Protein AF-A0A399QI84-F1 (afdb_monomer_lite)

Radius of gyration: 31.47 Å; chains: 1; bounding box: 77×68×88 Å

Organism: NCBI:txid33014

pLDDT: mean 92.81, std 5.01, range [56.31, 98.5]

Structure (mmCIF, N/CA/C/O backbone):
data_AF-A0A399QI84-F1
#
_entry.id   AF-A0A399QI84-F1
#
loop_
_atom_site.group_PDB
_atom_site.id
_atom_site.type_symbol
_atom_site.label_atom_id
_atom_site.label_alt_id
_atom_site.label_comp_id
_atom_site.label_asym_id
_atom_site.label_entity_id
_atom_site.label_seq_id
_atom_site.pdbx_PDB_ins_code
_atom_site.Cartn_x
_atom_site.Cartn_y
_atom_site.Cartn_z
_atom_site.occupancy
_atom_site.B_iso_or_equiv
_atom_site.auth_seq_id
_atom_site.auth_comp_id
_atom_site.auth_asym_id
_atom_site.auth_atom_id
_atom_site.pdbx_PDB_model_num
ATOM 1 N N . GLY A 1 1 ? -35.971 -1.296 23.716 1.00 66.19 1 GLY A N 1
ATOM 2 C CA . GLY A 1 1 ? -37.172 -1.228 24.578 1.00 66.19 1 GLY A CA 1
ATOM 3 C C . GLY A 1 1 ? -38.001 -2.504 24.561 1.00 66.19 1 GLY A C 1
ATOM 4 O O . GLY A 1 1 ? -38.576 -2.835 25.589 1.00 66.19 1 GLY A O 1
ATOM 5 N N . ASP A 1 2 ? -38.055 -3.219 23.433 1.00 86.94 2 ASP A N 1
ATOM 6 C CA . ASP A 1 2 ? -38.803 -4.474 23.293 1.00 86.94 2 ASP A CA 1
ATOM 7 C C . ASP A 1 2 ? -37.942 -5.692 23.680 1.00 86.94 2 ASP A C 1
ATOM 9 O O . ASP A 1 2 ? -37.067 -6.124 22.929 1.00 86.94 2 ASP A O 1
ATOM 13 N N . HIS A 1 3 ? -38.171 -6.220 24.884 1.00 87.62 3 HIS A N 1
ATOM 14 C CA . HIS A 1 3 ? -37.422 -7.361 25.416 1.00 87.62 3 HIS A CA 1
ATOM 15 C C . HIS A 1 3 ? -37.742 -8.674 24.684 1.00 87.62 3 HIS A C 1
ATOM 17 O O . HIS A 1 3 ? -36.848 -9.494 24.488 1.00 87.62 3 HIS A O 1
ATOM 23 N N . ALA A 1 4 ? -38.988 -8.873 24.243 1.00 92.62 4 ALA A N 1
ATOM 24 C CA . ALA A 1 4 ? -39.383 -10.090 23.535 1.00 92.62 4 ALA A CA 1
ATOM 25 C C . ALA A 1 4 ? -38.699 -10.164 22.165 1.00 92.62 4 ALA A C 1
ATOM 27 O O . ALA A 1 4 ? -38.189 -11.216 21.775 1.00 92.62 4 ALA A O 1
ATOM 28 N N . LEU A 1 5 ? -38.628 -9.026 21.472 1.00 95.19 5 LEU A N 1
ATOM 29 C CA . LEU A 1 5 ? -37.913 -8.911 20.209 1.00 95.19 5 LEU A CA 1
ATOM 30 C C . LEU A 1 5 ? -36.408 -9.160 20.378 1.00 95.19 5 LEU A C 1
ATOM 32 O O . LEU A 1 5 ? -35.845 -9.963 19.635 1.00 95.19 5 LEU A O 1
ATOM 36 N N . ALA A 1 6 ? -35.771 -8.529 21.371 1.00 94.12 6 ALA A N 1
ATOM 37 C CA . ALA A 1 6 ? -34.346 -8.722 21.656 1.00 94.12 6 ALA A CA 1
ATOM 38 C C . ALA A 1 6 ? -34.019 -10.185 22.003 1.00 94.12 6 ALA A C 1
ATOM 40 O O . ALA A 1 6 ? -33.084 -10.759 21.453 1.00 94.12 6 ALA A O 1
ATOM 41 N N . SER A 1 7 ? -34.842 -10.809 22.850 1.00 96.00 7 SER A N 1
ATOM 42 C CA . SER A 1 7 ? -34.741 -12.222 23.229 1.00 96.00 7 SER A CA 1
ATOM 43 C C . SER A 1 7 ? -34.838 -13.154 22.018 1.00 96.00 7 SER A C 1
ATOM 45 O O . SER A 1 7 ? -34.011 -14.050 21.849 1.00 96.00 7 SER A O 1
ATOM 47 N N . ARG A 1 8 ? -35.798 -12.905 21.118 1.00 96.94 8 ARG A N 1
ATOM 48 C CA . ARG A 1 8 ? -35.946 -13.677 19.878 1.00 96.94 8 ARG A CA 1
ATOM 49 C C . ARG A 1 8 ? -34.725 -13.539 18.967 1.00 96.94 8 ARG A C 1
ATOM 51 O O . ARG A 1 8 ? -34.253 -14.549 18.456 1.00 96.94 8 ARG A O 1
ATOM 58 N N . HIS A 1 9 ? -34.216 -12.321 18.777 1.00 96.19 9 HIS A N 1
ATOM 59 C CA . HIS A 1 9 ? -33.035 -12.088 17.942 1.00 96.19 9 HIS A CA 1
ATOM 60 C C . HIS A 1 9 ? -31.774 -12.723 18.523 1.00 96.19 9 HIS A C 1
ATOM 62 O O . HIS A 1 9 ? -31.004 -13.330 17.784 1.00 96.19 9 HIS A O 1
ATOM 68 N N . LEU A 1 10 ? -31.573 -12.631 19.837 1.00 96.62 10 LEU A N 1
ATOM 69 C CA . LEU A 1 10 ? -30.426 -13.252 20.490 1.00 96.62 10 LEU A CA 1
ATOM 70 C C . LEU A 1 10 ? -30.465 -14.782 20.353 1.00 96.62 10 LEU A C 1
ATOM 72 O O . LEU A 1 10 ? -29.463 -15.388 19.978 1.00 96.62 10 LEU A O 1
ATOM 76 N N . ALA A 1 11 ? -31.630 -15.400 20.570 1.00 96.06 11 ALA A N 1
ATOM 77 C CA . ALA A 1 11 ? -31.809 -16.839 20.374 1.00 96.06 11 ALA A CA 1
ATOM 78 C C . ALA A 1 11 ? -31.572 -17.269 18.915 1.00 96.06 11 ALA A C 1
ATOM 80 O O . ALA A 1 11 ? -31.012 -18.335 18.657 1.00 96.06 11 ALA A O 1
ATOM 81 N N . GLU A 1 12 ? -31.984 -16.442 17.952 1.00 96.94 12 GLU A N 1
ATOM 82 C CA . GLU A 1 12 ? -31.732 -16.687 16.534 1.00 96.94 12 GLU A CA 1
ATOM 83 C C . GLU A 1 12 ? -30.233 -16.671 16.215 1.00 96.94 12 GLU A C 1
ATOM 85 O O . GLU A 1 12 ? -29.737 -17.630 15.621 1.00 96.94 12 GLU A O 1
ATOM 90 N N . TRP A 1 13 ? -29.502 -15.649 16.668 1.00 96.50 13 TRP A N 1
ATOM 91 C CA . TRP A 1 13 ? -28.050 -15.572 16.499 1.00 96.50 13 TRP A CA 1
ATOM 92 C C . TRP A 1 13 ? -27.325 -16.734 17.171 1.00 96.50 13 TRP A C 1
ATOM 94 O O . TRP A 1 13 ? -26.475 -17.363 16.546 1.00 96.50 13 TRP A O 1
ATOM 104 N N . ALA A 1 14 ? -27.695 -17.077 18.406 1.00 96.25 14 ALA A N 1
ATOM 105 C CA . ALA A 1 14 ? -27.094 -18.193 19.134 1.00 96.25 14 ALA A CA 1
ATOM 106 C C . ALA A 1 14 ? -27.308 -19.543 18.428 1.00 96.25 14 ALA A C 1
ATOM 108 O O . ALA A 1 14 ? -26.450 -20.422 18.495 1.00 96.25 14 ALA A O 1
ATOM 109 N N . ARG A 1 15 ? -28.431 -19.705 17.715 1.00 96.38 15 ARG A N 1
ATOM 110 C CA . ARG A 1 15 ? -28.695 -20.882 16.876 1.00 96.38 15 ARG A CA 1
ATOM 111 C C . ARG A 1 15 ? -27.845 -20.892 15.603 1.00 96.38 15 ARG A C 1
ATOM 113 O O . ARG A 1 15 ? -27.448 -21.967 15.166 1.00 96.38 15 ARG A O 1
ATOM 120 N N . LEU A 1 16 ? -27.610 -19.729 14.992 1.00 97.12 16 LEU A N 1
ATOM 121 C CA . LEU A 1 16 ? -26.805 -19.603 13.771 1.00 97.12 16 LEU A CA 1
ATOM 122 C C . LEU A 1 16 ? -25.302 -19.764 14.041 1.00 97.12 16 LEU A C 1
ATOM 124 O O . LEU A 1 16 ? -24.597 -20.325 13.208 1.00 97.12 16 LEU A O 1
ATOM 128 N N . LEU A 1 17 ? -24.825 -19.293 15.196 1.00 95.81 17 LEU A N 1
ATOM 129 C CA . LEU A 1 17 ? -23.410 -19.241 15.571 1.00 95.81 17 LEU A CA 1
ATOM 130 C C . LEU A 1 17 ? -23.185 -19.845 16.974 1.00 95.81 17 LEU A C 1
ATOM 132 O O . LEU A 1 17 ? -22.833 -19.134 17.922 1.00 95.81 17 LEU A O 1
ATOM 136 N N . PRO A 1 18 ? -23.409 -21.161 17.144 1.00 92.94 18 PRO A N 1
ATOM 137 C CA . PRO A 1 18 ? -23.349 -21.802 18.453 1.00 92.94 18 PRO A CA 1
ATOM 138 C C . PRO A 1 18 ? -21.956 -21.658 19.083 1.00 92.94 18 PRO A C 1
ATOM 140 O O . PRO A 1 18 ? -20.950 -22.037 18.490 1.00 92.94 18 PRO A O 1
ATOM 143 N N . GLY A 1 19 ? -21.898 -21.105 20.299 1.00 89.88 19 GLY A N 1
ATOM 144 C CA . GLY A 1 19 ? -20.651 -20.901 21.055 1.00 89.88 19 GLY A CA 1
ATOM 145 C C . GLY A 1 19 ? -19.802 -19.690 20.634 1.00 89.88 19 GLY A C 1
ATOM 146 O O . GLY A 1 19 ? -18.804 -19.396 21.297 1.00 89.88 19 GLY A O 1
ATOM 147 N N . ALA A 1 20 ? -20.201 -18.973 19.578 1.00 93.38 20 ALA A N 1
ATOM 148 C CA . ALA A 1 20 ? -19.497 -17.794 19.064 1.00 93.38 20 ALA A CA 1
ATOM 149 C C . ALA A 1 20 ? -20.215 -16.465 19.365 1.00 93.38 20 ALA A C 1
ATOM 151 O O . ALA A 1 20 ? -19.638 -15.400 19.171 1.00 93.38 20 ALA A O 1
ATOM 152 N N . VAL A 1 21 ? -21.457 -16.510 19.858 1.00 95.94 21 VAL A N 1
ATOM 153 C CA . VAL A 1 21 ? -22.206 -15.308 20.252 1.00 95.94 21 VAL A CA 1
ATOM 154 C C . VAL A 1 21 ? -21.883 -14.928 21.692 1.00 95.94 21 VAL A C 1
ATOM 156 O O . VAL A 1 21 ? -21.947 -15.765 22.592 1.00 95.94 21 VAL A O 1
ATOM 159 N N . VAL A 1 22 ? -21.601 -13.645 21.900 1.00 96.31 22 VAL A N 1
ATOM 160 C CA . VAL A 1 22 ? -21.520 -12.993 23.211 1.00 96.31 22 VAL A CA 1
ATOM 161 C C . VAL A 1 22 ? -22.414 -11.756 23.208 1.00 96.31 22 VAL A C 1
ATOM 163 O O . VAL A 1 22 ? -22.700 -11.192 22.151 1.00 96.31 22 VAL A O 1
ATOM 166 N N . VAL A 1 23 ? -22.867 -11.331 24.383 1.00 97.38 23 VAL A N 1
ATOM 167 C CA . VAL A 1 23 ? -23.606 -10.078 24.543 1.00 97.38 23 VAL A CA 1
ATOM 168 C C . VAL A 1 23 ? -22.639 -8.979 24.960 1.00 97.38 23 VAL A C 1
ATOM 170 O O . VAL A 1 23 ? -22.071 -9.019 26.050 1.00 97.38 23 VAL A O 1
ATOM 173 N N . GLU A 1 24 ? -22.468 -7.981 24.102 1.00 97.75 24 GLU A N 1
ATOM 174 C CA . GLU A 1 24 ? -21.702 -6.787 24.440 1.00 97.75 24 GLU A CA 1
ATOM 175 C C . GLU A 1 24 ? -22.503 -5.887 25.394 1.00 97.75 24 GLU A C 1
ATOM 177 O O . GLU A 1 24 ? -23.645 -5.502 25.121 1.00 97.75 24 GLU A O 1
ATOM 182 N N . VAL A 1 25 ? -21.888 -5.536 26.520 1.00 98.31 25 VAL A N 1
ATOM 183 C CA . VAL A 1 25 ? -22.401 -4.574 27.492 1.00 98.31 25 VAL A CA 1
ATOM 184 C C . VAL A 1 25 ? -21.543 -3.315 27.407 1.00 98.31 25 VAL A C 1
ATOM 186 O O . VAL A 1 25 ? -20.332 -3.373 27.599 1.00 98.31 25 VAL A O 1
ATOM 189 N N . VAL A 1 26 ? -22.181 -2.171 27.148 1.00 97.81 26 VAL A N 1
ATOM 190 C CA . VAL A 1 26 ? -21.534 -0.850 27.071 1.00 97.81 26 VAL A CA 1
ATOM 191 C C . VAL A 1 26 ? -22.285 0.127 27.965 1.00 97.81 26 VAL A C 1
ATOM 193 O O . VAL A 1 26 ? -23.513 0.224 27.885 1.00 97.81 26 VAL A O 1
ATOM 196 N N . CYS A 1 27 ? -21.556 0.875 28.794 1.00 98.06 27 CYS A N 1
ATOM 197 C CA . CYS A 1 27 ? -22.116 1.928 29.638 1.00 98.06 27 CYS A CA 1
ATOM 198 C C . CYS A 1 27 ? -21.300 3.220 29.516 1.00 98.06 27 CYS A C 1
ATOM 200 O O . CYS A 1 27 ? -20.234 3.376 30.106 1.00 98.06 27 CYS A O 1
ATOM 202 N N . HIS A 1 28 ? -21.854 4.171 28.774 1.00 97.25 28 HIS A N 1
ATOM 203 C CA . HIS A 1 28 ? -21.366 5.542 28.625 1.00 97.25 28 HIS A CA 1
ATOM 204 C C . HIS A 1 28 ? -22.166 6.531 29.479 1.00 97.25 28 HIS A C 1
ATOM 206 O O . HIS A 1 28 ? -22.033 7.735 29.300 1.00 97.25 28 HIS A O 1
ATOM 212 N N . PHE A 1 29 ? -23.015 6.043 30.392 1.00 97.06 29 PHE A N 1
ATOM 213 C CA . PHE A 1 29 ? -23.865 6.871 31.258 1.00 97.06 29 PHE A CA 1
ATOM 214 C C . PHE A 1 29 ? -24.729 7.879 30.480 1.00 97.06 29 PHE A C 1
ATOM 216 O O . PHE A 1 29 ? -24.944 9.007 30.919 1.00 97.06 29 PHE A O 1
ATOM 223 N N . THR A 1 30 ? -25.224 7.468 29.311 1.00 96.06 30 THR A N 1
ATOM 224 C CA . THR A 1 30 ? -26.184 8.260 28.532 1.00 96.06 30 THR A CA 1
ATOM 225 C C . THR A 1 30 ? -27.549 8.307 29.228 1.00 96.06 30 THR A C 1
ATOM 227 O O . THR A 1 30 ? -27.781 7.628 30.238 1.00 96.06 30 THR A O 1
ATOM 230 N N . GLU A 1 31 ? -28.470 9.112 28.695 1.00 93.00 31 GLU A N 1
ATOM 231 C CA . GLU A 1 31 ? -29.802 9.291 29.274 1.00 93.00 31 GLU A CA 1
ATOM 232 C C . GLU A 1 31 ? -30.557 7.957 29.463 1.00 93.00 31 GLU A C 1
ATOM 23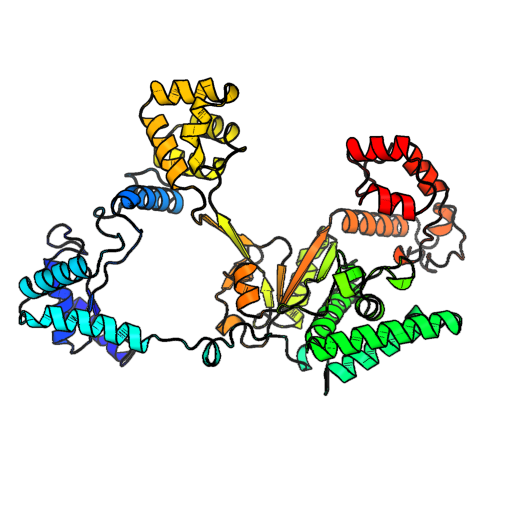4 O O . GLU A 1 31 ? -30.520 7.083 28.590 1.00 93.00 31 GLU A O 1
ATOM 239 N N . PRO A 1 32 ? -31.272 7.755 30.588 1.00 88.44 32 PRO A N 1
ATOM 240 C CA . PRO A 1 32 ? -31.981 6.507 30.847 1.00 88.44 32 PRO A CA 1
ATOM 241 C C . PRO A 1 32 ? -32.961 6.124 29.730 1.00 88.44 32 PRO A C 1
ATOM 243 O O . PRO A 1 32 ? -33.979 6.778 29.527 1.00 88.44 32 PRO A O 1
ATOM 246 N N . GLY A 1 33 ? -32.708 4.989 29.076 1.00 83.06 33 GLY A N 1
ATOM 247 C CA . GLY A 1 33 ? -33.532 4.496 27.965 1.00 83.06 33 GLY A CA 1
ATOM 248 C C . GLY A 1 33 ? -32.852 4.591 26.600 1.00 83.06 33 GLY A C 1
ATOM 249 O O . GLY A 1 33 ? -33.250 3.852 25.700 1.00 83.06 33 GLY A O 1
ATOM 250 N N . GLU A 1 34 ? -31.792 5.393 26.487 1.00 91.12 34 GLU A N 1
ATOM 251 C CA . GLU A 1 34 ? -30.914 5.443 25.320 1.00 91.12 34 GLU A CA 1
ATOM 252 C C . GLU A 1 34 ? -29.864 4.323 25.346 1.00 91.12 34 GLU A C 1
ATOM 254 O O . GLU A 1 34 ? -29.577 3.711 26.389 1.00 91.12 34 GLU A O 1
ATOM 259 N N . SER A 1 35 ? -29.273 4.058 24.177 1.00 91.25 35 SER A N 1
ATOM 260 C CA . SER A 1 35 ? -28.128 3.150 24.056 1.00 91.25 35 SER A CA 1
ATOM 261 C C . SER A 1 35 ? -26.949 3.666 24.884 1.00 91.25 35 SER A C 1
ATOM 263 O O . SER A 1 35 ? -26.721 4.872 24.970 1.00 91.25 35 SER A O 1
ATOM 265 N N . GLY A 1 36 ? -26.217 2.753 25.522 1.00 94.12 36 GLY A N 1
ATOM 266 C CA . GLY A 1 36 ? -25.103 3.080 26.418 1.00 94.12 36 GLY A CA 1
ATOM 267 C C . GLY A 1 36 ? -25.504 3.632 27.796 1.00 94.12 36 GLY A C 1
ATOM 268 O O . GLY A 1 36 ? -24.624 3.986 28.577 1.00 94.12 36 GLY A O 1
ATOM 269 N N . SER A 1 37 ? -26.796 3.709 28.133 1.00 97.06 37 SER A N 1
ATOM 270 C CA . SER A 1 37 ? -27.231 4.150 29.466 1.00 97.06 37 SER A CA 1
ATOM 271 C C . SER A 1 37 ? -27.038 3.045 30.503 1.00 97.06 37 SER A C 1
ATOM 273 O O . SER A 1 37 ? -27.071 1.859 30.169 1.00 97.06 37 SER A O 1
ATOM 275 N N . LEU A 1 38 ? -26.916 3.404 31.785 1.00 97.62 38 LEU A N 1
ATOM 276 C CA . LEU A 1 38 ? -26.737 2.422 32.865 1.00 97.62 38 LEU A CA 1
ATOM 277 C C . LEU A 1 38 ? -27.863 1.372 32.887 1.00 97.62 38 LEU A C 1
ATOM 279 O O . LEU A 1 38 ? -27.623 0.172 33.002 1.00 97.62 38 LEU A O 1
ATOM 283 N N . ARG A 1 39 ? -29.109 1.821 32.688 1.00 95.81 39 ARG A N 1
ATOM 284 C CA . ARG A 1 39 ? -30.282 0.940 32.613 1.00 95.81 39 ARG A CA 1
ATOM 285 C C . ARG A 1 39 ? -30.264 0.049 31.371 1.00 95.81 39 ARG A C 1
ATOM 287 O O . ARG A 1 39 ? -30.757 -1.075 31.426 1.00 95.81 39 ARG A O 1
ATOM 294 N N . HIS A 1 40 ? -29.758 0.552 30.247 1.00 95.75 40 HIS A N 1
ATOM 295 C CA . HIS A 1 40 ? -29.599 -0.248 29.037 1.00 95.75 40 HIS A CA 1
ATOM 296 C C . HIS A 1 40 ? -28.546 -1.341 29.249 1.00 95.75 40 HIS A C 1
ATOM 298 O O . HIS A 1 40 ? -28.850 -2.509 29.030 1.00 95.75 40 HIS A O 1
ATOM 304 N N . ALA A 1 41 ? -27.371 -0.983 29.770 1.00 97.44 41 ALA A N 1
ATOM 305 C CA . ALA A 1 41 ? -26.288 -1.913 30.075 1.00 97.44 41 ALA A CA 1
ATOM 306 C C . ALA A 1 41 ? -26.728 -3.035 31.034 1.00 97.44 41 ALA A C 1
ATOM 308 O O . ALA A 1 41 ? -26.524 -4.211 30.740 1.00 97.44 41 ALA A O 1
ATOM 309 N N . ALA A 1 42 ? -27.414 -2.687 32.128 1.00 97.12 42 ALA A N 1
ATOM 310 C CA . ALA A 1 42 ? -27.951 -3.661 33.080 1.00 97.12 42 ALA A CA 1
ATOM 311 C C . ALA A 1 42 ? -28.926 -4.653 32.418 1.00 97.12 42 ALA A C 1
ATOM 313 O O . ALA A 1 42 ? -28.839 -5.857 32.640 1.00 97.12 42 ALA A O 1
ATOM 314 N N . ARG A 1 43 ? -29.806 -4.169 31.532 1.00 96.00 43 ARG A N 1
ATOM 315 C CA . ARG A 1 43 ? -30.744 -5.022 30.783 1.00 96.00 43 ARG A CA 1
ATOM 316 C C . ARG A 1 43 ? -30.060 -5.927 29.763 1.00 96.00 43 ARG A C 1
ATOM 318 O O . ARG A 1 43 ? -30.556 -7.022 29.518 1.00 96.00 43 ARG A O 1
ATOM 325 N N . MET A 1 44 ? -28.964 -5.478 29.152 1.00 96.81 44 MET A N 1
ATOM 326 C CA . MET A 1 44 ? -28.164 -6.319 28.254 1.00 96.81 44 MET A CA 1
ATOM 327 C C . MET A 1 44 ? -27.498 -7.457 29.033 1.00 96.81 44 MET A C 1
ATOM 329 O O . MET A 1 44 ? -27.549 -8.603 28.594 1.00 96.81 44 MET A O 1
ATOM 333 N N . LEU A 1 45 ? -26.971 -7.165 30.226 1.00 97.69 45 LEU A N 1
ATOM 334 C CA . LEU A 1 45 ? -26.421 -8.174 31.132 1.00 97.69 45 LEU A CA 1
ATOM 335 C C . LEU A 1 45 ? -27.487 -9.200 31.570 1.00 97.69 45 LEU A C 1
ATOM 337 O O . LEU A 1 45 ? -27.259 -10.404 31.488 1.00 97.69 45 LEU A O 1
ATOM 341 N N . GLU A 1 46 ? -28.677 -8.743 31.967 1.00 97.00 46 GLU A N 1
ATOM 342 C CA . GLU A 1 46 ? -29.807 -9.620 32.321 1.00 97.00 46 GLU A CA 1
ATOM 343 C C . GLU A 1 46 ? -30.277 -10.484 31.143 1.00 97.00 46 GLU A C 1
ATOM 345 O O . GLU A 1 46 ? -30.617 -11.655 31.317 1.00 97.00 46 GLU A O 1
ATOM 350 N N . LEU A 1 47 ? -30.303 -9.914 29.934 1.00 96.69 47 LEU A N 1
ATOM 351 C CA . LEU A 1 47 ? -30.674 -10.638 28.721 1.00 96.69 47 LEU A CA 1
ATOM 352 C C . LEU A 1 47 ? -29.683 -11.772 28.429 1.00 96.69 47 LEU A C 1
ATOM 354 O O . LEU A 1 47 ? -30.109 -12.873 28.081 1.00 96.69 47 LEU A O 1
ATOM 358 N N . ALA A 1 48 ? -28.385 -11.512 28.589 1.00 97.00 48 ALA A N 1
ATOM 359 C CA . ALA A 1 48 ? -27.335 -12.509 28.418 1.00 97.00 48 ALA A CA 1
ATOM 360 C C . ALA A 1 48 ? -27.513 -13.683 29.397 1.00 97.00 48 ALA A C 1
ATOM 362 O O . ALA A 1 48 ? -27.553 -14.841 28.976 1.00 97.00 48 ALA A O 1
ATOM 363 N N . GLU A 1 49 ? -27.742 -13.377 30.678 1.00 96.25 49 GLU A N 1
ATOM 364 C CA . GLU A 1 49 ? -27.987 -14.373 31.728 1.00 96.25 49 GLU A CA 1
ATOM 365 C C . GLU A 1 49 ? -29.235 -15.222 31.431 1.00 96.25 49 GLU A C 1
ATOM 367 O O . GLU A 1 49 ? -29.194 -16.452 31.507 1.00 96.25 49 GLU A O 1
ATOM 372 N N . ALA A 1 50 ? -30.338 -14.591 31.011 1.00 95.94 50 ALA A N 1
ATOM 373 C CA . ALA A 1 50 ? -31.589 -15.284 30.696 1.00 95.94 50 ALA A CA 1
ATOM 374 C C . ALA A 1 50 ? -31.442 -16.312 29.558 1.00 95.94 50 ALA A C 1
ATOM 376 O O . ALA A 1 50 ? -32.120 -17.342 29.562 1.00 95.94 50 ALA A O 1
ATOM 377 N N . HIS A 1 51 ? -30.547 -16.049 28.601 1.00 96.19 51 HIS A N 1
ATOM 378 C CA . HIS A 1 51 ? -30.238 -16.952 27.487 1.00 96.19 51 HIS A CA 1
ATOM 379 C C . HIS A 1 51 ? -29.028 -17.852 27.741 1.00 96.19 51 HIS A C 1
ATOM 381 O O . HIS A 1 51 ? -28.728 -18.702 26.904 1.00 96.19 51 HIS A O 1
ATOM 387 N N . ARG A 1 52 ? -28.355 -17.707 28.891 1.00 95.25 52 ARG A N 1
ATOM 388 C CA . ARG A 1 52 ? -27.092 -18.391 29.219 1.00 95.25 52 ARG A CA 1
ATOM 389 C C . ARG A 1 52 ? -26.012 -18.155 28.161 1.00 95.25 52 ARG A C 1
ATOM 391 O O . ARG A 1 52 ? -25.290 -19.074 27.777 1.00 95.25 52 ARG A O 1
ATOM 398 N N . ILE A 1 53 ? -25.935 -16.922 27.675 1.00 96.44 53 ILE A N 1
ATOM 399 C CA . ILE A 1 53 ? -24.923 -16.464 26.725 1.00 96.44 53 ILE A CA 1
ATOM 400 C C . ILE A 1 53 ? -23.934 -15.581 27.493 1.00 96.44 53 ILE A C 1
ATOM 402 O O . ILE A 1 53 ? -24.380 -14.756 28.290 1.00 96.44 53 ILE A O 1
ATOM 406 N N . PRO A 1 54 ? -22.612 -15.721 27.284 1.00 95.62 54 PRO A N 1
ATOM 407 C CA . PRO A 1 54 ? -21.638 -14.877 27.965 1.00 95.62 54 PRO A CA 1
ATOM 408 C C . PRO A 1 54 ? -21.867 -13.395 27.655 1.00 95.62 54 PRO A C 1
ATOM 410 O O . PRO A 1 54 ? -22.032 -13.020 26.493 1.00 95.62 54 PRO A O 1
ATOM 413 N N . ALA A 1 55 ? -21.850 -12.558 28.689 1.00 97.81 55 ALA A N 1
ATOM 414 C CA . ALA A 1 55 ? -21.774 -11.111 28.544 1.00 97.81 55 ALA A CA 1
ATOM 415 C C . ALA A 1 55 ? -20.321 -10.656 28.695 1.00 97.81 55 ALA A C 1
ATOM 417 O O . ALA A 1 55 ? -19.612 -11.171 29.558 1.00 97.81 55 ALA A O 1
ATOM 418 N N . VAL A 1 56 ? -19.902 -9.675 27.900 1.00 98.19 56 VAL A N 1
ATOM 419 C CA . VAL A 1 56 ? -18.586 -9.025 28.011 1.00 98.19 56 VAL A CA 1
ATOM 420 C C . VAL A 1 56 ? -18.759 -7.518 28.151 1.00 98.19 56 VAL A C 1
ATOM 422 O O . VAL A 1 56 ? -19.707 -6.950 27.608 1.00 98.19 56 VAL A O 1
ATOM 425 N N . LEU A 1 57 ? -17.868 -6.865 28.895 1.00 98.50 57 LEU A N 1
ATOM 426 C CA . LEU A 1 57 ? -17.877 -5.416 29.074 1.00 98.50 57 LEU A CA 1
ATOM 427 C C . LEU A 1 57 ? -16.844 -4.782 28.153 1.00 98.50 57 LEU A C 1
ATOM 429 O O . LEU A 1 57 ? -15.649 -5.032 28.282 1.00 98.50 57 LEU A O 1
ATOM 433 N N . THR A 1 58 ? -17.302 -3.894 27.280 1.00 97.88 58 THR A N 1
ATOM 434 C CA . THR A 1 58 ? -16.430 -3.048 26.464 1.00 97.88 58 THR A CA 1
ATOM 435 C C . THR A 1 58 ? -16.731 -1.582 26.768 1.00 97.88 58 THR A C 1
ATOM 437 O O . THR A 1 58 ? -17.746 -1.243 27.385 1.00 97.88 58 THR A O 1
ATOM 440 N N . ASN A 1 59 ? -15.843 -0.686 26.340 1.00 97.62 59 ASN A N 1
ATOM 441 C CA . ASN A 1 59 ? -16.133 0.747 26.353 1.00 97.62 59 ASN A CA 1
ATOM 442 C C . ASN A 1 59 ? -16.455 1.298 24.957 1.00 97.62 59 ASN A C 1
ATOM 444 O O . ASN A 1 59 ? -16.508 2.516 24.816 1.00 97.62 59 ASN A O 1
ATOM 448 N N . ALA A 1 60 ? -16.646 0.441 23.940 1.00 96.31 60 ALA A N 1
ATOM 449 C CA . ALA A 1 60 ? -16.831 0.851 22.541 1.00 96.31 60 ALA A CA 1
ATOM 450 C C . ALA A 1 60 ? -15.881 2.006 22.148 1.00 96.31 60 ALA A C 1
ATOM 452 O O . ALA A 1 60 ? -16.318 3.092 21.766 1.00 96.31 60 ALA A O 1
ATOM 453 N N . VAL A 1 61 ? -14.581 1.789 22.379 1.00 97.38 61 VAL A N 1
ATOM 454 C CA . VAL A 1 61 ? -13.551 2.834 22.322 1.00 97.38 61 VAL A CA 1
ATOM 455 C C . VAL A 1 61 ? -13.446 3.400 20.906 1.00 97.38 61 VAL A C 1
ATOM 457 O O . VAL A 1 61 ? -13.324 2.651 19.941 1.00 97.38 61 VAL A O 1
ATOM 460 N N . ARG A 1 62 ? -13.469 4.728 20.800 1.00 95.38 62 ARG A N 1
ATOM 461 C CA . ARG A 1 62 ? -13.291 5.495 19.562 1.00 95.38 62 ARG A CA 1
ATOM 462 C C . ARG A 1 62 ? -11.996 6.304 19.551 1.00 95.38 62 ARG A C 1
ATOM 464 O O . ARG A 1 62 ? -11.491 6.612 18.478 1.00 95.38 62 ARG A O 1
ATOM 471 N N . TYR A 1 63 ? -11.486 6.667 20.724 1.00 95.44 63 TYR A N 1
ATOM 472 C CA . TYR A 1 63 ? -10.342 7.562 20.874 1.00 95.44 63 TYR A CA 1
ATOM 473 C C . TYR A 1 63 ? -9.552 7.270 22.158 1.00 95.44 63 TYR A C 1
ATOM 475 O O . TYR A 1 63 ? -9.983 6.465 22.986 1.00 95.44 63 TYR A O 1
ATOM 483 N N . LEU A 1 64 ? -8.363 7.861 22.303 1.00 95.69 64 LEU A N 1
ATOM 484 C CA . LEU A 1 64 ? -7.446 7.517 23.387 1.00 95.69 64 LEU A CA 1
ATOM 485 C C . LEU A 1 64 ? -7.827 8.234 24.684 1.00 95.69 64 LEU A C 1
ATOM 487 O O . LEU A 1 64 ? -8.020 7.576 25.706 1.00 95.69 64 LEU A O 1
ATOM 491 N N . GLU A 1 65 ? -7.995 9.554 24.628 1.00 95.88 65 GLU A N 1
ATOM 492 C CA . GLU A 1 65 ? -8.222 10.404 25.799 1.00 95.88 65 GLU A CA 1
ATOM 493 C C . GLU A 1 65 ? -9.602 11.082 25.766 1.00 95.88 65 GLU A C 1
ATOM 495 O O . GLU A 1 65 ? -10.173 11.265 24.695 1.00 95.88 65 GLU A O 1
ATOM 500 N N . PRO A 1 66 ? -10.172 11.506 26.911 1.00 95.12 66 PRO A N 1
ATOM 501 C CA . PRO A 1 66 ? -11.469 12.189 26.929 1.00 95.12 66 PRO A CA 1
ATOM 502 C C . PRO A 1 66 ? -11.560 13.420 26.011 1.00 95.12 66 PRO A C 1
ATOM 504 O O . PRO A 1 66 ? -12.627 13.689 25.462 1.00 95.12 66 PRO A O 1
ATOM 507 N N . ASP A 1 67 ? -10.456 14.154 25.847 1.00 94.06 67 ASP A N 1
ATOM 508 C CA . ASP A 1 67 ? -10.379 15.376 25.035 1.00 94.06 67 ASP A CA 1
ATOM 509 C C . ASP A 1 67 ? -10.465 15.101 23.519 1.00 94.06 67 ASP A C 1
ATOM 511 O O . ASP A 1 67 ? -10.917 15.945 22.746 1.00 94.06 67 ASP A O 1
ATOM 515 N N . ASP A 1 68 ? -10.140 13.880 23.085 1.00 95.44 68 ASP A N 1
ATOM 516 C CA . ASP A 1 68 ? -10.220 13.462 21.681 1.00 95.44 68 ASP A CA 1
ATOM 517 C C . ASP A 1 68 ? -11.662 13.276 21.182 1.00 95.44 68 ASP A C 1
ATOM 519 O O . ASP A 1 68 ? -11.885 13.061 19.988 1.00 95.44 68 ASP A O 1
ATOM 523 N N . ALA A 1 69 ? -12.659 13.371 22.068 1.00 95.00 69 ALA A N 1
ATOM 524 C CA . ALA A 1 69 ? -14.067 13.311 21.693 1.00 95.00 69 ALA A CA 1
ATOM 525 C C . ALA A 1 69 ? -14.397 14.330 20.589 1.00 95.00 69 ALA A C 1
ATOM 527 O O . ALA A 1 69 ? -15.066 13.984 19.614 1.00 95.00 69 ALA A O 1
ATOM 528 N N . LEU A 1 70 ? -13.855 15.548 20.701 1.00 93.00 70 LEU A N 1
ATOM 529 C CA . LEU A 1 70 ? -14.018 16.596 19.697 1.00 93.00 70 LEU A CA 1
ATOM 530 C C . LEU A 1 70 ? -13.417 16.186 18.344 1.00 93.00 70 LEU A C 1
ATOM 532 O O . LEU A 1 70 ? -14.048 16.368 17.304 1.00 93.00 70 LEU A O 1
ATOM 536 N N . THR A 1 71 ? -12.227 15.579 18.354 1.00 95.19 71 THR A N 1
ATOM 537 C CA . THR A 1 71 ? -11.584 15.032 17.151 1.00 95.19 71 THR A CA 1
ATOM 538 C C . THR A 1 71 ? -12.468 13.965 16.499 1.00 95.19 71 THR A C 1
ATOM 540 O O . THR A 1 71 ? -12.634 13.963 15.280 1.00 95.19 71 THR A O 1
ATOM 543 N N . GLY A 1 72 ? -13.088 13.094 17.303 1.00 95.06 72 GLY A N 1
ATOM 544 C CA . GLY A 1 72 ? -14.047 12.092 16.835 1.00 95.06 72 GLY A CA 1
ATOM 545 C C . GLY A 1 72 ? -15.257 12.700 16.117 1.00 95.06 72 GLY A C 1
ATOM 546 O O . GLY A 1 72 ? -15.611 12.240 15.034 1.00 95.06 72 GLY A O 1
ATOM 547 N N . ASP A 1 73 ? -15.844 13.767 16.665 1.00 94.56 73 ASP A N 1
ATOM 548 C CA . ASP A 1 73 ? -16.982 14.458 16.040 1.00 94.56 73 ASP A CA 1
ATOM 549 C C . ASP A 1 73 ? -16.590 15.143 14.717 1.00 94.56 73 ASP A C 1
ATOM 551 O O . ASP A 1 73 ? -17.351 15.115 13.747 1.00 94.56 73 ASP A O 1
ATOM 555 N N . VAL A 1 74 ? -15.382 15.714 14.632 1.00 95.50 74 VAL A N 1
ATOM 556 C CA . VAL A 1 74 ? -14.850 16.285 13.379 1.00 95.50 74 VAL A CA 1
ATOM 557 C C . VAL A 1 74 ? -14.632 15.203 12.321 1.00 95.50 74 VAL A C 1
ATOM 559 O O . VAL A 1 74 ? -14.944 15.414 11.149 1.00 95.50 74 VAL A O 1
ATOM 562 N N . LEU A 1 75 ? -14.146 14.024 12.711 1.00 95.25 75 LEU A N 1
ATOM 563 C CA . LEU A 1 75 ? -14.003 12.893 11.792 1.00 95.25 75 LEU A CA 1
ATOM 564 C C . LEU A 1 75 ? -15.365 12.359 11.318 1.00 95.25 75 LEU A C 1
ATOM 566 O O . LEU A 1 75 ? -15.501 12.034 10.138 1.00 95.25 75 LEU A O 1
ATOM 570 N N . ASP A 1 76 ? -16.385 12.326 12.183 1.00 94.81 76 ASP A N 1
ATOM 571 C CA . ASP A 1 76 ? -17.760 11.974 11.792 1.00 94.81 76 ASP A CA 1
ATOM 572 C C . ASP A 1 76 ? -18.343 12.991 10.803 1.00 94.81 76 ASP A C 1
ATOM 574 O O . ASP A 1 76 ? -18.972 12.623 9.805 1.00 94.81 76 ASP A O 1
ATOM 578 N N . SER A 1 77 ? -18.088 14.277 11.044 1.00 95.62 77 SER A N 1
ATOM 579 C CA . SER A 1 77 ? -18.441 15.363 10.132 1.00 95.62 77 SER A CA 1
ATOM 580 C C . SER A 1 77 ? -17.783 15.186 8.759 1.00 95.62 77 SER A C 1
ATOM 582 O O . SER A 1 77 ? -18.472 15.215 7.734 1.00 95.62 77 SER A O 1
ATOM 584 N N . ALA A 1 78 ? -16.477 14.905 8.728 1.00 93.81 78 ALA A N 1
ATOM 585 C CA . ALA A 1 78 ? -15.734 14.647 7.497 1.00 93.81 78 ALA A CA 1
ATOM 586 C C . ALA A 1 78 ? -16.248 13.397 6.760 1.00 93.81 78 ALA A C 1
ATOM 588 O O . ALA A 1 78 ? -16.427 13.424 5.543 1.00 93.81 78 ALA A O 1
ATOM 589 N N . GLY A 1 79 ? -16.546 12.313 7.484 1.00 92.44 79 GLY A N 1
ATOM 590 C CA . GLY A 1 79 ? -17.066 11.071 6.907 1.00 92.44 79 GLY A CA 1
ATOM 591 C C . GLY A 1 79 ? -18.489 11.199 6.352 1.00 92.44 79 GLY A C 1
ATOM 592 O O . GLY A 1 79 ? -18.828 10.562 5.356 1.00 92.44 79 GLY A O 1
ATOM 593 N N . THR A 1 80 ? -19.321 12.043 6.966 1.00 93.44 80 THR A N 1
ATOM 594 C CA . THR A 1 80 ? -20.702 12.300 6.522 1.00 93.44 80 THR A CA 1
ATOM 595 C C . THR A 1 80 ? -20.830 13.472 5.546 1.00 93.44 80 THR A C 1
ATOM 597 O O . THR A 1 80 ? -21.923 13.684 5.012 1.00 93.44 80 THR A O 1
ATOM 600 N N . LEU A 1 81 ? -19.731 14.194 5.282 1.00 93.00 81 LEU A N 1
ATOM 601 C CA . LEU A 1 81 ? -19.667 15.403 4.450 1.00 93.00 81 LEU A CA 1
ATOM 602 C C . LEU A 1 81 ? -20.689 16.459 4.886 1.00 93.00 81 LEU A C 1
ATOM 604 O O . LEU A 1 81 ? -21.442 17.006 4.078 1.00 93.00 81 LEU A O 1
ATOM 608 N N . ARG A 1 82 ? -20.765 16.683 6.196 1.00 94.62 82 ARG A N 1
ATOM 609 C CA . ARG A 1 82 ? -21.817 17.468 6.840 1.00 94.62 82 ARG A CA 1
ATOM 610 C C . ARG A 1 82 ? -21.245 18.256 8.009 1.00 94.62 82 ARG A C 1
ATOM 612 O O . ARG A 1 82 ? -20.506 17.656 8.785 1.00 94.62 82 ARG A O 1
ATOM 619 N N . PRO A 1 83 ? -21.602 19.537 8.196 1.00 95.56 83 PRO A N 1
ATOM 620 C CA . PRO A 1 83 ? -21.101 20.320 9.320 1.00 95.56 83 PRO A CA 1
ATOM 621 C C . PRO A 1 83 ? -21.552 19.729 10.659 1.00 95.56 83 PRO A C 1
ATOM 623 O O . PRO A 1 83 ? -22.565 19.015 10.744 1.00 95.56 83 PRO A O 1
ATOM 626 N N . LEU A 1 84 ? -20.814 20.043 11.720 1.00 93.94 84 LEU A N 1
ATOM 627 C CA . LEU A 1 84 ? -21.159 19.655 13.083 1.00 93.94 84 LEU A CA 1
ATOM 628 C C . LEU A 1 84 ? -22.591 20.101 13.423 1.00 93.94 84 LEU A C 1
ATOM 630 O O . LEU A 1 84 ? -23.037 21.188 13.066 1.00 93.94 84 LEU A O 1
ATOM 634 N N . GLY A 1 85 ? -23.347 19.221 14.083 1.00 90.69 85 GLY A N 1
ATOM 635 C CA . GLY A 1 85 ? -24.756 19.453 14.425 1.00 90.69 85 GLY A CA 1
ATOM 636 C C . GLY A 1 85 ? -25.776 19.108 13.328 1.00 90.69 85 GLY A C 1
ATOM 637 O O . GLY A 1 85 ? -26.972 19.081 13.612 1.00 90.69 85 GLY A O 1
ATOM 638 N N . SER A 1 86 ? -25.346 18.778 12.102 1.00 92.25 86 SER A N 1
ATOM 639 C CA . SER A 1 86 ? -26.246 18.368 10.999 1.00 92.25 86 SER A CA 1
ATOM 640 C C . SER A 1 86 ? -26.377 16.841 10.808 1.00 92.25 86 SER A C 1
ATOM 642 O O . SER A 1 86 ? -27.042 16.347 9.887 1.00 92.25 86 SER A O 1
ATOM 644 N N . PHE A 1 87 ? -25.766 16.074 11.707 1.00 90.25 87 PHE A N 1
ATOM 645 C CA . PHE A 1 87 ? -25.875 14.622 11.835 1.00 90.25 87 PHE A CA 1
ATOM 646 C C . PHE A 1 87 ? -26.070 14.254 13.312 1.00 90.25 87 PHE A C 1
ATOM 648 O O . PHE A 1 87 ? -25.973 15.114 14.183 1.00 90.25 87 PHE A O 1
ATOM 655 N N . ARG A 1 88 ? -26.392 12.988 13.609 1.00 87.69 88 ARG A N 1
ATOM 656 C CA . ARG A 1 88 ? -26.511 12.522 14.999 1.00 87.69 88 ARG A CA 1
ATOM 657 C C . ARG A 1 88 ? -25.098 12.419 15.596 1.00 87.69 88 ARG A C 1
ATOM 659 O O . ARG A 1 88 ? -24.383 11.516 15.167 1.00 87.69 88 ARG A O 1
ATOM 666 N N . PRO A 1 89 ? -24.701 13.290 16.542 1.00 82.81 89 PRO A N 1
ATOM 667 C CA . PRO A 1 89 ? -23.369 13.227 17.128 1.00 82.81 89 PRO A CA 1
ATOM 668 C C . PRO A 1 89 ? -23.251 12.011 18.048 1.00 82.81 89 PRO A C 1
ATOM 670 O O . PRO A 1 89 ? -24.250 11.351 18.380 1.00 82.81 89 PRO A O 1
ATOM 673 N N . GLN A 1 90 ? -22.034 11.747 18.513 1.00 89.69 90 GLN A N 1
ATOM 674 C CA . GLN A 1 90 ? -21.855 10.843 19.640 1.00 89.69 90 GLN A CA 1
ATOM 675 C C . GLN A 1 90 ? -22.644 11.344 20.861 1.00 89.69 90 GLN A C 1
ATOM 677 O O . GLN A 1 90 ? -22.806 12.551 21.053 1.00 89.69 90 GLN A O 1
ATOM 682 N N . PRO A 1 91 ? -23.176 10.438 21.697 1.00 89.69 91 PRO A N 1
ATOM 683 C CA . PRO A 1 91 ? -24.073 10.838 22.776 1.00 89.69 91 PRO A CA 1
ATOM 684 C C . PRO A 1 91 ? -23.366 11.664 23.860 1.00 89.69 91 PRO A C 1
ATOM 686 O O . PRO A 1 91 ? -24.003 12.494 24.502 1.00 89.69 91 PRO A O 1
ATOM 689 N N . ASN A 1 92 ? -22.075 11.411 24.090 1.00 93.38 92 ASN A N 1
ATOM 690 C CA . ASN A 1 92 ? -21.196 12.158 24.987 1.00 93.38 92 ASN A CA 1
ATOM 691 C C . ASN A 1 92 ? -19.723 11.759 24.745 1.00 93.38 92 ASN A C 1
ATOM 693 O O . ASN A 1 92 ? -19.433 10.886 23.930 1.00 93.38 92 ASN A O 1
ATOM 697 N N . GLY A 1 93 ? -18.799 12.353 25.506 1.00 94.50 93 GLY A N 1
ATOM 698 C CA . GLY A 1 93 ? -17.358 12.096 25.414 1.00 94.50 93 GLY A CA 1
ATOM 699 C C . GLY A 1 93 ? -16.841 10.830 26.120 1.00 94.50 93 GLY A C 1
ATOM 700 O O . GLY A 1 93 ? -15.655 10.771 26.432 1.00 94.50 93 GLY A O 1
ATOM 701 N N . GLN A 1 94 ? -17.661 9.812 26.406 1.00 96.88 94 GLN A N 1
ATOM 702 C CA . GLN A 1 94 ? -17.238 8.655 27.220 1.00 96.88 94 GLN A CA 1
ATOM 703 C C . GLN A 1 94 ? -16.544 7.515 26.453 1.00 96.88 94 GLN A C 1
ATOM 705 O O . GLN A 1 94 ? -16.062 6.574 27.090 1.00 96.88 94 GLN A O 1
ATOM 710 N N . ALA A 1 95 ? -16.441 7.574 25.126 1.00 96.81 95 ALA A N 1
ATOM 711 C CA . ALA A 1 95 ? -15.877 6.507 24.293 1.00 96.81 95 ALA A CA 1
ATOM 712 C C . ALA A 1 95 ? -14.330 6.517 24.197 1.00 96.81 95 ALA A C 1
ATOM 714 O O . ALA A 1 95 ? -13.772 6.121 23.178 1.00 96.81 95 ALA A O 1
ATOM 715 N N . TRP A 1 96 ? -13.624 6.954 25.243 1.00 97.81 96 TRP A N 1
ATOM 716 C CA . TRP A 1 96 ? -12.154 6.935 25.303 1.00 97.81 96 TRP A CA 1
ATOM 717 C C . TRP A 1 96 ? -11.595 5.615 25.870 1.00 97.81 96 TRP A C 1
ATOM 719 O O . TRP A 1 96 ? -12.348 4.783 26.386 1.00 97.81 96 TRP A O 1
ATOM 729 N N . LEU A 1 97 ? -10.281 5.394 25.805 1.00 98.12 97 LEU A N 1
ATOM 730 C CA . LEU A 1 97 ? -9.642 4.183 26.329 1.00 98.12 97 LEU A CA 1
ATOM 731 C C . LEU A 1 97 ? -9.520 4.222 27.864 1.00 98.12 97 LEU A C 1
ATOM 733 O O . LEU A 1 97 ? -8.491 4.604 28.419 1.00 98.12 97 LEU A O 1
ATOM 737 N N . LYS A 1 98 ? -10.589 3.812 28.555 1.00 98.06 98 LYS A N 1
ATOM 738 C CA . LYS A 1 98 ? -10.659 3.784 30.023 1.00 98.06 98 LYS A CA 1
ATOM 739 C C . LYS A 1 98 ? -9.630 2.853 30.660 1.00 98.06 98 LYS A C 1
ATOM 741 O O . LYS A 1 98 ? -9.327 1.775 30.148 1.00 98.06 98 LYS A O 1
ATOM 746 N N . THR A 1 99 ? -9.171 3.231 31.848 1.00 98.12 99 THR A N 1
ATOM 747 C CA . THR A 1 99 ? -8.285 2.401 32.669 1.00 98.12 99 THR A CA 1
ATOM 748 C C . THR A 1 99 ? -9.020 1.181 33.246 1.00 98.12 99 THR A C 1
ATOM 750 O O . THR A 1 99 ? -10.247 1.205 33.414 1.00 98.12 99 THR A O 1
ATOM 753 N N . PRO A 1 100 ? -8.295 0.120 33.659 1.00 97.69 100 PRO A N 1
ATOM 754 C CA . PRO A 1 100 ? -8.907 -1.036 34.315 1.00 97.69 100 PRO A CA 1
ATOM 755 C C . PRO A 1 100 ? -9.743 -0.677 35.553 1.00 97.69 100 PRO A C 1
ATOM 757 O O . PRO A 1 100 ? -10.796 -1.269 35.778 1.00 97.69 100 PRO A O 1
ATOM 760 N N . ALA A 1 101 ? -9.315 0.313 36.345 1.00 98.25 101 ALA A N 1
ATOM 761 C CA . ALA A 1 101 ? -10.035 0.740 37.545 1.00 98.25 101 ALA A CA 1
ATOM 762 C C . ALA A 1 101 ? -11.393 1.384 37.215 1.00 98.25 101 ALA A C 1
ATOM 764 O O . ALA A 1 101 ? -12.385 1.139 37.904 1.00 98.25 101 ALA A O 1
ATOM 765 N N . GLU A 1 102 ? -11.463 2.169 36.141 1.00 98.19 102 GLU A N 1
ATOM 766 C CA . GLU A 1 102 ? -12.711 2.784 35.683 1.00 98.19 102 GLU A CA 1
ATOM 767 C C . GLU A 1 102 ? -13.658 1.744 35.091 1.00 98.19 102 GLU A C 1
ATOM 769 O O . GLU A 1 102 ? -14.849 1.755 35.402 1.00 98.19 102 GLU A O 1
ATOM 774 N N . MET A 1 103 ? -13.130 0.791 34.317 1.00 98.38 103 MET A N 1
ATOM 775 C CA . MET A 1 103 ? -13.914 -0.334 33.799 1.00 98.38 103 MET A CA 1
ATOM 776 C C . MET A 1 103 ? -14.462 -1.215 34.930 1.00 98.38 103 MET A C 1
ATOM 778 O O . MET A 1 103 ? -15.617 -1.635 34.880 1.00 98.38 103 MET A O 1
ATOM 782 N N . GLN A 1 104 ? -13.693 -1.423 36.004 1.00 98.19 104 GLN A N 1
ATOM 783 C CA . GLN A 1 104 ? -14.181 -2.080 37.222 1.00 98.19 104 GLN A CA 1
ATOM 784 C C . GLN A 1 104 ? -15.292 -1.287 37.914 1.00 98.19 104 GLN A C 1
ATOM 786 O O . GLN A 1 104 ? -16.264 -1.878 38.388 1.00 98.19 104 GLN A O 1
ATOM 791 N N . GLY A 1 105 ? -15.167 0.041 37.972 1.00 98.19 105 GLY A N 1
ATOM 792 C CA . GLY A 1 105 ? -16.224 0.922 38.467 1.00 98.19 105 GLY A CA 1
ATOM 793 C C . GLY A 1 105 ? -17.515 0.753 37.666 1.00 98.19 105 GLY A C 1
ATOM 794 O O . GLY A 1 105 ? -18.565 0.484 38.244 1.00 98.19 105 GLY A O 1
ATOM 795 N N . ILE A 1 106 ? -17.418 0.801 36.336 1.00 98.31 106 ILE A N 1
ATOM 796 C CA . ILE A 1 106 ? -18.553 0.596 35.428 1.00 98.31 106 ILE A CA 1
ATOM 797 C C . ILE A 1 106 ? -19.186 -0.783 35.631 1.00 98.31 106 ILE A C 1
ATOM 799 O O . ILE A 1 106 ? -20.405 -0.875 35.755 1.00 98.31 106 ILE A O 1
ATOM 803 N N . ALA A 1 107 ? -18.388 -1.849 35.723 1.00 98.44 107 ALA A N 1
ATOM 804 C CA . ALA A 1 107 ? -18.900 -3.199 35.953 1.00 98.44 107 ALA A CA 1
ATOM 805 C C . ALA A 1 107 ? -19.728 -3.293 37.248 1.00 98.44 107 ALA A C 1
ATOM 807 O O . ALA A 1 107 ? -20.780 -3.935 37.270 1.00 98.44 107 ALA A O 1
ATOM 808 N N . ARG A 1 108 ? -19.282 -2.624 38.323 1.00 98.25 108 ARG A N 1
ATOM 809 C CA . ARG A 1 108 ? -20.008 -2.567 39.603 1.00 98.25 108 ARG A CA 1
ATOM 810 C C . ARG A 1 108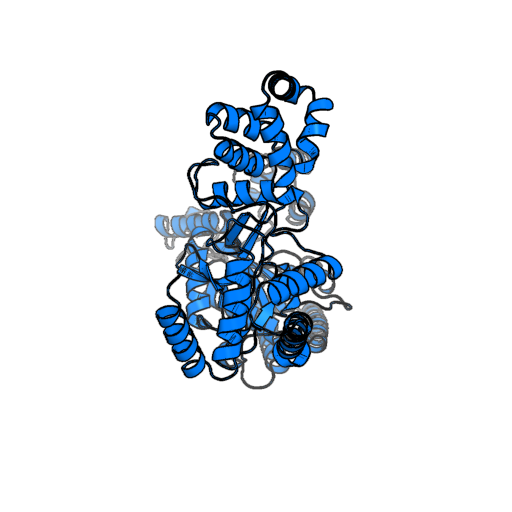 ? -21.312 -1.787 39.492 1.00 98.25 108 ARG A C 1
ATOM 812 O O . ARG A 1 108 ? -22.317 -2.250 40.025 1.00 98.25 108 ARG A O 1
ATOM 819 N N . GLU A 1 109 ? -21.304 -0.644 38.809 1.00 98.19 109 GLU A N 1
ATOM 820 C CA . GLU A 1 109 ? -22.511 0.157 38.571 1.00 98.19 109 GLU A CA 1
ATOM 821 C C . GLU A 1 109 ? -23.538 -0.638 37.757 1.00 98.19 109 GLU A C 1
ATOM 823 O O . GLU A 1 109 ? -24.698 -0.747 38.153 1.00 98.19 109 GLU A O 1
ATOM 828 N N . VAL A 1 110 ? -23.110 -1.263 36.654 1.00 98.12 110 VAL A N 1
ATOM 829 C CA . VAL A 1 110 ? -23.980 -2.077 35.793 1.00 98.12 110 VAL A CA 1
ATOM 830 C C . VAL A 1 110 ? -24.581 -3.248 36.567 1.00 98.12 110 VAL A C 1
ATOM 832 O O . VAL A 1 110 ? -25.793 -3.452 36.513 1.00 98.12 110 VAL A O 1
ATOM 835 N N . ALA A 1 111 ? -23.765 -3.987 37.326 1.00 97.75 111 ALA A N 1
ATOM 836 C CA . ALA A 1 111 ? -24.254 -5.081 38.160 1.00 97.75 111 ALA A CA 1
ATOM 837 C C . ALA A 1 111 ? -25.224 -4.577 39.240 1.00 97.75 111 ALA A C 1
ATOM 839 O O . ALA A 1 111 ? -26.282 -5.169 39.435 1.00 97.75 111 ALA A O 1
ATOM 840 N N . GLY A 1 112 ? -24.907 -3.455 39.895 1.00 97.19 112 GLY A N 1
ATOM 841 C CA . GLY A 1 112 ? -25.757 -2.832 40.911 1.00 97.19 112 GLY A CA 1
ATOM 842 C C . GLY A 1 112 ? -27.092 -2.303 40.378 1.00 97.19 112 GLY A C 1
ATOM 843 O O . GLY A 1 112 ? -28.060 -2.242 41.132 1.00 97.19 112 GLY A O 1
ATOM 844 N N . ALA A 1 113 ? -27.154 -1.949 39.093 1.00 96.44 113 ALA A N 1
ATOM 845 C CA . ALA A 1 113 ? -28.371 -1.528 38.403 1.00 96.44 113 ALA A CA 1
ATOM 846 C C . ALA A 1 113 ? -29.171 -2.691 37.783 1.00 96.44 113 ALA A C 1
ATOM 848 O O . ALA A 1 113 ? -30.274 -2.460 37.279 1.00 96.44 113 ALA A O 1
ATOM 849 N N . SER A 1 114 ? -28.629 -3.912 37.806 1.00 96.50 114 SER A N 1
ATOM 850 C CA . SER A 1 114 ? -29.286 -5.128 37.318 1.00 96.50 114 SER A CA 1
ATOM 851 C C . SER A 1 114 ? -30.026 -5.875 38.432 1.00 96.50 114 SER A C 1
ATOM 853 O O . SER A 1 114 ? -29.837 -5.608 39.618 1.00 96.50 114 SER A O 1
ATOM 855 N N . SER A 1 115 ? -30.841 -6.861 38.064 1.00 96.12 115 SER A N 1
ATOM 856 C CA . SER A 1 115 ? -31.452 -7.805 39.005 1.00 96.12 115 SER A CA 1
ATOM 857 C C . SER A 1 115 ? -30.509 -8.923 39.478 1.00 96.12 115 SER A C 1
ATOM 859 O O . SER A 1 115 ? -30.956 -9.821 40.192 1.00 96.12 115 SER A O 1
ATOM 861 N N . LEU A 1 116 ? -29.245 -8.929 39.042 1.00 95.06 116 LEU A N 1
ATOM 862 C CA . LEU A 1 116 ? -28.268 -9.973 39.357 1.00 95.06 116 LEU A CA 1
ATOM 863 C C . LEU A 1 116 ? -27.492 -9.669 40.651 1.00 95.06 116 LEU A C 1
ATOM 865 O O . LEU A 1 116 ? -27.536 -8.566 41.194 1.00 95.06 116 LEU A O 1
ATOM 869 N N . ASP A 1 117 ? -26.766 -10.668 41.160 1.00 92.62 117 ASP A N 1
ATOM 870 C CA . ASP A 1 117 ? -25.878 -10.488 42.315 1.00 92.62 117 ASP A CA 1
ATOM 871 C C . ASP A 1 117 ? -24.711 -9.539 41.983 1.00 92.62 117 ASP A C 1
ATOM 873 O O . ASP A 1 117 ? -24.262 -9.462 40.842 1.00 92.62 117 ASP A O 1
ATOM 877 N N . ARG A 1 118 ? -24.148 -8.854 42.988 1.00 87.94 118 ARG A N 1
ATOM 878 C CA . ARG A 1 118 ? -23.001 -7.944 42.790 1.00 87.94 118 ARG A CA 1
ATOM 879 C C . ARG A 1 118 ? -21.781 -8.624 42.162 1.00 87.94 118 ARG A C 1
ATOM 881 O O . ARG A 1 118 ? -21.027 -7.962 41.451 1.00 87.94 118 ARG A O 1
ATOM 888 N N . ARG A 1 119 ? -21.601 -9.931 42.377 1.00 93.38 119 ARG A N 1
ATOM 889 C CA . ARG A 1 119 ? -20.553 -10.738 41.731 1.00 93.38 119 ARG A CA 1
ATOM 890 C C . ARG A 1 119 ? -20.710 -10.812 40.212 1.00 93.38 119 ARG A C 1
ATOM 892 O O . ARG A 1 119 ? -19.737 -11.133 39.537 1.00 93.38 119 ARG A O 1
ATOM 899 N N . ALA A 1 120 ? -21.879 -10.476 39.659 1.00 95.38 120 ALA A N 1
ATOM 900 C CA . ALA A 1 120 ? -22.085 -10.398 38.215 1.00 95.38 120 ALA A CA 1
ATOM 901 C C . ALA A 1 120 ? -21.132 -9.394 37.549 1.00 95.38 120 ALA A C 1
ATOM 903 O O . ALA A 1 120 ? -20.686 -9.641 36.436 1.00 95.38 120 ALA A O 1
ATOM 904 N N . GLY A 1 121 ? -20.744 -8.312 38.238 1.00 95.94 121 GLY A N 1
ATOM 905 C CA . GLY A 1 121 ? -19.749 -7.367 37.720 1.00 95.94 121 GLY A CA 1
ATOM 906 C C . GLY A 1 121 ? -18.353 -7.990 37.590 1.00 95.94 121 GLY A C 1
ATOM 907 O O . GLY A 1 121 ? -17.676 -7.796 36.585 1.00 95.94 121 GLY A O 1
ATOM 908 N N . GLU A 1 122 ? -17.933 -8.793 38.572 1.00 95.88 122 GLU A N 1
ATOM 909 C CA . GLU A 1 122 ? -16.667 -9.541 38.508 1.00 95.88 122 GLU A CA 1
ATOM 910 C C . GLU A 1 122 ? -16.713 -10.637 37.435 1.00 95.88 122 GLU A C 1
ATOM 912 O O . GLU A 1 122 ? -15.733 -10.848 36.725 1.00 95.88 122 GLU A O 1
ATOM 917 N N . ALA A 1 123 ? -17.852 -11.323 37.297 1.00 96.31 123 ALA A N 1
ATOM 918 C CA . ALA A 1 123 ? -18.062 -12.326 36.256 1.00 96.31 123 ALA A CA 1
ATOM 919 C C . ALA A 1 123 ? -18.024 -11.711 34.849 1.00 96.31 123 ALA A C 1
ATOM 921 O O . ALA A 1 123 ? -17.432 -12.297 33.950 1.00 96.31 123 ALA A O 1
ATOM 922 N N . LEU A 1 124 ? -18.590 -10.515 34.675 1.00 97.38 124 LEU A N 1
ATOM 923 C CA . LEU A 1 124 ? -18.590 -9.773 33.416 1.00 97.38 124 LEU A CA 1
ATOM 924 C C . LEU A 1 124 ? -17.167 -9.395 32.963 1.00 97.38 124 LEU A C 1
ATOM 926 O O . LEU A 1 124 ? -16.819 -9.556 31.793 1.00 97.38 124 LEU A O 1
ATOM 930 N N . LEU A 1 125 ? -16.320 -8.934 33.890 1.00 97.75 125 LEU A N 1
ATOM 931 C CA . LEU A 1 125 ? -14.909 -8.657 33.597 1.00 97.75 125 LEU A CA 1
ATOM 932 C C . LEU A 1 125 ? -14.139 -9.939 33.275 1.00 97.75 125 LEU A C 1
ATOM 934 O O . LEU A 1 125 ? -13.441 -9.990 32.268 1.00 97.75 125 LEU A O 1
ATOM 938 N N . ARG A 1 126 ? -14.330 -10.997 34.072 1.00 97.50 126 ARG A N 1
ATOM 939 C CA . ARG A 1 126 ? -13.700 -12.301 33.827 1.00 97.50 126 ARG A CA 1
ATOM 940 C C . ARG A 1 126 ? -14.063 -12.859 32.453 1.00 97.50 126 ARG A C 1
ATOM 942 O O . ARG A 1 126 ? -13.183 -13.295 31.731 1.00 97.50 126 ARG A O 1
ATOM 949 N N . ALA A 1 127 ? -15.335 -12.795 32.066 1.00 97.19 127 ALA A N 1
ATOM 950 C CA . ALA A 1 127 ? -15.787 -13.239 30.750 1.00 97.19 127 ALA A CA 1
ATOM 951 C C . ALA A 1 127 ? -15.153 -12.425 29.607 1.00 97.19 127 ALA A C 1
ATOM 953 O O . ALA A 1 127 ? -14.944 -12.951 28.516 1.00 97.19 127 ALA A O 1
ATOM 954 N N . THR A 1 128 ? -14.828 -11.151 29.854 1.00 97.25 128 THR A N 1
ATOM 955 C CA . THR A 1 128 ? -14.113 -10.296 28.893 1.00 97.25 128 THR A CA 1
ATOM 956 C C . THR A 1 128 ? -12.665 -10.760 28.718 1.00 97.25 128 THR A C 1
ATOM 958 O O . THR A 1 128 ? -12.204 -10.889 27.586 1.00 97.25 128 THR A O 1
ATOM 961 N N . GLU A 1 129 ? -11.970 -11.071 29.816 1.00 96.69 129 GLU A N 1
ATOM 962 C CA . GLU A 1 129 ? -10.615 -11.647 29.792 1.00 96.69 129 GLU A CA 1
ATOM 963 C C . GLU A 1 129 ? -10.606 -13.038 29.134 1.00 96.69 129 GLU A C 1
ATOM 965 O O . GLU A 1 129 ? -9.821 -13.285 28.226 1.00 96.69 129 GLU A O 1
ATOM 970 N N . GLU A 1 130 ? -11.547 -13.914 29.497 1.00 96.19 130 GLU A N 1
ATOM 971 C CA . GLU A 1 130 ? -11.693 -15.248 28.898 1.00 96.19 130 GLU A CA 1
ATOM 972 C C . GLU A 1 130 ? -11.979 -15.181 27.390 1.00 96.19 130 GLU A C 1
ATOM 974 O O . GLU A 1 130 ? -11.516 -16.030 26.627 1.00 96.19 130 GLU A O 1
ATOM 979 N N . LEU A 1 131 ? -12.749 -14.185 26.931 1.00 95.62 131 LEU A N 1
ATOM 980 C CA . LEU A 1 131 ? -12.954 -13.962 25.502 1.00 95.62 131 LEU A CA 1
ATOM 981 C C . LEU A 1 131 ? -11.657 -13.513 24.821 1.00 95.62 131 LEU A C 1
ATOM 983 O O . LEU A 1 131 ? -11.356 -14.012 23.740 1.00 95.62 131 LEU A O 1
ATOM 987 N N . ALA A 1 132 ? -10.892 -12.612 25.441 1.00 94.75 132 ALA A N 1
ATOM 988 C CA . ALA A 1 132 ? -9.600 -12.185 24.911 1.00 94.75 132 ALA A CA 1
ATOM 989 C C . ALA A 1 132 ? -8.630 -13.372 24.774 1.00 94.75 132 ALA A C 1
ATOM 991 O O . ALA A 1 132 ? -8.039 -13.545 23.710 1.00 94.75 132 ALA A O 1
ATOM 992 N N . ASP A 1 133 ? -8.560 -14.246 25.782 1.00 94.12 133 ASP A N 1
ATOM 993 C CA . ASP A 1 133 ? -7.732 -15.461 25.758 1.00 94.12 133 ASP A CA 1
ATOM 994 C C . ASP A 1 133 ? -8.150 -16.442 24.648 1.00 94.12 133 ASP A C 1
ATOM 996 O O . ASP A 1 133 ? -7.313 -17.117 24.046 1.00 94.12 133 ASP A O 1
ATOM 1000 N N . ARG A 1 134 ? -9.453 -16.521 24.343 1.00 92.56 134 ARG A N 1
ATOM 1001 C CA . ARG A 1 134 ? -9.983 -17.343 23.239 1.00 92.56 134 ARG A CA 1
ATOM 1002 C C . ARG A 1 134 ? -9.682 -16.765 21.858 1.00 92.56 134 ARG A C 1
ATOM 1004 O O . ARG A 1 134 ? -9.663 -17.524 20.893 1.00 92.56 134 ARG A O 1
ATOM 1011 N N . CYS A 1 135 ? -9.492 -15.454 21.755 1.00 92.25 135 CYS A N 1
ATOM 1012 C CA . CYS A 1 135 ? -9.252 -14.728 20.507 1.00 92.25 135 CYS A CA 1
ATOM 1013 C C . CYS A 1 135 ? -7.752 -14.539 20.218 1.00 92.25 135 CYS A C 1
ATOM 1015 O O . CYS A 1 135 ? -7.347 -13.530 19.640 1.00 92.25 135 CYS A O 1
ATOM 1017 N N . HIS A 1 136 ? -6.921 -15.496 20.627 1.00 91.19 136 HIS A N 1
ATOM 1018 C CA . HIS A 1 136 ? -5.487 -15.484 20.366 1.00 91.19 136 HIS A CA 1
ATOM 1019 C C . HIS A 1 136 ? -5.189 -16.026 18.959 1.00 91.19 136 HIS A C 1
ATOM 1021 O O . HIS A 1 136 ? -5.629 -17.120 18.614 1.00 91.19 136 HIS A O 1
ATOM 1027 N N . LEU A 1 137 ? -4.430 -15.258 18.172 1.00 90.62 137 LEU A N 1
ATOM 1028 C CA . LEU A 1 137 ? -3.809 -15.696 16.920 1.00 90.62 137 LEU A CA 1
ATOM 1029 C C . LEU A 1 137 ? -2.312 -15.924 17.143 1.00 90.62 137 LEU A C 1
ATOM 1031 O O . LEU A 1 137 ? -1.622 -15.031 17.637 1.00 90.62 137 LEU A O 1
ATOM 1035 N N . ASP A 1 138 ? -1.817 -17.091 16.750 1.00 90.56 138 ASP A N 1
ATOM 1036 C CA . ASP A 1 138 ? -0.398 -17.421 16.737 1.00 90.56 138 ASP A CA 1
ATOM 1037 C C . ASP A 1 138 ? 0.248 -16.873 15.445 1.00 90.56 138 ASP A C 1
ATOM 1039 O O . ASP A 1 138 ? -0.117 -17.293 14.340 1.00 90.56 138 ASP A O 1
ATOM 1043 N N . PRO A 1 139 ? 1.221 -15.945 15.532 1.00 89.88 139 PRO A N 1
ATOM 1044 C CA . PRO A 1 139 ? 1.827 -15.343 14.343 1.00 89.88 139 PRO A CA 1
ATOM 1045 C C . PRO A 1 139 ? 2.490 -16.355 13.399 1.00 89.88 139 PRO A C 1
ATOM 1047 O O . PRO A 1 139 ? 2.537 -16.145 12.187 1.00 89.88 139 PRO A O 1
ATOM 1050 N N . ASP A 1 140 ? 3.014 -17.460 13.923 1.00 89.25 140 ASP A N 1
ATOM 1051 C CA . ASP A 1 140 ? 3.713 -18.465 13.132 1.00 89.25 140 ASP A CA 1
ATOM 1052 C C . ASP A 1 140 ? 2.757 -19.479 12.507 1.00 89.25 140 ASP A C 1
ATOM 1054 O O . ASP A 1 140 ? 2.901 -19.788 11.320 1.00 89.25 140 ASP A O 1
ATOM 1058 N N . ALA A 1 141 ? 1.824 -20.008 13.300 1.00 89.31 141 ALA A N 1
ATOM 1059 C CA . ALA A 1 141 ? 0.907 -21.066 12.891 1.00 89.31 141 ALA A CA 1
ATOM 1060 C C . ALA A 1 141 ? -0.269 -20.538 12.061 1.00 89.31 141 ALA A C 1
ATOM 1062 O O . ALA A 1 141 ? -0.643 -21.189 11.086 1.00 89.31 141 ALA A O 1
ATOM 1063 N N . ASP A 1 142 ? -0.807 -19.364 12.405 1.00 88.44 142 ASP A N 1
ATOM 1064 C CA . ASP A 1 142 ? -2.005 -18.823 11.756 1.00 88.44 142 ASP A CA 1
ATOM 1065 C C . ASP A 1 142 ? -1.669 -17.869 10.602 1.00 88.44 142 ASP A C 1
ATOM 1067 O O . ASP A 1 142 ? -2.391 -17.825 9.607 1.00 88.44 142 ASP A O 1
ATOM 1071 N N . LEU A 1 143 ? -0.570 -17.108 10.706 1.00 86.69 143 LEU A N 1
ATOM 1072 C CA . LEU A 1 143 ? -0.225 -16.063 9.726 1.00 86.69 143 LEU A CA 1
ATOM 1073 C C . LEU A 1 143 ? 1.024 -16.370 8.897 1.00 86.69 143 LEU A C 1
ATOM 1075 O O . LEU A 1 143 ? 1.278 -15.689 7.895 1.00 86.69 143 LEU A O 1
ATOM 1079 N N . ALA A 1 144 ? 1.829 -17.359 9.307 1.00 88.06 144 ALA A N 1
ATOM 1080 C CA . ALA A 1 144 ? 3.164 -17.586 8.759 1.00 88.06 144 ALA A CA 1
ATOM 1081 C C . ALA A 1 144 ? 3.952 -16.260 8.668 1.00 88.06 144 ALA A C 1
ATOM 1083 O O . ALA A 1 144 ? 4.444 -15.879 7.601 1.00 88.06 144 ALA A O 1
ATOM 1084 N N . TRP A 1 145 ? 3.980 -15.517 9.777 1.00 88.44 145 TRP A N 1
ATOM 1085 C CA . TRP A 1 145 ? 4.520 -14.162 9.865 1.00 88.44 145 TRP A CA 1
ATOM 1086 C C . TRP A 1 145 ? 5.954 -14.087 9.333 1.00 88.44 145 TRP A C 1
ATOM 1088 O O . TRP A 1 145 ? 6.792 -14.929 9.664 1.00 88.44 145 TRP A O 1
ATOM 1098 N N . ARG A 1 146 ? 6.238 -13.091 8.483 1.00 86.88 146 ARG A N 1
ATOM 1099 C CA . ARG A 1 146 ? 7.540 -12.863 7.826 1.00 86.88 146 ARG A CA 1
ATOM 1100 C C . ARG A 1 146 ? 8.093 -14.047 7.023 1.00 86.88 146 ARG A C 1
ATOM 1102 O O . ARG A 1 146 ? 9.276 -14.059 6.680 1.00 86.88 146 ARG A O 1
ATOM 1109 N N . LYS A 1 147 ? 7.265 -15.042 6.694 1.00 86.81 147 LYS A N 1
ATOM 1110 C CA . LYS A 1 147 ? 7.628 -16.126 5.771 1.00 86.81 147 LYS A CA 1
ATOM 1111 C C . LYS A 1 147 ? 7.166 -15.749 4.364 1.00 86.81 147 LYS A C 1
ATOM 1113 O O . LYS A 1 147 ? 5.995 -15.398 4.215 1.00 86.81 147 LYS A O 1
ATOM 1118 N N . PRO A 1 148 ? 8.044 -15.828 3.345 1.00 87.56 148 PRO A N 1
ATOM 1119 C CA . PRO A 1 148 ? 7.675 -15.516 1.971 1.00 87.56 148 PRO A CA 1
ATOM 1120 C C . PRO A 1 148 ? 6.480 -16.345 1.488 1.00 87.56 148 PRO A C 1
ATOM 1122 O O . PRO A 1 148 ? 6.520 -17.575 1.521 1.00 87.56 148 PRO A O 1
ATOM 1125 N N . LYS A 1 149 ? 5.449 -15.661 1.001 1.00 90.50 149 LYS A N 1
ATOM 1126 C CA . LYS A 1 149 ? 4.252 -16.223 0.373 1.00 90.50 149 LYS A CA 1
ATOM 1127 C C . LYS A 1 149 ? 4.324 -15.894 -1.111 1.00 90.50 149 LYS A C 1
ATOM 1129 O O . LYS A 1 149 ? 4.116 -14.753 -1.520 1.00 90.50 149 LYS A O 1
ATOM 1134 N N . LEU A 1 150 ? 4.723 -16.878 -1.908 1.00 91.56 150 LEU A N 1
ATOM 1135 C CA . LEU A 1 150 ? 4.999 -16.714 -3.335 1.00 91.56 150 LEU A CA 1
ATOM 1136 C C . LEU A 1 150 ? 4.021 -17.559 -4.155 1.00 91.56 150 LEU A C 1
ATOM 1138 O O . LEU A 1 150 ? 3.615 -18.620 -3.678 1.00 91.56 150 LEU A O 1
ATOM 1142 N N . PRO A 1 151 ? 3.701 -17.155 -5.399 1.00 93.69 151 PRO A N 1
ATOM 1143 C CA . PRO A 1 151 ? 2.876 -17.969 -6.280 1.00 93.69 151 PRO A CA 1
ATOM 1144 C C . PRO A 1 151 ? 3.399 -19.400 -6.418 1.00 93.69 151 PRO A C 1
ATOM 1146 O O . PRO A 1 151 ? 4.608 -19.656 -6.464 1.00 93.69 151 PRO A O 1
ATOM 1149 N N . GLU A 1 152 ? 2.478 -20.350 -6.522 1.00 93.88 152 GLU A N 1
ATOM 1150 C CA . GLU A 1 152 ? 2.807 -21.758 -6.656 1.00 93.88 152 GLU A CA 1
ATOM 1151 C C . GLU A 1 152 ? 3.561 -22.014 -7.963 1.00 93.88 152 GLU A C 1
ATOM 1153 O O . GLU A 1 152 ? 3.282 -21.429 -9.012 1.00 93.88 152 GLU A O 1
ATOM 1158 N N . LYS A 1 153 ? 4.491 -22.973 -7.924 1.00 93.06 153 LYS A N 1
ATOM 1159 C CA . LYS A 1 153 ? 5.368 -23.318 -9.054 1.00 93.06 153 LYS A CA 1
ATOM 1160 C C . LYS A 1 153 ? 4.597 -23.582 -10.353 1.00 93.06 153 LYS A C 1
ATOM 1162 O O . LYS A 1 153 ? 5.038 -23.178 -11.424 1.00 93.06 153 LYS A O 1
ATOM 1167 N N . SER A 1 154 ? 3.432 -24.225 -10.260 1.00 91.69 154 SER A N 1
ATOM 1168 C CA . SER A 1 154 ? 2.572 -24.522 -11.409 1.00 91.69 154 SER A CA 1
ATOM 1169 C C . SER A 1 154 ? 2.032 -23.268 -12.099 1.00 91.69 154 SER A C 1
ATOM 1171 O O . SER A 1 154 ? 1.888 -23.277 -13.318 1.00 91.69 154 SER A O 1
ATOM 1173 N N . VAL A 1 155 ? 1.769 -22.193 -11.349 1.00 90.75 155 VAL A N 1
ATOM 1174 C CA . VAL A 1 155 ? 1.236 -20.926 -11.875 1.00 90.75 155 VAL A CA 1
ATOM 1175 C C . VAL A 1 155 ? 2.298 -20.182 -12.687 1.00 90.75 155 VAL A C 1
ATOM 1177 O O . VAL A 1 155 ? 1.988 -19.600 -13.723 1.00 90.75 155 VAL A O 1
ATOM 1180 N N . ILE A 1 156 ? 3.563 -20.274 -12.270 1.00 91.38 156 ILE A N 1
ATOM 1181 C CA . ILE A 1 156 ? 4.717 -19.680 -12.967 1.00 91.38 156 ILE A CA 1
ATOM 1182 C C . ILE A 1 156 ? 5.388 -20.637 -13.970 1.00 91.38 156 ILE A C 1
ATOM 1184 O O . ILE A 1 156 ? 6.506 -20.389 -14.418 1.00 91.38 156 ILE A O 1
ATOM 1188 N N . GLY A 1 157 ? 4.737 -21.755 -14.317 1.00 89.50 157 GLY A N 1
ATOM 1189 C CA . GLY A 1 157 ? 5.228 -22.699 -15.329 1.00 89.50 157 GLY A CA 1
ATOM 1190 C C . GLY A 1 157 ? 6.481 -23.489 -14.928 1.00 89.50 157 GLY A C 1
ATOM 1191 O O . GLY A 1 157 ? 7.207 -23.982 -15.791 1.00 89.50 157 GLY A O 1
ATOM 1192 N N . VAL A 1 158 ? 6.756 -23.618 -13.628 1.00 92.25 158 VAL A N 1
ATOM 1193 C CA . VAL A 1 158 ? 7.928 -24.314 -13.088 1.00 92.25 158 VAL A CA 1
ATOM 1194 C C . VAL A 1 158 ? 7.559 -25.734 -12.666 1.00 92.25 158 VAL A C 1
ATOM 1196 O O . VAL A 1 158 ? 6.682 -25.959 -11.832 1.00 92.25 158 VAL A O 1
ATOM 1199 N N . THR A 1 159 ? 8.290 -26.711 -13.200 1.00 90.25 159 THR A N 1
ATOM 1200 C CA . THR A 1 159 ? 8.225 -28.117 -12.783 1.00 90.25 159 THR A CA 1
ATOM 1201 C C . THR A 1 159 ? 9.487 -28.495 -12.011 1.00 90.25 159 THR A C 1
ATOM 1203 O O . THR A 1 159 ? 10.588 -28.279 -12.516 1.00 90.25 159 THR A O 1
ATOM 1206 N N . GLY A 1 160 ? 9.337 -29.112 -10.836 1.00 92.00 160 GLY A N 1
ATOM 1207 C CA . GLY A 1 160 ? 10.464 -29.580 -10.019 1.00 92.00 160 GLY A CA 1
ATOM 1208 C C . GLY A 1 160 ? 11.007 -28.524 -9.051 1.00 92.00 160 GLY A C 1
ATOM 1209 O O . GLY A 1 160 ? 10.239 -27.848 -8.353 1.00 92.00 160 GLY A O 1
ATOM 1210 N N . ASP A 1 161 ? 12.332 -28.438 -8.961 1.00 95.12 161 ASP A N 1
ATOM 1211 C CA . ASP A 1 161 ? 13.037 -27.501 -8.088 1.00 95.12 161 ASP A CA 1
ATOM 1212 C C . ASP A 1 161 ? 13.172 -26.106 -8.749 1.00 95.12 161 ASP A C 1
ATOM 1214 O O . ASP A 1 161 ? 13.716 -26.008 -9.855 1.00 95.12 161 ASP A O 1
ATOM 1218 N N . PRO A 1 162 ? 12.660 -25.020 -8.128 1.00 95.25 162 PRO A N 1
ATOM 1219 C CA . PRO A 1 162 ? 12.816 -23.657 -8.623 1.00 95.25 162 PRO A CA 1
ATOM 1220 C C . PRO A 1 162 ? 14.270 -23.237 -8.793 1.00 95.25 162 PRO A C 1
ATOM 1222 O O . PRO A 1 162 ? 14.560 -22.508 -9.737 1.00 95.25 162 PRO A O 1
ATOM 1225 N N . ASP A 1 163 ? 15.179 -23.699 -7.933 1.00 96.44 163 ASP A N 1
ATOM 1226 C CA . ASP A 1 163 ? 16.597 -23.372 -8.066 1.00 96.44 163 ASP A CA 1
ATOM 1227 C C . ASP A 1 163 ? 17.153 -23.942 -9.376 1.00 96.44 163 ASP A C 1
ATOM 1229 O O . ASP A 1 163 ? 17.645 -23.195 -10.221 1.00 96.44 163 ASP A O 1
ATOM 1233 N N . GLU A 1 164 ? 16.962 -25.236 -9.640 1.00 96.81 164 GLU A N 1
ATOM 1234 C CA . GLU A 1 164 ? 17.370 -25.850 -10.912 1.00 96.81 164 GLU A CA 1
ATOM 1235 C C . GLU A 1 164 ? 16.712 -25.186 -12.134 1.00 96.81 164 GLU A C 1
ATOM 1237 O O . GLU A 1 164 ? 17.331 -25.045 -13.193 1.00 96.81 164 GLU A O 1
ATOM 1242 N N . ALA A 1 165 ? 15.444 -24.779 -12.019 1.00 97.06 165 ALA A N 1
ATOM 1243 C CA . ALA A 1 165 ? 14.744 -24.072 -13.087 1.00 97.06 165 ALA A CA 1
ATOM 1244 C C . ALA A 1 165 ? 15.345 -22.684 -13.358 1.00 97.06 165 ALA A C 1
ATOM 1246 O O . ALA A 1 165 ? 15.538 -22.322 -14.522 1.00 97.06 165 ALA A O 1
ATOM 1247 N N . LEU A 1 166 ? 15.673 -21.933 -12.305 1.00 97.75 166 LEU A N 1
ATOM 1248 C CA . LEU A 1 166 ? 16.323 -20.631 -12.399 1.00 97.75 166 LEU A CA 1
ATOM 1249 C C . LEU A 1 166 ? 17.706 -20.750 -13.048 1.00 97.75 166 LEU A C 1
ATOM 1251 O O . LEU A 1 166 ? 18.002 -20.002 -13.980 1.00 97.75 166 LEU A O 1
ATOM 1255 N N . TRP A 1 167 ? 18.516 -21.718 -12.611 1.00 97.38 167 TRP A N 1
ATOM 1256 C CA . TRP A 1 167 ? 19.840 -21.983 -13.176 1.00 97.38 167 TRP A CA 1
ATOM 1257 C C . TRP A 1 167 ? 19.768 -22.281 -14.676 1.00 97.38 167 TRP A C 1
ATOM 1259 O O . TRP A 1 167 ? 20.434 -21.610 -15.464 1.00 97.38 167 TRP A O 1
ATOM 1269 N N . ARG A 1 168 ? 18.893 -23.204 -15.100 1.00 96.75 168 ARG A N 1
ATOM 1270 C CA . ARG A 1 168 ? 18.702 -23.520 -16.528 1.00 96.75 168 ARG A CA 1
ATOM 1271 C C . ARG A 1 168 ? 18.272 -22.303 -17.345 1.00 96.75 168 ARG A C 1
ATOM 1273 O O . ARG A 1 168 ? 18.735 -22.118 -18.469 1.00 96.75 168 ARG A O 1
ATOM 1280 N N . LYS A 1 169 ? 17.377 -21.472 -16.800 1.00 96.81 169 LYS A N 1
ATOM 1281 C CA . LYS A 1 169 ? 16.892 -20.268 -17.489 1.00 96.81 169 LYS A CA 1
ATOM 1282 C C . LYS A 1 169 ? 17.997 -19.213 -17.618 1.00 96.81 169 LYS A C 1
ATOM 1284 O O . LYS A 1 169 ? 18.113 -18.595 -18.672 1.00 96.81 169 LYS A O 1
ATOM 1289 N N . ALA A 1 170 ? 18.842 -19.056 -16.599 1.00 97.69 170 ALA A N 1
ATOM 1290 C CA . ALA A 1 170 ? 20.008 -18.179 -16.654 1.00 97.69 170 ALA A CA 1
ATOM 1291 C C . ALA A 1 170 ? 21.054 -18.669 -17.674 1.00 97.69 170 ALA A C 1
ATOM 1293 O O . ALA A 1 170 ? 21.536 -17.873 -18.475 1.00 97.69 170 ALA A O 1
ATOM 1294 N N . GLU A 1 171 ? 21.350 -19.973 -17.723 1.00 96.62 171 GLU A N 1
ATOM 1295 C CA . GLU A 1 171 ? 22.262 -20.565 -18.719 1.00 96.62 171 GLU A CA 1
ATOM 1296 C C . GLU A 1 171 ? 21.772 -20.370 -20.162 1.00 96.62 171 GLU A C 1
ATOM 1298 O O . GLU A 1 171 ? 22.556 -20.040 -21.061 1.00 96.62 171 GLU A O 1
ATOM 1303 N N . ALA A 1 172 ? 20.465 -20.528 -20.390 1.00 96.50 172 ALA A N 1
ATOM 1304 C CA . ALA A 1 172 ? 19.849 -20.216 -21.675 1.00 96.50 172 ALA A CA 1
ATOM 1305 C C . ALA A 1 172 ? 20.021 -18.727 -22.026 1.00 96.50 172 ALA A C 1
ATOM 1307 O O . ALA A 1 172 ? 20.433 -18.408 -23.141 1.00 96.50 172 ALA A O 1
ATOM 1308 N N . GLY A 1 173 ? 19.807 -17.831 -21.056 1.00 96.12 173 GLY A N 1
ATOM 1309 C CA . GLY A 1 173 ? 20.045 -16.394 -21.212 1.00 96.12 173 GLY A CA 1
ATOM 1310 C C . GLY A 1 173 ? 21.501 -16.048 -21.544 1.00 96.12 173 GLY A C 1
ATOM 1311 O O . GLY A 1 173 ? 21.745 -15.145 -22.340 1.00 96.12 173 GLY A O 1
ATOM 1312 N N . VAL A 1 174 ? 22.482 -16.788 -21.004 1.00 96.25 174 VAL A N 1
ATOM 1313 C CA . VAL A 1 174 ? 23.906 -16.585 -21.344 1.00 96.25 174 VAL A CA 1
ATOM 1314 C C . VAL A 1 174 ? 24.148 -16.921 -22.808 1.00 96.25 174 VAL A C 1
ATOM 1316 O O . VAL A 1 174 ? 24.838 -16.185 -23.505 1.00 96.25 174 VAL A O 1
ATOM 1319 N N . THR A 1 175 ? 23.560 -18.017 -23.286 1.00 94.25 175 THR A N 1
ATOM 1320 C CA . THR A 1 175 ? 23.675 -18.420 -24.693 1.00 94.25 175 THR A CA 1
ATOM 1321 C C . THR A 1 175 ? 23.036 -17.386 -25.617 1.00 94.25 175 THR A C 1
ATOM 1323 O O . THR A 1 175 ? 23.601 -17.064 -26.657 1.00 94.25 175 THR A O 1
ATOM 1326 N N . GLU A 1 176 ? 21.882 -16.851 -25.226 1.00 92.06 176 GLU A N 1
ATOM 1327 C CA . GLU A 1 176 ? 21.141 -15.855 -25.994 1.00 92.06 176 GLU A CA 1
ATOM 1328 C C . GLU A 1 176 ? 21.869 -14.506 -26.074 1.00 92.06 176 GLU A C 1
ATOM 1330 O O . GLU A 1 176 ? 22.041 -13.968 -27.164 1.00 92.06 176 GLU A O 1
ATOM 1335 N N . ARG A 1 177 ? 22.307 -13.961 -24.935 1.00 91.00 177 ARG A N 1
ATOM 1336 C CA . ARG A 1 177 ? 22.855 -12.596 -24.857 1.00 91.00 177 ARG A CA 1
ATOM 1337 C C . ARG A 1 177 ? 24.367 -12.525 -25.058 1.00 91.00 177 ARG A C 1
ATOM 1339 O O . ARG A 1 177 ? 24.872 -11.537 -25.571 1.00 91.00 177 ARG A O 1
ATOM 1346 N N . PHE A 1 178 ? 25.087 -13.585 -24.693 1.00 92.88 178 PHE A N 1
ATOM 1347 C CA . PHE A 1 178 ? 26.551 -13.645 -24.725 1.00 92.88 178 PHE A CA 1
ATOM 1348 C C . PHE A 1 178 ? 27.076 -14.787 -25.614 1.00 92.88 178 PHE A C 1
ATOM 1350 O O . PHE A 1 178 ? 28.224 -15.201 -25.489 1.00 92.88 178 PHE A O 1
ATOM 1357 N N . GLY A 1 179 ? 26.273 -15.315 -26.544 1.00 88.19 179 GLY A N 1
ATOM 1358 C CA . GLY A 1 179 ? 26.684 -16.420 -27.424 1.00 88.19 179 GLY A CA 1
ATOM 1359 C C . GLY A 1 179 ? 27.853 -16.099 -28.368 1.00 88.19 179 GLY A C 1
ATOM 1360 O O . GLY A 1 179 ? 28.510 -17.016 -28.862 1.00 88.19 179 GLY A O 1
ATOM 1361 N N . HIS A 1 180 ? 28.125 -14.812 -28.605 1.00 88.62 180 HIS A N 1
ATOM 1362 C CA . HIS A 1 180 ? 29.119 -14.325 -29.568 1.00 88.62 180 HIS A CA 1
ATOM 1363 C C . HIS A 1 180 ? 30.347 -13.662 -28.934 1.00 88.62 180 HIS A C 1
ATOM 1365 O O . HIS A 1 180 ? 31.210 -13.177 -29.665 1.00 88.62 180 HIS A O 1
ATOM 1371 N N . VAL A 1 181 ? 30.431 -13.612 -27.602 1.00 91.19 181 VAL A N 1
ATOM 1372 C CA . VAL A 1 181 ? 31.567 -12.979 -26.917 1.00 91.19 181 VAL A CA 1
ATOM 1373 C C . VAL A 1 181 ? 32.798 -13.883 -26.912 1.00 91.19 181 VAL A C 1
ATOM 1375 O O . VAL A 1 181 ? 32.703 -15.095 -27.123 1.00 91.19 181 VAL A O 1
ATOM 1378 N N . ASP A 1 182 ? 33.965 -13.291 -26.668 1.00 94.25 182 ASP A N 1
ATOM 1379 C CA . ASP A 1 182 ? 35.204 -14.048 -26.524 1.00 94.25 182 ASP A CA 1
ATOM 1380 C C . ASP A 1 182 ? 35.219 -14.919 -25.252 1.00 94.25 182 ASP A C 1
ATOM 1382 O O . ASP A 1 182 ? 34.393 -14.790 -24.344 1.00 94.25 182 ASP A O 1
ATOM 1386 N N . GLU A 1 183 ? 36.178 -15.843 -25.181 1.00 93.00 183 GLU A N 1
ATOM 1387 C CA . GLU A 1 183 ? 36.267 -16.779 -24.058 1.00 93.00 183 GLU A CA 1
ATOM 1388 C C . GLU A 1 183 ? 36.513 -16.064 -22.718 1.00 93.00 183 GLU A C 1
ATOM 1390 O O . GLU A 1 183 ? 36.003 -16.498 -21.688 1.00 93.00 183 GLU A O 1
ATOM 1395 N N . ALA A 1 184 ? 37.245 -14.946 -22.709 1.00 94.44 184 ALA A N 1
ATOM 1396 C CA . ALA A 1 184 ? 37.532 -14.204 -21.483 1.00 94.44 184 ALA A CA 1
ATOM 1397 C C . ALA A 1 184 ? 36.257 -13.578 -20.897 1.00 94.44 184 ALA A C 1
ATOM 1399 O O . ALA A 1 184 ? 35.974 -13.736 -19.704 1.00 94.44 184 ALA A O 1
ATOM 1400 N N . MET A 1 185 ? 35.451 -12.932 -21.740 1.00 93.38 185 MET A N 1
ATOM 1401 C CA . MET A 1 185 ? 34.159 -12.375 -21.361 1.00 93.38 185 MET A CA 1
ATOM 1402 C C . MET A 1 185 ? 33.179 -13.480 -20.968 1.00 93.38 185 MET A C 1
ATOM 1404 O O . MET A 1 185 ? 32.512 -13.373 -19.939 1.00 93.38 185 MET A O 1
ATOM 1408 N N . ARG A 1 186 ? 33.145 -14.594 -21.709 1.00 94.00 186 ARG A N 1
ATOM 1409 C CA . ARG A 1 186 ? 32.315 -15.756 -21.366 1.00 94.00 186 ARG A CA 1
ATOM 1410 C C . ARG A 1 186 ? 32.631 -16.277 -19.962 1.00 94.00 186 ARG A C 1
ATOM 1412 O O . ARG A 1 186 ? 31.711 -16.538 -19.186 1.00 94.00 186 ARG A O 1
ATOM 1419 N N . GLN A 1 187 ? 33.910 -16.393 -19.600 1.00 95.19 187 GLN A N 1
ATOM 1420 C CA . GLN A 1 187 ? 34.310 -16.797 -18.249 1.00 95.19 187 GLN A CA 1
ATOM 1421 C C . GLN A 1 187 ? 33.907 -15.760 -17.188 1.00 95.19 187 GLN A C 1
ATOM 1423 O O . GLN A 1 187 ? 33.431 -16.153 -16.120 1.00 95.19 187 GLN A O 1
ATOM 1428 N N . ARG A 1 188 ? 34.017 -14.453 -17.480 1.00 96.06 188 ARG A N 1
ATOM 1429 C CA . ARG A 1 188 ? 33.544 -13.372 -16.588 1.00 96.06 188 ARG A CA 1
ATOM 1430 C C . ARG A 1 188 ? 32.034 -13.476 -16.329 1.00 96.06 188 ARG A C 1
ATOM 1432 O O . ARG A 1 188 ? 31.618 -13.452 -15.170 1.00 96.06 188 ARG A O 1
ATOM 1439 N N . VAL A 1 189 ? 31.234 -13.663 -17.381 1.00 97.06 189 VAL A N 1
ATOM 1440 C CA . VAL A 1 189 ? 29.772 -13.850 -17.317 1.00 97.06 189 VAL A CA 1
ATOM 1441 C C . VAL A 1 189 ? 29.416 -15.078 -16.481 1.00 97.06 189 VAL A C 1
ATOM 1443 O O . VAL A 1 189 ? 28.637 -14.977 -15.535 1.00 97.06 189 VAL A O 1
ATOM 1446 N N . LEU A 1 190 ? 30.018 -16.236 -16.773 1.00 96.75 190 LEU A N 1
ATOM 1447 C CA . LEU A 1 190 ? 29.736 -17.480 -16.050 1.00 96.75 190 LEU A CA 1
ATOM 1448 C C . LEU A 1 190 ? 30.135 -17.401 -14.572 1.00 96.75 190 LEU A C 1
ATOM 1450 O O . LEU A 1 190 ? 29.414 -17.919 -13.717 1.00 96.75 190 LEU A O 1
ATOM 1454 N N . ALA A 1 191 ? 31.259 -16.753 -14.258 1.00 97.06 191 ALA A N 1
ATOM 1455 C CA . ALA A 1 191 ? 31.684 -16.536 -12.881 1.00 97.06 191 ALA A CA 1
ATOM 1456 C C . ALA A 1 191 ? 30.673 -15.665 -12.122 1.00 97.06 191 ALA A C 1
ATOM 1458 O O . ALA A 1 191 ? 30.197 -16.078 -11.063 1.00 97.06 191 ALA A O 1
ATOM 1459 N N . ARG A 1 192 ? 30.282 -14.512 -12.687 1.00 96.44 192 ARG A N 1
ATOM 1460 C CA . ARG A 1 192 ? 29.291 -13.618 -12.071 1.00 96.44 192 ARG A CA 1
ATOM 1461 C C . ARG A 1 192 ? 27.937 -14.307 -11.906 1.00 96.44 192 ARG A C 1
ATOM 1463 O O . ARG A 1 192 ? 27.387 -14.282 -10.809 1.00 96.44 192 ARG A O 1
ATOM 1470 N N . MET A 1 193 ? 27.445 -14.985 -12.944 1.00 97.56 193 MET A N 1
ATOM 1471 C CA . MET A 1 193 ? 26.175 -15.716 -12.912 1.00 97.56 193 MET A CA 1
ATOM 1472 C C . MET A 1 193 ? 26.151 -16.741 -11.771 1.00 97.56 193 MET A C 1
ATOM 1474 O O . MET A 1 193 ? 25.196 -16.779 -11.002 1.00 97.56 193 MET A O 1
ATOM 1478 N N . ARG A 1 194 ? 27.215 -17.542 -11.610 1.00 97.12 194 ARG A N 1
ATOM 1479 C CA . ARG A 1 194 ? 27.309 -18.536 -10.527 1.00 97.12 194 ARG A CA 1
ATOM 1480 C C . ARG A 1 194 ? 27.289 -17.895 -9.145 1.00 97.12 194 ARG A C 1
ATOM 1482 O O . ARG A 1 194 ? 26.622 -18.417 -8.254 1.00 97.12 194 ARG A O 1
ATOM 1489 N N . THR A 1 195 ? 28.008 -16.789 -8.954 1.00 95.75 195 THR A N 1
ATOM 1490 C CA . THR A 1 195 ? 28.013 -16.055 -7.680 1.00 95.75 195 THR A CA 1
ATOM 1491 C C . THR A 1 195 ? 26.618 -15.535 -7.333 1.00 95.75 195 THR A C 1
ATOM 1493 O O . THR A 1 195 ? 26.153 -15.745 -6.210 1.00 95.75 195 THR A O 1
ATOM 1496 N N . GLU A 1 196 ? 25.930 -14.909 -8.291 1.00 96.12 196 GLU A N 1
ATOM 1497 C CA . GLU A 1 196 ? 24.574 -14.394 -8.081 1.00 96.12 196 GLU A CA 1
ATOM 1498 C C . GLU A 1 196 ? 23.582 -15.523 -7.795 1.00 96.12 196 GLU A C 1
ATOM 1500 O O . GLU A 1 196 ? 22.895 -15.482 -6.778 1.00 96.12 196 GLU A O 1
ATOM 1505 N N . LEU A 1 197 ? 23.559 -16.574 -8.621 1.00 96.81 197 LEU A N 1
ATOM 1506 C CA . LEU A 1 197 ? 22.649 -17.709 -8.446 1.00 96.81 197 LEU A CA 1
ATOM 1507 C C . LEU A 1 197 ? 22.868 -18.430 -7.113 1.00 96.81 197 LEU A C 1
ATOM 1509 O O . LEU A 1 197 ? 21.901 -18.730 -6.422 1.00 96.81 197 LEU A O 1
ATOM 1513 N N . THR A 1 198 ? 24.122 -18.639 -6.699 1.00 95.44 198 THR A N 1
ATOM 1514 C CA . THR A 1 198 ? 24.432 -19.227 -5.382 1.00 95.44 198 THR A CA 1
ATOM 1515 C C . THR A 1 198 ? 23.878 -18.369 -4.244 1.00 95.44 198 THR A C 1
ATOM 1517 O O . THR A 1 198 ? 23.350 -18.894 -3.265 1.00 95.44 198 THR A O 1
ATOM 1520 N N . THR A 1 199 ? 23.968 -17.043 -4.376 1.00 93.31 199 THR A N 1
ATOM 1521 C CA . THR A 1 199 ? 23.419 -16.107 -3.388 1.00 93.31 199 THR A CA 1
ATOM 1522 C C . THR A 1 199 ? 21.892 -16.179 -3.355 1.00 93.31 199 THR A C 1
ATOM 1524 O O . THR A 1 199 ? 21.310 -16.283 -2.280 1.00 93.31 199 THR A O 1
ATOM 1527 N N . ILE A 1 200 ? 21.243 -16.187 -4.523 1.00 93.19 200 ILE A N 1
ATOM 1528 C CA . ILE A 1 200 ? 19.781 -16.273 -4.661 1.00 93.19 200 ILE A CA 1
ATOM 1529 C C . ILE A 1 200 ? 19.244 -17.575 -4.054 1.00 93.19 200 ILE A C 1
ATOM 1531 O O . ILE A 1 200 ? 18.281 -17.534 -3.286 1.00 93.19 200 ILE A O 1
ATOM 1535 N N . THR A 1 201 ? 19.894 -18.707 -4.340 1.00 92.50 201 THR A N 1
ATOM 1536 C CA . THR A 1 201 ? 19.567 -20.012 -3.749 1.00 92.50 201 THR A CA 1
ATOM 1537 C C . THR A 1 201 ? 19.755 -20.000 -2.232 1.00 92.50 201 THR A C 1
ATOM 1539 O O . THR A 1 201 ? 18.891 -20.477 -1.503 1.00 92.50 201 THR A O 1
ATOM 1542 N N . GLY A 1 202 ? 20.834 -19.390 -1.727 1.00 90.31 202 GLY A N 1
ATOM 1543 C CA . GLY A 1 202 ? 21.085 -19.272 -0.286 1.00 90.31 202 GLY A CA 1
ATOM 1544 C C . GLY A 1 202 ? 19.994 -18.514 0.480 1.00 90.31 202 GLY A C 1
ATOM 1545 O O . GLY A 1 202 ? 19.737 -18.829 1.640 1.00 90.31 202 GLY A O 1
ATOM 1546 N N . PHE A 1 203 ? 19.326 -17.557 -0.170 1.00 87.94 203 PHE A N 1
ATOM 1547 C CA . PHE A 1 203 ? 18.175 -16.839 0.387 1.00 87.94 203 PHE A CA 1
ATOM 1548 C C . PHE A 1 203 ? 16.820 -17.510 0.104 1.00 87.94 203 PHE A C 1
ATOM 1550 O O . PHE A 1 203 ? 15.805 -17.073 0.641 1.00 87.94 203 PHE A O 1
ATOM 1557 N N . GLY A 1 204 ? 16.772 -18.553 -0.731 1.00 89.38 204 GLY A N 1
ATOM 1558 C CA . GLY A 1 204 ? 15.520 -19.196 -1.142 1.00 89.38 204 GLY A CA 1
ATOM 1559 C C . GLY A 1 204 ? 14.659 -18.333 -2.074 1.00 89.38 204 GLY A C 1
ATOM 1560 O O . GLY A 1 204 ? 13.437 -18.469 -2.096 1.00 89.38 204 GLY A O 1
ATOM 1561 N N . PHE A 1 205 ? 15.269 -17.426 -2.845 1.00 90.94 205 PHE A N 1
ATOM 1562 C CA . PHE A 1 205 ? 14.547 -16.455 -3.680 1.00 90.94 205 PHE A CA 1
ATOM 1563 C C . PHE A 1 205 ? 14.325 -16.912 -5.129 1.00 90.94 205 PHE A C 1
ATOM 1565 O O . PHE A 1 205 ? 13.848 -16.134 -5.951 1.00 90.94 205 PHE A O 1
ATOM 1572 N N . ALA A 1 206 ? 14.598 -18.170 -5.482 1.00 93.69 206 ALA A N 1
ATOM 1573 C CA . ALA A 1 206 ? 14.450 -18.628 -6.866 1.00 93.69 206 ALA A CA 1
ATOM 1574 C C . ALA A 1 206 ? 13.027 -18.443 -7.429 1.00 93.69 206 ALA A C 1
ATOM 1576 O O . ALA A 1 206 ? 12.858 -17.904 -8.525 1.00 93.69 206 ALA A O 1
ATOM 1577 N N . THR A 1 207 ? 11.996 -18.796 -6.654 1.00 94.12 207 THR A N 1
ATOM 1578 C CA . THR A 1 207 ? 10.587 -18.586 -7.036 1.00 94.12 207 THR A CA 1
ATOM 1579 C C . THR A 1 207 ? 10.264 -17.105 -7.247 1.00 94.12 207 THR A C 1
ATOM 1581 O O . THR A 1 207 ? 9.517 -16.773 -8.165 1.00 94.12 207 THR A O 1
ATOM 1584 N N . TYR A 1 208 ? 10.860 -16.204 -6.460 1.00 93.25 208 TYR A N 1
ATOM 1585 C CA . TYR A 1 208 ? 10.705 -14.758 -6.629 1.00 93.25 208 TYR A CA 1
ATOM 1586 C C . TYR A 1 208 ? 11.230 -14.306 -8.002 1.00 93.25 208 TYR A C 1
ATOM 1588 O O . TYR A 1 208 ? 10.480 -13.720 -8.780 1.00 93.25 208 TYR A O 1
ATOM 1596 N N . PHE A 1 209 ? 12.475 -14.655 -8.355 1.00 94.75 209 PHE A N 1
ATOM 1597 C CA . PHE A 1 209 ? 13.070 -14.252 -9.639 1.00 94.75 209 PHE A CA 1
ATOM 1598 C C . PHE A 1 209 ? 12.310 -14.846 -10.825 1.00 94.75 209 PHE A C 1
ATOM 1600 O O . PHE A 1 209 ? 12.100 -14.176 -11.835 1.00 94.75 209 PHE A O 1
ATOM 1607 N N . LEU A 1 210 ? 11.864 -16.099 -10.701 1.00 96.19 210 LEU A N 1
ATOM 1608 C CA . LEU A 1 210 ? 11.056 -16.753 -11.725 1.00 96.19 210 LEU A CA 1
ATOM 1609 C C . LEU A 1 210 ? 9.694 -16.073 -11.887 1.00 96.19 210 LEU A C 1
ATOM 1611 O O . LEU A 1 210 ? 9.281 -15.865 -13.023 1.00 96.19 210 LEU A O 1
ATOM 1615 N N . THR A 1 211 ? 9.050 -15.662 -10.791 1.00 95.69 211 THR A N 1
ATOM 1616 C CA . THR A 1 211 ? 7.783 -14.913 -10.821 1.00 95.69 211 THR A CA 1
ATOM 1617 C C . THR A 1 211 ? 7.957 -13.561 -11.509 1.00 95.69 211 THR A C 1
ATOM 1619 O O . THR A 1 211 ? 7.216 -13.248 -12.436 1.00 95.69 211 THR A O 1
ATOM 1622 N N . VAL A 1 212 ? 8.970 -12.774 -11.131 1.00 95.25 212 VAL A N 1
ATOM 1623 C CA . VAL A 1 212 ? 9.223 -11.466 -11.760 1.00 95.25 212 VAL A CA 1
ATOM 1624 C C . VAL A 1 212 ? 9.559 -11.624 -13.246 1.00 95.25 212 VAL A C 1
ATOM 1626 O O . VAL A 1 212 ? 9.014 -10.904 -14.083 1.00 95.25 212 VAL A O 1
ATOM 1629 N N . ALA A 1 213 ? 10.391 -12.607 -13.606 1.00 95.81 213 ALA A N 1
ATOM 1630 C CA . ALA A 1 213 ? 10.713 -12.896 -15.003 1.00 95.81 213 ALA A CA 1
ATOM 1631 C C . ALA A 1 213 ? 9.488 -13.334 -15.817 1.00 95.81 213 ALA A C 1
ATOM 1633 O O . ALA A 1 213 ? 9.412 -13.060 -17.014 1.00 95.81 213 ALA A O 1
ATOM 1634 N N . ASP A 1 214 ? 8.559 -14.042 -15.183 1.00 96.38 214 ASP A N 1
ATOM 1635 C CA . ASP A 1 214 ? 7.314 -14.501 -15.782 1.00 96.38 214 ASP A CA 1
ATOM 1636 C C . ASP A 1 214 ? 6.324 -13.341 -16.004 1.00 96.38 214 ASP A C 1
ATOM 1638 O O . ASP A 1 214 ? 5.723 -13.252 -17.075 1.00 96.38 214 ASP A O 1
ATOM 1642 N N . VAL A 1 215 ? 6.238 -12.380 -15.075 1.00 96.19 215 VAL A N 1
ATOM 1643 C CA . VAL A 1 215 ? 5.490 -11.125 -15.281 1.00 96.19 215 VAL A CA 1
ATOM 1644 C C . VAL A 1 215 ? 6.112 -10.272 -16.395 1.00 96.19 215 VAL A C 1
ATOM 1646 O O . VAL A 1 215 ? 5.392 -9.784 -17.265 1.00 96.19 215 VAL A O 1
ATOM 1649 N N . CYS A 1 216 ? 7.441 -10.131 -16.434 1.00 96.25 216 CYS A N 1
ATOM 1650 C CA . CYS A 1 216 ? 8.116 -9.392 -17.510 1.00 96.25 216 CYS A CA 1
ATOM 1651 C C . CYS A 1 216 ? 7.905 -10.067 -18.878 1.00 96.25 216 CYS A C 1
ATOM 1653 O O . CYS A 1 216 ? 7.732 -9.388 -19.890 1.00 96.25 216 CYS A O 1
ATOM 1655 N N . ALA A 1 217 ? 7.870 -11.405 -18.922 1.00 95.44 217 ALA A N 1
ATOM 1656 C CA . ALA A 1 217 ? 7.534 -12.147 -20.137 1.00 95.44 217 ALA A CA 1
ATOM 1657 C C . ALA A 1 217 ? 6.111 -11.841 -20.621 1.00 95.44 217 ALA A C 1
ATOM 1659 O O . ALA A 1 217 ? 5.935 -11.580 -21.807 1.00 95.44 217 ALA A O 1
ATOM 1660 N N . LEU A 1 218 ? 5.127 -11.756 -19.718 1.00 96.19 218 LEU A N 1
ATOM 1661 C CA . LEU A 1 218 ? 3.766 -11.350 -20.091 1.00 96.19 218 LEU A CA 1
ATOM 1662 C C . LEU A 1 218 ? 3.720 -9.960 -20.715 1.00 96.19 218 LEU A C 1
ATOM 1664 O O . LEU A 1 218 ? 3.037 -9.770 -21.717 1.00 96.19 218 LEU A O 1
ATOM 1668 N N . MET A 1 219 ? 4.436 -8.992 -20.137 1.00 95.69 219 MET A N 1
ATOM 1669 C CA . MET A 1 219 ? 4.493 -7.634 -20.684 1.00 95.69 219 MET A CA 1
ATOM 1670 C C . MET A 1 219 ? 5.062 -7.644 -22.107 1.00 95.69 219 MET A C 1
ATOM 1672 O O . MET A 1 219 ? 4.503 -7.001 -22.994 1.00 95.69 219 MET A O 1
ATOM 1676 N N . ARG A 1 220 ? 6.117 -8.434 -22.353 1.00 93.56 220 ARG A N 1
ATOM 1677 C CA . ARG A 1 220 ? 6.679 -8.608 -23.701 1.00 93.56 220 ARG A CA 1
ATOM 1678 C C . ARG A 1 220 ? 5.711 -9.285 -24.667 1.00 93.56 220 ARG A C 1
ATOM 1680 O O . ARG A 1 220 ? 5.582 -8.812 -25.790 1.00 93.56 220 ARG A O 1
ATOM 1687 N N . ASP A 1 221 ? 4.997 -10.325 -24.241 1.00 95.75 221 ASP A N 1
ATOM 1688 C CA . ASP A 1 221 ? 3.997 -11.007 -25.078 1.00 95.75 221 ASP A CA 1
ATOM 1689 C C . ASP A 1 221 ? 2.839 -10.071 -25.472 1.00 95.75 221 ASP A C 1
ATOM 1691 O O . ASP A 1 221 ? 2.251 -10.207 -26.543 1.00 95.75 221 ASP A O 1
ATOM 1695 N N . MET A 1 222 ? 2.527 -9.081 -24.629 1.00 95.88 222 MET A N 1
ATOM 1696 C CA . MET A 1 222 ? 1.564 -8.013 -24.930 1.00 95.88 222 MET A CA 1
ATOM 1697 C C . MET A 1 222 ? 2.120 -6.917 -25.856 1.00 95.88 222 MET A C 1
ATOM 1699 O O . MET A 1 222 ? 1.392 -5.974 -26.194 1.00 95.88 222 MET A O 1
ATOM 1703 N N . GLY A 1 223 ? 3.408 -6.983 -26.203 1.00 93.00 223 GLY A N 1
ATOM 1704 C CA . GLY A 1 223 ? 4.132 -5.914 -26.885 1.00 93.00 223 GLY A CA 1
ATOM 1705 C C . GLY A 1 223 ? 4.216 -4.628 -26.059 1.00 93.00 223 GLY A C 1
ATOM 1706 O O . GLY A 1 223 ? 4.238 -3.551 -26.641 1.00 93.00 223 GLY A O 1
ATOM 1707 N N . VAL A 1 224 ? 4.169 -4.719 -24.724 1.00 94.81 224 VAL A N 1
ATOM 1708 C CA . VAL A 1 224 ? 4.331 -3.570 -23.823 1.00 94.81 224 VAL A CA 1
ATOM 1709 C C . VAL A 1 224 ? 5.804 -3.426 -23.463 1.00 94.81 224 VAL A C 1
ATOM 1711 O O . VAL A 1 224 ? 6.428 -4.365 -22.947 1.00 94.81 224 VAL A O 1
ATOM 1714 N N . ARG A 1 225 ? 6.357 -2.231 -23.685 1.00 90.81 225 ARG A N 1
ATOM 1715 C CA . ARG A 1 225 ? 7.721 -1.905 -23.254 1.00 90.81 225 ARG A CA 1
ATOM 1716 C C . ARG A 1 225 ? 7.831 -2.055 -21.741 1.00 90.81 225 ARG A C 1
ATOM 1718 O O . ARG A 1 225 ? 6.972 -1.574 -21.004 1.00 90.81 225 ARG A O 1
ATOM 1725 N N . ASN A 1 226 ? 8.887 -2.723 -21.291 1.00 91.19 226 ASN A N 1
ATOM 1726 C CA . ASN A 1 226 ? 9.206 -2.898 -19.880 1.00 91.19 226 ASN A CA 1
ATOM 1727 C C . ASN A 1 226 ? 10.710 -2.731 -19.661 1.00 91.19 226 ASN A C 1
ATOM 1729 O O . ASN A 1 226 ? 11.506 -3.226 -20.458 1.00 91.19 226 ASN A O 1
ATOM 1733 N N . GLN A 1 227 ? 11.081 -2.028 -18.595 1.00 88.94 227 GLN A N 1
ATOM 1734 C CA . GLN A 1 227 ? 12.471 -1.785 -18.226 1.00 88.94 227 GLN A CA 1
ATOM 1735 C C . GLN A 1 227 ? 12.613 -1.831 -16.706 1.00 88.94 227 GLN A C 1
ATOM 1737 O O . GLN A 1 227 ? 11.929 -1.098 -15.995 1.00 88.94 227 GLN A O 1
ATOM 1742 N N . ALA A 1 228 ? 13.502 -2.683 -16.195 1.00 90.38 228 ALA A N 1
ATOM 1743 C CA . ALA A 1 228 ? 13.840 -2.652 -14.777 1.00 90.38 228 ALA A CA 1
ATOM 1744 C C . ALA A 1 228 ? 14.655 -1.402 -14.427 1.00 90.38 228 ALA A C 1
ATOM 1746 O O . ALA A 1 228 ? 15.512 -0.969 -15.200 1.00 90.38 228 ALA A O 1
ATOM 1747 N N . ARG A 1 229 ? 14.437 -0.873 -13.222 1.00 86.19 229 ARG A N 1
ATOM 1748 C CA . ARG A 1 229 ? 15.185 0.268 -12.680 1.00 86.19 229 ARG A CA 1
ATOM 1749 C C . ARG A 1 229 ? 15.716 -0.003 -11.271 1.00 86.19 229 ARG A C 1
ATOM 1751 O O . ARG A 1 229 ? 15.427 -1.025 -10.648 1.00 86.19 229 ARG A O 1
ATOM 1758 N N . GLY A 1 230 ? 16.475 0.957 -10.746 1.00 86.25 230 GLY A N 1
ATOM 1759 C CA . GLY A 1 230 ? 17.029 0.889 -9.396 1.00 86.25 230 GLY A CA 1
ATOM 1760 C C . GLY A 1 230 ? 18.128 -0.166 -9.272 1.00 86.25 230 GLY A C 1
ATOM 1761 O O . GLY A 1 230 ? 18.821 -0.483 -10.238 1.00 86.25 230 GLY A O 1
ATOM 1762 N N . SER A 1 231 ? 18.307 -0.721 -8.072 1.00 86.19 231 SER A N 1
ATOM 1763 C CA . SER A 1 231 ? 19.385 -1.685 -7.823 1.00 86.19 231 SER A CA 1
ATOM 1764 C C . SER A 1 231 ? 19.210 -2.994 -8.596 1.00 86.19 231 SER A C 1
ATOM 1766 O O . SER A 1 231 ? 20.211 -3.637 -8.901 1.00 86.19 231 SER A O 1
ATOM 1768 N N . GLY A 1 232 ? 17.985 -3.349 -9.002 1.00 88.56 232 GLY A N 1
ATOM 1769 C CA . GLY A 1 232 ? 17.705 -4.539 -9.811 1.00 88.56 232 GLY A CA 1
ATOM 1770 C C . GLY A 1 232 ? 18.491 -4.608 -11.127 1.00 88.56 232 GLY A C 1
ATOM 1771 O O . GLY A 1 232 ? 18.796 -5.713 -11.579 1.00 88.56 232 GLY A O 1
ATOM 1772 N N . ALA A 1 233 ? 18.887 -3.463 -11.699 1.00 91.25 233 ALA A N 1
ATOM 1773 C CA . ALA A 1 233 ? 19.721 -3.400 -12.902 1.00 91.25 233 ALA A CA 1
ATOM 1774 C C . ALA A 1 233 ? 21.155 -3.924 -12.681 1.00 91.25 233 ALA A C 1
ATOM 1776 O O . ALA A 1 233 ? 21.802 -4.346 -13.630 1.00 91.25 233 ALA A O 1
ATOM 1777 N N . GLY A 1 234 ? 21.645 -3.958 -11.434 1.00 93.06 234 GLY A N 1
ATOM 1778 C CA . GLY A 1 234 ? 22.981 -4.466 -11.096 1.00 93.06 234 GLY A CA 1
ATOM 1779 C C . GLY A 1 234 ? 23.112 -5.994 -11.058 1.00 93.06 234 GLY A C 1
ATOM 1780 O O . GLY A 1 234 ? 24.206 -6.506 -10.806 1.00 93.06 234 GLY A O 1
ATOM 1781 N N . SER A 1 235 ? 22.016 -6.730 -11.277 1.00 95.50 235 SER A N 1
ATOM 1782 C CA . SER A 1 235 ? 22.011 -8.195 -11.313 1.00 95.50 235 SER A CA 1
ATOM 1783 C C . SER A 1 235 ? 22.131 -8.723 -12.736 1.00 95.50 235 SER A C 1
ATOM 1785 O O . SER A 1 235 ? 21.260 -8.498 -13.580 1.00 95.50 235 SER A O 1
ATOM 1787 N N . LEU A 1 236 ? 23.178 -9.516 -12.972 1.00 97.25 236 LEU A N 1
ATOM 1788 C CA . LEU A 1 236 ? 23.343 -10.260 -14.213 1.00 97.25 236 LEU A CA 1
ATOM 1789 C C . LEU A 1 236 ? 22.209 -11.271 -14.386 1.00 97.25 236 LEU A C 1
ATOM 1791 O O . LEU A 1 236 ? 21.705 -11.425 -15.491 1.00 97.25 236 LEU A O 1
ATOM 1795 N N . VAL A 1 237 ? 21.739 -11.915 -13.313 1.00 97.25 237 VAL A N 1
ATOM 1796 C CA . VAL A 1 237 ? 20.586 -12.830 -13.390 1.00 97.25 237 VAL A CA 1
ATOM 1797 C C . VAL A 1 237 ? 19.334 -12.103 -13.892 1.00 97.25 237 VAL A C 1
ATOM 1799 O O . VAL A 1 237 ? 18.666 -12.616 -14.787 1.00 97.25 237 VAL A O 1
ATOM 1802 N N . ASN A 1 238 ? 19.044 -10.886 -13.416 1.00 96.31 238 ASN A N 1
ATOM 1803 C CA . ASN A 1 238 ? 17.926 -10.096 -13.948 1.00 96.31 238 ASN A CA 1
ATOM 1804 C C . ASN A 1 238 ? 18.090 -9.785 -15.442 1.00 96.31 238 ASN A C 1
ATOM 1806 O O . ASN A 1 238 ? 17.120 -9.881 -16.194 1.00 96.31 238 ASN A O 1
ATOM 1810 N N . TYR A 1 239 ? 19.299 -9.446 -15.890 1.00 95.75 239 TYR A N 1
ATOM 1811 C CA . TYR A 1 239 ? 19.579 -9.210 -17.309 1.00 95.75 239 TYR A CA 1
ATOM 1812 C C . T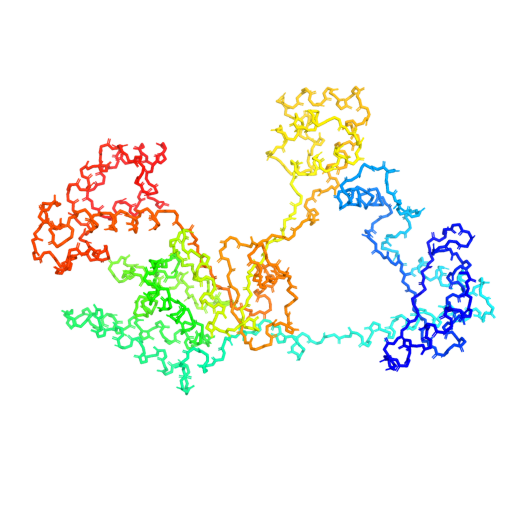YR A 1 239 ? 19.368 -10.478 -18.161 1.00 95.75 239 TYR A C 1
ATOM 1814 O O . TYR A 1 239 ? 18.638 -10.461 -19.159 1.00 95.75 239 TYR A O 1
ATOM 1822 N N . LEU A 1 240 ? 19.914 -11.618 -17.719 1.00 97.19 240 LEU A N 1
ATOM 1823 C CA . LEU A 1 240 ? 19.799 -12.923 -18.388 1.00 97.19 240 LEU A CA 1
ATOM 1824 C C . LEU A 1 240 ? 18.350 -13.425 -18.472 1.00 97.19 240 LEU A C 1
ATOM 1826 O O . LEU A 1 240 ? 17.964 -14.044 -19.458 1.00 97.19 240 LEU A O 1
ATOM 1830 N N . LEU A 1 241 ? 17.527 -13.131 -17.465 1.00 96.00 241 LEU A N 1
ATOM 1831 C CA . LEU A 1 241 ? 16.107 -13.492 -17.440 1.00 96.00 241 LEU A CA 1
ATOM 1832 C C . LEU A 1 241 ? 15.207 -12.536 -18.233 1.00 96.00 241 LEU A C 1
ATOM 1834 O O . LEU A 1 241 ? 13.988 -12.742 -18.259 1.00 96.00 241 LEU A O 1
ATOM 1838 N N . ARG A 1 242 ? 15.784 -11.501 -18.862 1.00 93.75 242 ARG A N 1
ATOM 1839 C CA . ARG A 1 242 ? 15.056 -10.398 -19.505 1.00 93.75 242 ARG A CA 1
ATOM 1840 C C . ARG A 1 242 ? 14.121 -9.676 -18.522 1.00 93.75 242 ARG A C 1
ATOM 1842 O O . ARG A 1 242 ? 12.995 -9.344 -18.868 1.00 93.75 242 ARG A O 1
ATOM 1849 N N . ILE A 1 243 ? 14.549 -9.502 -17.275 1.00 94.50 243 ILE A N 1
ATOM 1850 C CA . ILE A 1 243 ? 13.913 -8.578 -16.323 1.00 94.50 243 ILE A CA 1
ATOM 1851 C C . ILE A 1 243 ? 14.507 -7.177 -16.527 1.00 94.50 243 ILE A C 1
ATOM 1853 O O . ILE A 1 243 ? 13.778 -6.199 -16.633 1.00 94.50 243 ILE A O 1
ATOM 1857 N N . SER A 1 244 ? 15.838 -7.097 -16.618 1.00 92.50 244 SER A N 1
ATOM 1858 C CA . SER A 1 244 ? 16.580 -5.883 -16.979 1.00 92.50 244 SER A CA 1
ATOM 1859 C C . SER A 1 244 ? 17.014 -5.930 -18.445 1.00 92.50 244 SER A C 1
ATOM 1861 O O . SER A 1 244 ? 17.322 -7.007 -18.967 1.00 92.50 244 SER A O 1
ATOM 1863 N N . ASN A 1 245 ? 17.098 -4.755 -19.073 1.00 88.38 245 ASN A N 1
ATOM 1864 C CA . ASN A 1 245 ? 17.681 -4.574 -20.407 1.00 88.38 245 ASN A CA 1
ATOM 1865 C C . ASN A 1 245 ? 19.103 -3.986 -20.351 1.00 88.38 245 ASN A C 1
ATOM 1867 O O . ASN A 1 245 ? 19.753 -3.894 -21.382 1.00 88.38 245 ASN A O 1
ATOM 1871 N N . VAL A 1 246 ? 19.597 -3.627 -19.162 1.00 89.38 246 VAL A N 1
ATOM 1872 C CA . VAL A 1 246 ? 20.945 -3.073 -18.952 1.00 89.38 246 VAL A CA 1
ATOM 1873 C C . VAL A 1 246 ? 21.922 -4.202 -18.628 1.00 89.38 246 VAL A C 1
ATOM 1875 O O . VAL A 1 246 ? 21.645 -4.970 -17.701 1.00 89.38 246 VAL A O 1
ATOM 1878 N N . ASP A 1 247 ? 23.045 -4.290 -19.353 1.00 91.94 247 ASP A N 1
ATOM 1879 C CA . ASP A 1 247 ? 24.141 -5.214 -19.036 1.00 91.94 247 ASP A CA 1
ATOM 1880 C C . ASP A 1 247 ? 24.948 -4.677 -17.836 1.00 91.94 247 ASP A C 1
ATOM 1882 O O . ASP A 1 247 ? 25.634 -3.656 -17.939 1.00 91.94 247 ASP A O 1
ATOM 1886 N N . PRO A 1 248 ? 24.904 -5.345 -16.669 1.00 93.75 248 PRO A N 1
ATOM 1887 C CA . PRO A 1 248 ? 25.631 -4.879 -15.496 1.00 93.75 248 PRO A CA 1
ATOM 1888 C C . PRO A 1 248 ? 27.149 -5.040 -15.612 1.00 93.75 248 PRO A C 1
ATOM 1890 O O . PRO A 1 248 ? 27.867 -4.416 -14.837 1.00 93.75 248 PRO A O 1
ATOM 1893 N N . LEU A 1 249 ? 27.661 -5.889 -16.507 1.00 93.56 249 LEU A N 1
ATOM 1894 C CA . LEU A 1 249 ? 29.104 -6.074 -16.683 1.00 93.56 249 LEU A CA 1
ATOM 1895 C C . LEU A 1 249 ? 29.727 -4.983 -17.550 1.00 93.56 249 LEU A C 1
ATOM 1897 O O . LEU A 1 249 ? 30.898 -4.666 -17.344 1.00 93.56 249 LEU A O 1
ATOM 1901 N N . GLU A 1 250 ? 28.960 -4.444 -18.496 1.00 89.50 250 GLU A N 1
ATOM 1902 C CA . GLU A 1 250 ? 29.363 -3.328 -19.353 1.00 89.50 250 GLU A CA 1
ATOM 1903 C C . GLU A 1 250 ? 29.556 -2.050 -18.530 1.00 89.50 250 GLU A C 1
ATOM 1905 O O . GLU A 1 250 ? 30.574 -1.380 -18.662 1.00 89.50 250 GLU A O 1
ATOM 1910 N N . HIS A 1 251 ? 28.632 -1.774 -17.606 1.00 88.69 251 HIS A N 1
ATOM 1911 C CA . HIS A 1 251 ? 28.645 -0.563 -16.776 1.00 88.69 251 HIS A CA 1
ATOM 1912 C C . HIS A 1 251 ? 29.179 -0.787 -15.347 1.00 88.69 251 HIS A C 1
ATOM 1914 O O . HIS A 1 251 ? 28.916 0.017 -14.452 1.00 88.69 251 HIS A O 1
ATOM 1920 N N . ASP A 1 252 ? 29.875 -1.905 -15.102 1.00 90.38 252 ASP A N 1
ATOM 1921 C CA . ASP A 1 252 ? 30.457 -2.286 -13.803 1.00 90.38 252 ASP A CA 1
ATOM 1922 C C . ASP A 1 252 ? 29.490 -2.155 -12.599 1.00 90.38 252 ASP A C 1
ATOM 1924 O O . ASP A 1 252 ? 29.855 -1.778 -11.479 1.00 90.38 252 ASP A O 1
ATOM 1928 N N . LEU A 1 253 ? 28.222 -2.516 -12.812 1.00 92.56 253 LEU A N 1
ATOM 1929 C CA . LEU A 1 253 ? 27.182 -2.464 -11.791 1.00 92.56 253 LEU A CA 1
ATOM 1930 C C . LEU A 1 253 ? 27.337 -3.603 -10.768 1.00 92.56 253 LEU A C 1
ATOM 1932 O O . LEU A 1 253 ? 27.629 -4.766 -11.076 1.00 92.56 253 LEU A O 1
ATOM 1936 N N . LEU A 1 254 ? 27.100 -3.271 -9.499 1.00 92.00 254 LEU A N 1
ATOM 1937 C CA . LEU A 1 254 ? 27.318 -4.175 -8.368 1.00 92.00 254 LEU A CA 1
ATOM 1938 C C . LEU A 1 254 ? 26.035 -4.913 -7.967 1.00 92.00 254 LEU A C 1
ATOM 1940 O O . LEU A 1 254 ? 25.045 -4.288 -7.581 1.00 92.00 254 LEU A O 1
ATOM 1944 N N . PHE A 1 255 ? 26.091 -6.244 -7.955 1.00 92.62 255 PHE A N 1
ATOM 1945 C CA . PHE A 1 255 ? 24.995 -7.112 -7.521 1.00 92.62 255 PHE A CA 1
ATOM 1946 C C . PHE A 1 255 ? 24.721 -6.968 -6.026 1.00 92.62 255 PHE A C 1
ATOM 1948 O O . PHE A 1 255 ? 23.577 -7.006 -5.589 1.00 92.62 255 PHE A O 1
ATOM 1955 N N . GLU A 1 256 ? 25.754 -6.726 -5.225 1.00 90.31 256 GLU A N 1
ATOM 1956 C CA . GLU A 1 256 ? 25.656 -6.606 -3.772 1.00 90.31 256 GLU A CA 1
ATOM 1957 C C . GLU A 1 256 ? 24.835 -5.385 -3.333 1.00 90.31 256 GLU A C 1
ATOM 1959 O O . GLU A 1 256 ? 24.325 -5.364 -2.213 1.00 90.31 256 GLU A O 1
ATOM 1964 N N . ARG A 1 257 ? 24.664 -4.381 -4.212 1.00 88.06 257 ARG A N 1
ATOM 1965 C CA . ARG A 1 257 ? 23.733 -3.260 -3.985 1.00 88.06 257 ARG A CA 1
ATOM 1966 C C . ARG A 1 257 ? 22.270 -3.683 -4.120 1.00 88.06 257 ARG A C 1
ATOM 1968 O O . ARG A 1 257 ? 21.396 -3.031 -3.556 1.00 88.06 257 ARG A O 1
ATOM 1975 N N . PHE A 1 258 ? 22.005 -4.740 -4.880 1.00 88.25 258 PHE A N 1
ATOM 1976 C CA . PHE A 1 258 ? 20.681 -5.323 -5.050 1.00 88.25 258 PHE A CA 1
ATOM 1977 C C . PHE A 1 258 ? 20.395 -6.374 -3.977 1.00 88.25 258 PHE A C 1
ATOM 1979 O O . PHE A 1 258 ? 19.429 -6.252 -3.217 1.00 88.25 258 PHE A O 1
ATOM 1986 N N . LEU A 1 259 ? 21.271 -7.376 -3.882 1.00 86.00 259 LEU A N 1
ATOM 1987 C CA . LEU A 1 259 ? 21.152 -8.489 -2.951 1.00 86.00 259 LEU A CA 1
ATOM 1988 C C . LEU A 1 259 ? 22.493 -8.735 -2.244 1.00 86.00 259 LEU A C 1
ATOM 1990 O O . LEU A 1 259 ? 23.355 -9.478 -2.710 1.00 86.00 259 LEU A O 1
ATOM 1994 N N . GLY A 1 260 ? 22.670 -8.061 -1.106 1.00 76.25 260 GLY A N 1
ATOM 1995 C CA . GLY A 1 260 ? 23.838 -8.210 -0.239 1.00 76.25 260 GLY A CA 1
ATOM 1996 C C . GLY A 1 260 ? 23.766 -9.435 0.683 1.00 76.25 260 GLY A C 1
ATOM 1997 O O . GLY A 1 260 ? 22.749 -10.112 0.782 1.00 76.25 260 GLY A O 1
ATOM 1998 N N . LYS A 1 261 ? 24.855 -9.695 1.420 1.00 63.25 261 LYS A N 1
ATOM 1999 C CA . LYS A 1 261 ? 25.010 -10.880 2.295 1.00 63.25 261 LYS A CA 1
ATOM 2000 C C . LYS A 1 261 ? 24.149 -10.875 3.566 1.00 63.25 261 LYS A C 1
ATOM 2002 O O . LYS A 1 261 ? 24.067 -11.896 4.237 1.00 63.25 261 LYS A O 1
ATOM 2007 N N . VAL A 1 262 ? 23.542 -9.742 3.920 1.00 58.09 262 VAL A N 1
ATOM 2008 C CA . VAL A 1 262 ? 22.690 -9.593 5.107 1.00 58.09 262 VAL A CA 1
ATOM 2009 C C . VAL A 1 262 ? 21.414 -8.885 4.672 1.00 58.09 262 VAL A C 1
ATOM 2011 O O . VAL A 1 262 ? 21.366 -7.658 4.623 1.00 58.09 262 VAL A O 1
ATOM 2014 N N . ARG A 1 263 ? 20.390 -9.654 4.304 1.00 63.78 263 ARG A N 1
ATOM 2015 C CA . ARG A 1 263 ? 19.050 -9.131 4.027 1.00 63.78 263 ARG A CA 1
ATOM 2016 C C . ARG A 1 263 ? 18.016 -10.102 4.583 1.00 63.78 263 ARG A C 1
ATOM 2018 O O . ARG A 1 263 ? 18.141 -11.305 4.386 1.00 63.78 263 ARG A O 1
ATOM 2025 N N . SER A 1 264 ? 17.034 -9.573 5.305 1.00 56.31 264 SER A N 1
ATOM 2026 C CA . SER A 1 264 ? 15.923 -10.342 5.882 1.00 56.31 264 SER A CA 1
ATOM 2027 C C . SER A 1 264 ? 14.620 -10.204 5.089 1.00 56.31 264 SER A C 1
ATOM 2029 O O . SER A 1 264 ? 13.653 -10.878 5.417 1.00 56.31 264 SER A O 1
ATOM 2031 N N . THR A 1 265 ? 14.580 -9.334 4.072 1.00 65.38 265 THR A N 1
ATOM 2032 C CA . THR A 1 265 ? 13.386 -9.022 3.268 1.00 65.38 265 THR A CA 1
ATOM 2033 C C . THR A 1 265 ? 13.604 -9.316 1.786 1.00 65.38 265 THR A C 1
ATOM 2035 O O . THR A 1 265 ? 14.744 -9.335 1.305 1.00 65.38 265 THR A O 1
ATOM 2038 N N . LEU A 1 266 ? 12.506 -9.528 1.055 1.00 73.62 266 LEU A N 1
ATOM 2039 C CA . LEU A 1 266 ? 12.534 -9.702 -0.396 1.00 73.62 266 LEU A CA 1
ATOM 2040 C C . LEU A 1 266 ? 13.147 -8.460 -1.079 1.00 73.62 266 LEU A C 1
ATOM 2042 O O . LEU A 1 266 ? 12.992 -7.334 -0.590 1.00 73.62 266 LEU A O 1
ATOM 2046 N N . PRO A 1 267 ? 13.903 -8.633 -2.178 1.00 78.81 267 PRO A N 1
ATOM 2047 C CA . PRO A 1 267 ? 14.355 -7.504 -2.973 1.00 78.81 267 PRO A CA 1
ATOM 2048 C C . PRO A 1 267 ? 13.181 -6.821 -3.685 1.00 78.81 267 PRO A C 1
ATOM 2050 O O . PRO A 1 267 ? 12.263 -7.484 -4.154 1.00 78.81 267 PRO A O 1
ATOM 2053 N N . ASP A 1 268 ? 13.235 -5.493 -3.792 1.00 80.81 268 ASP A N 1
ATOM 2054 C CA . ASP A 1 268 ? 12.294 -4.713 -4.602 1.00 80.81 268 ASP A CA 1
ATOM 2055 C C . ASP A 1 268 ? 12.853 -4.652 -6.036 1.00 80.81 268 ASP A C 1
ATOM 2057 O O . ASP A 1 268 ? 13.994 -4.219 -6.240 1.00 80.81 268 ASP A O 1
ATOM 2061 N N . ILE A 1 269 ? 12.075 -5.110 -7.022 1.00 88.06 269 ILE A N 1
ATOM 2062 C CA . ILE A 1 269 ? 12.336 -4.875 -8.447 1.00 88.06 269 ILE A CA 1
ATOM 2063 C C . ILE A 1 269 ? 11.225 -3.968 -8.969 1.00 88.06 269 ILE A C 1
ATOM 2065 O O . ILE A 1 269 ? 10.050 -4.333 -8.959 1.00 88.06 269 ILE A O 1
ATOM 2069 N N . ASP A 1 270 ? 11.630 -2.805 -9.460 1.00 91.62 270 ASP A N 1
ATOM 2070 C CA . ASP A 1 270 ? 10.750 -1.825 -10.078 1.00 91.62 270 ASP A CA 1
ATOM 2071 C C . ASP A 1 270 ? 10.797 -1.997 -11.599 1.00 91.62 270 ASP A C 1
ATOM 2073 O O . ASP A 1 270 ? 11.882 -1.956 -12.188 1.00 91.62 270 ASP A O 1
ATOM 2077 N N . ILE A 1 271 ? 9.636 -2.149 -12.233 1.00 94.06 271 ILE A N 1
ATOM 2078 C CA . ILE A 1 271 ? 9.491 -2.296 -13.682 1.00 94.06 271 ILE A CA 1
ATOM 2079 C C . ILE A 1 271 ? 8.739 -1.093 -14.246 1.00 94.06 271 ILE A C 1
ATOM 2081 O O . ILE A 1 271 ? 7.542 -0.923 -14.015 1.00 94.06 271 ILE A O 1
ATOM 2085 N N . ASP A 1 272 ? 9.430 -0.274 -15.028 1.00 93.94 272 ASP A N 1
ATOM 2086 C CA . ASP A 1 272 ? 8.829 0.818 -15.781 1.00 93.94 272 ASP A CA 1
ATOM 2087 C C . ASP A 1 272 ? 8.141 0.268 -17.033 1.00 93.94 272 ASP A C 1
ATOM 2089 O O . ASP A 1 272 ? 8.745 -0.467 -17.809 1.00 93.94 272 ASP A O 1
ATOM 2093 N N . VAL A 1 273 ? 6.884 0.649 -17.248 1.00 95.56 273 VAL A N 1
ATOM 2094 C CA . VAL A 1 273 ? 6.064 0.289 -18.410 1.00 95.56 273 VAL A CA 1
ATOM 2095 C C . VAL A 1 273 ? 5.445 1.523 -19.056 1.00 95.56 273 VAL A C 1
ATOM 2097 O O . VAL A 1 273 ? 5.447 2.624 -18.500 1.00 95.56 273 VAL A O 1
ATOM 2100 N N . GLU A 1 274 ? 4.851 1.349 -20.232 1.00 95.88 274 GLU A N 1
ATOM 2101 C CA . GLU A 1 274 ? 4.049 2.390 -20.871 1.00 95.88 274 GLU A CA 1
ATOM 2102 C C . GLU A 1 274 ? 2.886 2.832 -19.968 1.00 95.88 274 GLU A C 1
ATOM 2104 O O . GLU A 1 274 ? 1.944 2.079 -19.718 1.00 95.88 274 GLU A O 1
ATOM 2109 N N . SER A 1 275 ? 2.913 4.089 -19.510 1.00 95.25 275 SER A N 1
ATOM 2110 C CA . SER A 1 275 ? 1.833 4.675 -18.704 1.00 95.25 275 SER A CA 1
ATOM 2111 C C . SER A 1 275 ? 0.431 4.495 -19.301 1.00 95.25 275 SER A C 1
ATOM 2113 O O . SER A 1 275 ? -0.502 4.211 -18.553 1.00 95.25 275 SER A O 1
ATOM 2115 N N . ALA A 1 276 ? 0.289 4.593 -20.628 1.00 95.62 276 ALA A N 1
ATOM 2116 C CA . ALA A 1 276 ? -0.985 4.415 -21.324 1.00 95.62 276 ALA A CA 1
ATOM 2117 C C . ALA A 1 276 ? -1.527 2.975 -21.248 1.00 95.62 276 ALA A C 1
ATOM 2119 O O . ALA A 1 276 ? -2.740 2.784 -21.263 1.00 95.62 276 ALA A O 1
ATOM 2120 N N . ARG A 1 277 ? -0.644 1.973 -21.125 1.00 95.56 277 ARG A N 1
ATOM 2121 C CA . ARG A 1 277 ? -0.990 0.541 -21.154 1.00 95.56 277 ARG A CA 1
ATOM 2122 C C . ARG A 1 277 ? -0.823 -0.158 -19.803 1.00 95.56 277 ARG A C 1
ATOM 2124 O O . ARG A 1 277 ? -1.137 -1.337 -19.677 1.00 95.56 277 ARG A O 1
ATOM 2131 N N . ARG A 1 278 ? -0.397 0.553 -18.750 1.00 94.69 278 ARG A N 1
ATOM 2132 C CA . ARG A 1 278 ? -0.197 -0.005 -17.395 1.00 94.69 278 ARG A CA 1
ATOM 2133 C C . ARG A 1 278 ? -1.417 -0.771 -16.878 1.00 94.69 278 ARG A C 1
ATOM 2135 O O . ARG A 1 278 ? -1.278 -1.829 -16.277 1.00 94.69 278 ARG A O 1
ATOM 2142 N N . HIS A 1 279 ? -2.616 -0.240 -17.099 1.00 93.88 279 HIS A N 1
ATOM 2143 C CA . HIS A 1 279 ? -3.840 -0.888 -16.629 1.00 93.88 279 HIS A CA 1
ATOM 2144 C C . HIS A 1 279 ? -4.109 -2.208 -17.367 1.00 93.88 279 HIS A C 1
ATOM 2146 O O . HIS A 1 279 ? -4.537 -3.168 -16.731 1.00 93.88 279 HIS A O 1
ATOM 2152 N N . GLU A 1 280 ? -3.790 -2.297 -18.665 1.00 95.75 280 GLU A N 1
ATOM 2153 C CA . GLU A 1 280 ? -3.836 -3.564 -19.412 1.00 95.75 280 GLU A CA 1
ATOM 2154 C C . GLU A 1 280 ? -2.898 -4.590 -18.773 1.00 95.75 280 GLU A C 1
ATOM 2156 O O . GLU A 1 280 ? -3.287 -5.738 -18.575 1.00 95.75 280 GLU A O 1
ATOM 2161 N N . VAL A 1 281 ? -1.685 -4.168 -18.397 1.00 96.19 281 VAL A N 1
ATOM 2162 C CA . VAL A 1 281 ? -0.707 -5.043 -17.735 1.00 96.19 281 VAL A CA 1
ATOM 2163 C C . VAL A 1 281 ? -1.261 -5.579 -16.416 1.00 96.19 281 VAL A C 1
ATOM 2165 O O . VAL A 1 281 ? -1.185 -6.783 -16.182 1.00 96.19 281 VAL A O 1
ATOM 2168 N N . TYR A 1 282 ? -1.883 -4.734 -15.585 1.00 95.56 282 TYR A N 1
ATOM 2169 C CA . TYR A 1 282 ? -2.545 -5.198 -14.361 1.00 95.56 282 TYR A CA 1
ATOM 2170 C C . TYR A 1 282 ? -3.595 -6.265 -14.655 1.00 95.56 282 TYR A C 1
ATOM 2172 O O . TYR A 1 282 ? -3.516 -7.355 -14.092 1.00 95.56 282 TYR A O 1
ATOM 2180 N N . HIS A 1 283 ? -4.527 -6.010 -15.574 1.00 95.62 283 HIS A N 1
ATOM 2181 C CA . HIS A 1 283 ? -5.547 -7.000 -15.927 1.00 95.62 283 HIS A CA 1
ATOM 2182 C C . HIS A 1 283 ? -4.934 -8.321 -16.401 1.00 95.62 283 HIS A C 1
ATOM 2184 O O . HIS A 1 283 ? -5.361 -9.383 -15.957 1.00 95.62 283 HIS A O 1
ATOM 2190 N N . ARG A 1 284 ? -3.878 -8.274 -17.218 1.00 96.44 284 ARG A N 1
ATOM 2191 C CA . ARG A 1 284 ? -3.197 -9.479 -17.711 1.00 96.44 284 ARG A CA 1
ATOM 2192 C C . ARG A 1 284 ? -2.472 -10.260 -16.616 1.00 96.44 284 ARG A C 1
ATOM 2194 O O . ARG A 1 284 ? -2.483 -11.490 -16.654 1.00 96.44 284 ARG A O 1
ATOM 2201 N N . VAL A 1 285 ? -1.900 -9.584 -15.618 1.00 96.31 285 VAL A N 1
ATOM 2202 C CA . VAL A 1 285 ? -1.349 -10.246 -14.423 1.00 96.31 285 VAL A CA 1
ATOM 2203 C C . VAL A 1 285 ? -2.472 -10.925 -13.631 1.00 96.31 285 VAL A C 1
ATOM 2205 O O . VAL A 1 285 ? -2.374 -12.112 -13.327 1.00 96.31 285 VAL A O 1
ATOM 2208 N N . PHE A 1 286 ? -3.580 -10.228 -13.369 1.00 95.94 286 PHE A N 1
ATOM 2209 C CA . PHE A 1 286 ? -4.737 -10.813 -12.681 1.00 95.94 286 PHE A CA 1
ATOM 2210 C C . PHE A 1 286 ? -5.327 -12.019 -13.426 1.00 95.94 286 PHE A C 1
ATOM 2212 O O . PHE A 1 286 ? -5.672 -13.016 -12.795 1.00 95.94 286 PHE A O 1
ATOM 2219 N N . GLU A 1 287 ? -5.421 -11.957 -14.754 1.00 95.50 287 GLU A N 1
ATOM 2220 C CA . GLU A 1 287 ? -5.917 -13.060 -15.584 1.00 95.50 287 GLU A CA 1
ATOM 2221 C C . GLU A 1 287 ? -5.017 -14.297 -15.516 1.00 95.50 287 GLU A C 1
ATOM 2223 O O . GLU A 1 287 ? -5.526 -15.416 -15.497 1.00 95.50 287 GLU A O 1
ATOM 2228 N N . LYS A 1 288 ? -3.691 -14.117 -15.463 1.00 95.12 288 LYS A N 1
ATOM 2229 C CA . LYS A 1 288 ? -2.752 -15.242 -15.408 1.00 95.12 288 LYS A CA 1
ATOM 2230 C C . LYS A 1 288 ? -2.709 -15.915 -14.041 1.00 95.12 288 LYS A C 1
ATOM 2232 O O . LYS A 1 288 ? -2.790 -17.136 -13.959 1.00 95.12 288 LYS A O 1
ATOM 2237 N N . TYR A 1 289 ? -2.520 -15.129 -12.985 1.00 95.38 289 TYR A N 1
ATOM 2238 C CA . TYR A 1 289 ? -2.290 -15.658 -11.637 1.00 95.38 289 TYR A CA 1
ATOM 2239 C C . TYR A 1 289 ? -3.602 -15.930 -10.887 1.00 95.38 289 TYR A C 1
ATOM 2241 O O . TYR A 1 289 ? -3.632 -16.731 -9.956 1.00 95.38 289 TYR A O 1
ATOM 2249 N N . GLY A 1 290 ? -4.704 -15.313 -11.318 1.00 93.25 290 GLY A N 1
ATOM 2250 C CA . GLY A 1 290 ? -6.012 -15.417 -10.684 1.00 93.25 290 GLY A CA 1
ATOM 2251 C C . GLY A 1 290 ? -6.207 -14.393 -9.566 1.00 93.25 290 GLY A C 1
ATOM 2252 O O . GLY A 1 290 ? -5.295 -14.063 -8.808 1.00 93.25 290 GLY A O 1
ATOM 2253 N N . SER A 1 291 ? -7.441 -13.907 -9.424 1.00 89.12 291 SER A N 1
ATOM 2254 C CA . SER A 1 291 ? -7.804 -12.864 -8.452 1.00 89.12 291 SER A CA 1
ATOM 2255 C C . SER A 1 291 ? -7.683 -13.286 -6.983 1.00 89.12 291 SER A C 1
ATOM 2257 O O . SER A 1 291 ? -7.843 -12.447 -6.105 1.00 89.12 291 SER A O 1
ATOM 2259 N N . ASN A 1 292 ? -7.420 -14.565 -6.703 1.00 92.69 292 ASN A N 1
ATOM 2260 C CA . ASN A 1 292 ? -7.140 -15.063 -5.358 1.00 92.69 292 ASN A CA 1
ATOM 2261 C C . ASN A 1 292 ? -5.644 -15.050 -4.999 1.00 92.69 292 ASN A C 1
ATOM 2263 O O . ASN A 1 292 ? -5.323 -15.334 -3.855 1.00 92.69 292 ASN A O 1
ATOM 2267 N N . ARG A 1 293 ? -4.756 -14.744 -5.957 1.00 95.31 293 ARG A N 1
ATOM 2268 C CA . ARG A 1 293 ? -3.287 -14.702 -5.795 1.00 95.31 293 ARG A CA 1
ATOM 2269 C C . ARG A 1 293 ? -2.684 -13.340 -6.101 1.00 95.31 293 ARG A C 1
ATOM 2271 O O . ARG A 1 293 ? -1.480 -13.153 -5.964 1.00 95.31 293 ARG A O 1
ATOM 2278 N N . VAL A 1 294 ? -3.508 -12.403 -6.562 1.00 96.06 294 VAL A N 1
ATOM 2279 C CA . VAL A 1 294 ? -3.077 -11.058 -6.928 1.00 96.06 294 VAL A CA 1
ATOM 2280 C C . VAL A 1 294 ? -4.005 -10.042 -6.301 1.00 96.06 294 VAL A C 1
ATOM 2282 O O . VAL A 1 294 ? -5.227 -10.170 -6.389 1.00 96.06 294 VAL A O 1
ATOM 2285 N N . THR A 1 295 ? -3.422 -9.006 -5.716 1.00 96.50 295 THR A N 1
ATOM 2286 C CA . THR A 1 295 ? -4.137 -7.800 -5.302 1.00 96.50 295 THR A CA 1
ATOM 2287 C C . THR A 1 295 ? -3.335 -6.570 -5.711 1.00 96.50 295 THR A C 1
ATOM 2289 O O . THR A 1 295 ? -2.129 -6.627 -5.942 1.00 96.50 295 THR A O 1
ATOM 2292 N N . LEU A 1 296 ? -4.001 -5.432 -5.854 1.00 95.88 296 LEU A N 1
ATOM 2293 C CA . LEU A 1 296 ? -3.320 -4.148 -5.954 1.00 95.88 296 LEU A CA 1
ATOM 2294 C C . LEU A 1 296 ? -2.863 -3.719 -4.558 1.00 95.88 296 LEU A C 1
ATOM 2296 O O . LEU A 1 296 ? -3.571 -3.944 -3.575 1.00 95.88 296 LEU A O 1
ATOM 2300 N N . LEU A 1 297 ? -1.703 -3.078 -4.479 1.00 94.88 297 LEU A N 1
ATOM 2301 C CA . LEU A 1 297 ? -1.215 -2.480 -3.243 1.00 94.88 297 LEU A CA 1
ATOM 2302 C C . LEU A 1 297 ? -2.004 -1.202 -2.944 1.00 94.88 297 LEU A C 1
ATOM 2304 O O . LEU A 1 297 ? -2.304 -0.422 -3.855 1.00 94.88 297 LEU A O 1
ATOM 2308 N N . SER A 1 298 ? -2.314 -0.964 -1.673 1.00 94.19 298 SER A N 1
ATOM 2309 C CA . SER A 1 298 ? -2.876 0.309 -1.235 1.00 94.19 298 SER A CA 1
ATOM 2310 C C . SER A 1 298 ? -1.833 1.217 -0.596 1.00 94.19 298 SER A C 1
ATOM 2312 O O . SER A 1 298 ? -0.685 0.850 -0.364 1.00 94.19 298 SER A O 1
ATOM 2314 N N . MET A 1 299 ? -2.244 2.451 -0.347 1.00 92.31 299 MET A N 1
ATOM 2315 C CA . MET A 1 299 ? -1.501 3.431 0.421 1.00 92.31 299 MET A CA 1
ATOM 2316 C C . MET A 1 299 ? -2.462 4.147 1.365 1.00 92.31 299 MET A C 1
ATOM 2318 O O . MET A 1 299 ? -3.496 4.684 0.943 1.00 92.31 299 MET A O 1
ATOM 2322 N N . GLN A 1 300 ? -2.097 4.155 2.645 1.00 91.19 300 GLN A N 1
ATOM 2323 C CA . GLN A 1 300 ? -2.833 4.834 3.701 1.00 91.19 300 GLN A CA 1
ATOM 2324 C C . GLN A 1 300 ? -2.549 6.334 3.627 1.00 91.19 300 GLN A C 1
ATOM 2326 O O . GLN A 1 300 ? -1.433 6.797 3.871 1.00 91.19 300 GLN A O 1
ATOM 2331 N N . ASN A 1 301 ? -3.557 7.123 3.254 1.00 92.00 301 ASN A N 1
ATOM 2332 C CA . ASN A 1 301 ? -3.414 8.573 3.217 1.00 92.00 301 ASN A CA 1
ATOM 2333 C C . ASN A 1 301 ? -3.759 9.135 4.580 1.00 92.00 301 ASN A C 1
ATOM 2335 O O . ASN A 1 301 ? -4.900 9.035 5.035 1.00 92.00 301 ASN A O 1
ATOM 2339 N N . THR A 1 302 ? -2.777 9.776 5.195 1.00 94.44 302 THR A N 1
ATOM 2340 C CA . THR A 1 302 ? -2.955 10.508 6.439 1.00 94.44 302 THR A CA 1
ATOM 2341 C C . THR A 1 302 ? -3.205 11.985 6.175 1.00 94.44 302 THR A C 1
ATOM 2343 O O . THR A 1 302 ? -2.830 12.540 5.134 1.00 94.44 302 THR A O 1
ATOM 2346 N N . TYR A 1 303 ? -3.856 12.646 7.124 1.00 94.69 303 TYR A N 1
ATOM 2347 C CA . TYR A 1 303 ? -4.044 14.085 7.082 1.00 94.69 303 TYR A CA 1
ATOM 2348 C C . TYR A 1 303 ? -2.701 14.823 7.045 1.00 94.69 303 TYR A C 1
ATOM 2350 O O . TYR A 1 303 ? -1.796 14.609 7.853 1.00 94.69 303 TYR A O 1
ATOM 2358 N N . ARG A 1 304 ? -2.602 15.741 6.084 1.00 93.25 304 ARG A N 1
ATOM 2359 C CA . ARG A 1 304 ? -1.589 16.800 6.021 1.00 93.25 304 ARG A CA 1
ATOM 2360 C C . ARG A 1 304 ? -2.277 18.133 6.284 1.00 93.25 304 ARG A C 1
ATOM 2362 O O . ARG A 1 304 ? -3.477 18.233 6.035 1.00 93.25 304 ARG A O 1
ATOM 2369 N N . ALA A 1 305 ? -1.522 19.161 6.676 1.00 93.44 305 ALA A N 1
ATOM 2370 C CA . ALA A 1 305 ? -2.043 20.479 7.065 1.00 93.44 305 ALA A CA 1
ATOM 2371 C C . ALA A 1 305 ? -3.170 21.001 6.156 1.00 93.44 305 ALA A C 1
ATOM 2373 O O . ALA A 1 305 ? -4.248 21.341 6.630 1.00 93.44 305 ALA A O 1
ATOM 2374 N N . ARG A 1 306 ? -2.976 20.958 4.831 1.00 93.56 306 ARG A N 1
ATOM 2375 C CA . ARG A 1 306 ? -3.987 21.397 3.855 1.00 93.56 306 ARG A CA 1
ATOM 2376 C C . ARG A 1 306 ? -5.295 20.597 3.908 1.00 93.56 306 ARG A C 1
ATOM 2378 O O . ARG A 1 306 ? -6.363 21.178 3.749 1.00 93.56 306 ARG A O 1
ATOM 2385 N N . GLY A 1 307 ? -5.210 19.273 4.033 1.00 93.88 307 GLY A N 1
ATOM 2386 C CA . GLY A 1 307 ? -6.386 18.402 4.112 1.00 93.88 307 GLY A CA 1
ATOM 2387 C C . GLY A 1 307 ? -7.091 18.535 5.458 1.00 93.88 307 GLY A C 1
ATOM 2388 O O . GLY A 1 307 ? -8.311 18.625 5.490 1.00 93.88 307 GLY A O 1
ATOM 2389 N N . ALA A 1 308 ? -6.311 18.633 6.537 1.00 95.62 308 ALA A N 1
ATOM 2390 C CA . ALA A 1 308 ? -6.813 18.817 7.894 1.00 95.62 308 ALA A CA 1
ATOM 2391 C C . ALA A 1 308 ? -7.604 20.126 8.024 1.00 95.62 308 ALA A C 1
ATOM 2393 O O . ALA A 1 308 ? -8.753 20.094 8.442 1.00 95.62 308 ALA A O 1
ATOM 2394 N N . ALA A 1 309 ? -7.052 21.252 7.557 1.00 95.56 309 ALA A N 1
ATOM 2395 C CA . ALA A 1 309 ? -7.753 22.537 7.605 1.00 95.56 309 ALA A CA 1
ATOM 2396 C C . ALA A 1 309 ? -9.018 22.575 6.741 1.00 95.56 309 ALA A C 1
ATOM 2398 O O . ALA A 1 309 ? -9.968 23.281 7.064 1.00 95.56 309 ALA A O 1
ATOM 2399 N N . ARG A 1 310 ? -9.051 21.822 5.635 1.00 95.69 310 ARG A N 1
ATOM 2400 C CA . ARG A 1 310 ? -10.251 21.730 4.797 1.00 95.69 310 ARG A CA 1
ATOM 2401 C C . ARG A 1 310 ? -11.374 20.996 5.504 1.00 95.69 310 ARG A C 1
ATOM 2403 O O . ARG A 1 310 ? -12.463 21.544 5.608 1.00 95.69 310 ARG A O 1
ATOM 2410 N N . ASP A 1 311 ? -11.095 19.802 6.011 1.00 96.12 311 ASP A N 1
ATOM 2411 C CA . ASP A 1 311 ? -12.126 18.988 6.650 1.00 96.12 311 ASP A CA 1
ATOM 2412 C C . ASP A 1 311 ? -12.555 19.605 7.997 1.00 96.12 311 ASP A C 1
ATOM 2414 O O . ASP A 1 311 ? -13.746 19.646 8.290 1.00 96.12 311 ASP A O 1
ATOM 2418 N N . ALA A 1 312 ? -11.630 20.209 8.756 1.00 96.88 312 ALA A N 1
ATOM 2419 C CA . ALA A 1 312 ? -11.961 20.978 9.959 1.00 96.88 312 ALA A CA 1
ATOM 2420 C C . ALA A 1 312 ? -12.801 22.233 9.651 1.00 96.88 312 ALA A C 1
ATOM 2422 O O . ALA A 1 312 ? -13.766 22.514 10.354 1.00 96.88 312 ALA A O 1
ATOM 2423 N N . GLY A 1 313 ? -12.483 22.973 8.584 1.00 96.69 313 GLY A N 1
ATOM 2424 C CA . GLY A 1 313 ? -13.254 24.155 8.192 1.00 96.69 313 GLY A CA 1
ATOM 2425 C C . GLY A 1 313 ? -14.670 23.819 7.730 1.00 96.69 313 GLY A C 1
ATOM 2426 O O . GLY A 1 313 ? -15.612 24.507 8.111 1.00 96.69 313 GLY A O 1
ATOM 2427 N N . LEU A 1 314 ? -14.829 22.728 6.973 1.00 96.38 314 LEU A N 1
ATOM 2428 C CA . LEU A 1 314 ? -16.144 22.214 6.580 1.00 96.38 314 LEU A CA 1
ATOM 2429 C C . LEU A 1 314 ? -16.947 21.730 7.794 1.00 96.38 314 LEU A C 1
ATOM 2431 O O . LEU A 1 314 ? -18.153 21.953 7.859 1.00 96.38 314 LEU A O 1
ATOM 2435 N N . ALA A 1 315 ? -16.287 21.110 8.776 1.00 96.56 315 ALA A N 1
ATOM 2436 C CA . ALA A 1 315 ? -16.936 20.696 10.016 1.00 96.56 315 ALA A CA 1
ATOM 2437 C C . ALA A 1 315 ? -17.485 21.887 10.816 1.00 96.56 315 ALA A C 1
ATOM 2439 O O . ALA A 1 315 ? -18.555 21.786 11.416 1.00 96.56 315 ALA A O 1
ATOM 2440 N N . LEU A 1 316 ? -16.783 23.019 10.781 1.00 96.19 316 LEU A N 1
ATOM 2441 C CA . LEU A 1 316 ? -17.181 24.271 11.424 1.00 96.19 316 LEU A CA 1
ATOM 2442 C C . LEU A 1 316 ? -18.171 25.118 10.604 1.00 96.19 316 LEU A C 1
ATOM 2444 O O . LEU A 1 316 ? -18.532 26.200 11.058 1.00 96.19 316 LEU A O 1
ATOM 2448 N N . ASP A 1 317 ? -18.612 24.644 9.434 1.00 95.81 317 ASP A N 1
ATOM 2449 C CA . ASP A 1 317 ? -19.499 25.380 8.517 1.00 95.81 317 ASP A CA 1
ATOM 2450 C C . ASP A 1 317 ? -18.917 26.740 8.065 1.00 95.81 317 ASP A C 1
ATOM 2452 O O . ASP A 1 317 ? -19.634 27.726 7.893 1.00 95.81 317 ASP A O 1
ATOM 2456 N N . LEU A 1 318 ? -17.589 26.812 7.898 1.00 95.69 318 LEU A N 1
ATOM 2457 C CA . LEU A 1 318 ? -16.909 28.014 7.405 1.00 95.69 318 LEU A CA 1
ATOM 2458 C C . LEU A 1 318 ? -17.088 28.184 5.891 1.00 95.69 318 LEU A C 1
ATOM 2460 O O . LEU A 1 318 ? -17.222 27.214 5.144 1.00 95.69 318 LEU A O 1
ATOM 2464 N N . ASP A 1 319 ? -17.007 29.430 5.418 1.00 94.19 319 ASP A N 1
ATOM 2465 C CA . ASP A 1 319 ? -17.082 29.737 3.988 1.00 94.19 319 ASP A CA 1
ATOM 2466 C C . ASP A 1 319 ? -15.908 29.108 3.209 1.00 94.19 319 ASP A C 1
ATOM 2468 O O . ASP A 1 319 ? -14.741 29.195 3.607 1.00 94.19 319 ASP A O 1
ATOM 2472 N N . GLU A 1 320 ? -16.200 28.501 2.053 1.00 92.88 320 GLU A N 1
ATOM 2473 C CA . GLU A 1 320 ? -15.201 27.801 1.233 1.00 92.88 320 GLU A CA 1
ATOM 2474 C C . GLU A 1 320 ? -14.020 28.695 0.818 1.00 92.88 320 GLU A C 1
ATOM 2476 O O . GLU A 1 320 ? -12.889 28.210 0.700 1.00 92.88 320 GLU A O 1
ATOM 2481 N N . GLN A 1 321 ? -14.241 29.999 0.611 1.00 93.62 321 GLN A N 1
ATOM 2482 C CA . GLN A 1 321 ? -13.177 30.937 0.248 1.00 93.62 321 GLN A CA 1
ATOM 2483 C C . GLN A 1 321 ? -12.219 31.158 1.418 1.00 93.62 321 GLN A C 1
ATOM 2485 O O . GLN A 1 321 ? -11.005 31.228 1.208 1.00 93.62 321 GLN A O 1
ATOM 2490 N N . GLN A 1 322 ? -12.742 31.226 2.646 1.00 91.25 322 GLN A N 1
ATOM 2491 C CA . GLN A 1 322 ? -11.920 31.324 3.854 1.00 91.25 322 GLN A CA 1
ATOM 2492 C C . GLN A 1 322 ? -11.097 30.048 4.050 1.00 91.25 322 GLN A C 1
ATOM 2494 O O . GLN A 1 322 ? -9.884 30.121 4.270 1.00 91.25 322 GLN A O 1
ATOM 2499 N N . ILE A 1 323 ? -11.724 28.881 3.880 1.00 93.56 323 ILE A N 1
ATOM 2500 C CA . ILE A 1 323 ? -11.044 27.585 3.963 1.00 93.56 323 ILE A CA 1
ATOM 2501 C C . ILE A 1 323 ? -9.917 27.500 2.927 1.00 93.56 323 ILE A C 1
ATOM 2503 O O . ILE A 1 323 ? -8.788 27.133 3.260 1.00 93.56 323 ILE A O 1
ATOM 2507 N N . ASP A 1 324 ? -10.184 27.839 1.662 1.00 93.38 324 ASP A N 1
ATOM 2508 C CA . ASP A 1 324 ? -9.183 27.732 0.599 1.00 93.38 324 ASP A CA 1
ATOM 2509 C C . ASP A 1 324 ? -8.042 28.747 0.761 1.00 93.38 324 ASP A C 1
ATOM 2511 O O . ASP A 1 324 ? -6.883 28.409 0.490 1.00 93.38 324 ASP A O 1
ATOM 2515 N N . PHE A 1 325 ? -8.338 29.950 1.267 1.00 92.00 325 PHE A N 1
ATOM 2516 C CA . PHE A 1 325 ? -7.322 30.935 1.637 1.00 92.00 325 PHE A CA 1
ATOM 2517 C C . PHE A 1 325 ? -6.353 30.368 2.680 1.00 92.00 325 PHE A C 1
ATOM 2519 O O . PHE A 1 325 ? -5.138 30.413 2.473 1.00 92.00 325 PHE A O 1
ATOM 2526 N N . ILE A 1 326 ? -6.861 29.770 3.759 1.00 92.00 326 ILE A N 1
ATOM 2527 C CA . ILE A 1 326 ? -6.018 29.177 4.804 1.00 92.00 326 ILE A CA 1
ATOM 2528 C C . ILE A 1 326 ? -5.252 27.971 4.244 1.00 92.00 326 ILE A C 1
ATOM 2530 O O . ILE A 1 326 ? -4.021 27.926 4.295 1.00 92.00 326 ILE A O 1
ATOM 2534 N N . ALA A 1 327 ? -5.952 27.034 3.604 1.00 92.12 327 ALA A N 1
ATOM 2535 C CA . ALA A 1 327 ? -5.397 25.781 3.096 1.00 92.12 327 ALA A CA 1
ATOM 2536 C C . ALA A 1 327 ? -4.240 25.982 2.088 1.00 92.12 327 ALA A C 1
ATOM 2538 O O . ALA A 1 327 ? -3.290 25.192 2.061 1.00 92.12 327 ALA A O 1
ATOM 2539 N N . LYS A 1 328 ? -4.283 27.037 1.261 1.00 90.00 328 LYS A N 1
ATOM 2540 C CA . LYS A 1 328 ? -3.216 27.380 0.298 1.00 90.00 328 LYS A CA 1
ATOM 2541 C C . LYS A 1 328 ? -1.937 27.907 0.943 1.00 90.00 328 LYS A C 1
ATOM 2543 O O . LYS A 1 328 ? -0.884 27.810 0.318 1.00 90.00 328 LYS A O 1
ATOM 2548 N N . ASN A 1 329 ? -2.006 28.446 2.156 1.00 86.75 329 ASN A N 1
ATOM 2549 C CA . ASN A 1 329 ? -0.859 29.061 2.825 1.00 86.75 329 ASN A CA 1
ATOM 2550 C C . ASN A 1 329 ? -0.145 28.108 3.802 1.00 86.75 329 ASN A C 1
ATOM 2552 O O . ASN A 1 329 ? 0.990 28.372 4.187 1.00 86.75 329 ASN A O 1
ATOM 2556 N N . ILE A 1 330 ? -0.745 26.961 4.141 1.00 84.81 330 ILE A N 1
ATOM 2557 C CA . ILE A 1 330 ? -0.250 26.057 5.199 1.00 84.81 330 ILE A CA 1
ATOM 2558 C C . ILE A 1 330 ? 0.411 24.756 4.704 1.00 84.81 330 ILE A C 1
ATOM 2560 O O . ILE A 1 330 ? 0.618 23.822 5.468 1.00 84.81 330 ILE A O 1
ATOM 2564 N N . TRP A 1 331 ? 0.757 24.640 3.417 1.00 71.81 331 TRP A N 1
ATOM 2565 C CA . TRP A 1 331 ? 1.229 23.366 2.839 1.00 71.81 331 TRP A CA 1
ATOM 2566 C C . TRP A 1 331 ? 2.675 22.969 3.190 1.00 71.81 331 TRP A C 1
ATOM 2568 O O . TRP A 1 331 ? 3.101 21.872 2.835 1.00 71.81 331 TRP A O 1
ATOM 2578 N N . ARG A 1 332 ? 3.446 23.846 3.845 1.00 80.88 332 ARG A N 1
ATOM 2579 C CA . ARG A 1 332 ? 4.901 23.682 4.051 1.00 80.88 332 ARG A CA 1
ATOM 2580 C C . ARG A 1 332 ? 5.303 23.132 5.426 1.00 80.88 332 ARG A C 1
ATOM 2582 O O . ARG A 1 332 ? 6.494 23.093 5.716 1.00 80.88 332 ARG A O 1
ATOM 2589 N N . PHE A 1 333 ? 4.350 22.742 6.269 1.00 86.88 333 PHE A N 1
ATOM 2590 C CA . PHE A 1 333 ? 4.604 22.270 7.634 1.00 86.88 333 PHE A CA 1
ATOM 2591 C C . PHE A 1 333 ? 3.583 21.199 8.062 1.00 86.88 333 PHE A C 1
ATOM 2593 O O . PHE A 1 333 ? 2.593 20.962 7.363 1.00 86.88 333 PHE A O 1
ATOM 2600 N N . ASN A 1 334 ? 3.853 20.501 9.171 1.00 90.62 334 ASN A N 1
ATOM 2601 C CA . ASN A 1 334 ? 2.927 19.496 9.715 1.00 90.62 334 ASN A CA 1
ATOM 2602 C C . ASN A 1 334 ? 1.720 20.183 10.358 1.00 90.62 334 ASN A C 1
ATOM 2604 O O . ASN A 1 334 ? 1.876 21.246 10.946 1.00 90.62 334 ASN A O 1
ATOM 2608 N N . ALA A 1 335 ? 0.534 19.574 10.317 1.00 91.00 335 ALA A N 1
ATOM 2609 C CA . ALA A 1 335 ? -0.672 20.239 10.808 1.00 91.00 335 ALA A CA 1
ATOM 2610 C C . ALA A 1 335 ? -0.565 20.590 12.302 1.00 91.00 335 ALA A C 1
ATOM 2612 O O . ALA A 1 335 ? -0.967 21.679 12.675 1.00 91.00 335 ALA A O 1
ATOM 2613 N N . ARG A 1 336 ? 0.098 19.749 13.112 1.00 94.06 336 ARG A N 1
ATOM 2614 C CA . ARG A 1 336 ? 0.349 19.949 14.556 1.00 94.06 336 ARG A CA 1
ATOM 2615 C C . ARG A 1 336 ? 1.217 21.160 14.923 1.00 94.06 336 ARG A C 1
ATOM 2617 O O . ARG A 1 336 ? 1.390 21.457 16.095 1.00 94.06 336 ARG A O 1
ATOM 2624 N N . GLU A 1 337 ? 1.880 21.769 13.942 1.00 93.06 337 GLU A N 1
ATOM 2625 C CA . GLU A 1 337 ? 2.765 22.924 14.146 1.00 93.06 337 GLU A CA 1
ATOM 2626 C C . GLU A 1 337 ? 2.049 24.241 13.817 1.00 93.06 337 GLU A C 1
ATOM 2628 O O . GLU A 1 337 ? 2.676 25.298 13.853 1.00 93.06 337 GLU A O 1
ATOM 2633 N N . PHE A 1 338 ? 0.763 24.205 13.456 1.00 93.69 338 PHE A N 1
ATOM 2634 C CA . PHE A 1 338 ? 0.073 25.339 12.854 1.00 93.69 338 PHE A CA 1
ATOM 2635 C C . PHE A 1 338 ? 0.137 26.595 13.726 1.00 93.69 338 PHE A C 1
ATOM 2637 O O . PHE A 1 338 ? 0.597 27.637 13.252 1.00 93.69 338 PHE A O 1
ATOM 2644 N N . ARG A 1 339 ? -0.198 26.495 15.010 1.00 93.25 339 ARG A N 1
ATOM 2645 C CA . ARG A 1 339 ? -0.147 27.612 15.956 1.00 93.25 339 ARG A CA 1
ATOM 2646 C C . ARG A 1 339 ? 1.268 28.173 16.103 1.00 93.25 339 ARG A C 1
ATOM 2648 O O . ARG A 1 339 ? 1.463 29.381 16.003 1.00 93.25 339 ARG A O 1
ATOM 2655 N N . ALA A 1 340 ? 2.271 27.306 16.233 1.00 92.56 340 ALA A N 1
ATOM 2656 C CA . ALA A 1 340 ? 3.673 27.719 16.343 1.00 92.56 340 ALA A CA 1
ATOM 2657 C C . ALA A 1 340 ? 4.195 28.409 15.065 1.00 92.56 340 ALA A C 1
ATOM 2659 O O . ALA A 1 340 ? 5.005 29.341 15.114 1.00 92.56 340 ALA A O 1
ATOM 2660 N N . VAL A 1 341 ? 3.740 27.970 13.891 1.00 91.56 341 VAL A N 1
ATOM 2661 C CA . VAL A 1 341 ? 4.155 28.548 12.607 1.00 91.56 341 VAL A CA 1
ATOM 2662 C C . VAL A 1 341 ? 3.487 29.910 12.373 1.00 91.56 341 VAL A C 1
ATOM 2664 O O . VAL A 1 341 ? 4.143 30.809 11.844 1.00 91.56 341 VAL A O 1
ATOM 2667 N N . LEU A 1 342 ? 2.244 30.113 12.828 1.00 91.56 342 LEU A N 1
ATOM 2668 C CA . LEU A 1 342 ? 1.569 31.420 12.780 1.00 91.56 342 LEU A CA 1
ATOM 2669 C C . LEU A 1 342 ? 2.350 32.521 13.515 1.00 91.56 342 LEU A C 1
ATOM 2671 O O . LEU A 1 342 ? 2.366 33.665 13.064 1.00 91.56 342 LEU A O 1
ATOM 2675 N N . GLU A 1 343 ? 3.029 32.181 14.612 1.00 89.81 343 GLU A N 1
ATOM 2676 C CA . GLU A 1 343 ? 3.833 33.133 15.390 1.00 89.81 343 GLU A CA 1
ATOM 2677 C C . GLU A 1 343 ? 5.181 33.466 14.735 1.00 89.81 343 GLU A C 1
ATOM 2679 O O . GLU A 1 343 ? 5.723 34.557 14.921 1.00 89.81 343 GLU A O 1
ATOM 2684 N N . THR A 1 344 ? 5.743 32.529 13.967 1.00 88.12 344 THR A N 1
ATOM 2685 C CA . THR A 1 344 ? 7.130 32.609 13.482 1.00 88.12 344 THR A CA 1
ATOM 2686 C C . THR A 1 344 ? 7.257 33.011 12.015 1.00 88.12 344 THR A C 1
ATOM 2688 O O . THR A 1 344 ? 8.333 33.447 11.598 1.00 88.12 344 THR A O 1
ATOM 2691 N N . LYS A 1 345 ? 6.193 32.873 11.216 1.00 88.69 345 LYS A N 1
ATOM 2692 C CA . LYS A 1 345 ? 6.214 33.098 9.765 1.00 88.69 345 LYS A CA 1
ATOM 2693 C C . LYS A 1 345 ? 5.514 34.401 9.372 1.00 88.69 345 LYS A C 1
ATOM 2695 O O . LYS A 1 345 ? 4.284 34.465 9.413 1.00 88.69 345 LYS A O 1
ATOM 2700 N N . PRO A 1 346 ? 6.259 35.432 8.920 1.00 86.69 346 PRO A N 1
ATOM 2701 C CA . PRO A 1 346 ? 5.671 36.695 8.474 1.00 86.69 346 PRO A CA 1
ATOM 2702 C C . PRO A 1 346 ? 4.637 36.530 7.355 1.00 86.69 346 PRO A C 1
ATOM 2704 O O . PRO A 1 346 ? 3.667 37.283 7.299 1.00 86.69 346 PRO A O 1
ATOM 2707 N N . GLU A 1 347 ? 4.819 35.539 6.480 1.00 87.62 347 GLU A N 1
ATOM 2708 C CA . GLU A 1 347 ? 3.898 35.234 5.386 1.00 87.62 347 GLU A CA 1
ATOM 2709 C C . GLU A 1 347 ? 2.511 34.767 5.859 1.00 87.62 347 GLU A C 1
ATOM 2711 O O . GLU A 1 347 ? 1.543 34.912 5.117 1.00 87.62 347 GLU A O 1
ATOM 2716 N N . LEU A 1 348 ? 2.389 34.263 7.094 1.00 90.94 348 LEU A N 1
ATOM 2717 C CA . LEU A 1 348 ? 1.115 33.829 7.675 1.00 90.94 348 LEU A CA 1
ATOM 2718 C C . LEU A 1 348 ? 0.453 34.892 8.554 1.00 90.94 348 LEU A C 1
ATOM 2720 O O . LEU A 1 348 ? -0.612 34.638 9.116 1.00 90.94 348 LEU A O 1
ATOM 2724 N N . LYS A 1 349 ? 1.033 36.095 8.649 1.00 90.56 349 LYS A N 1
ATOM 2725 C CA . LYS A 1 349 ? 0.487 37.190 9.458 1.00 90.56 349 LYS A CA 1
ATOM 2726 C C . LYS A 1 349 ? -1.005 37.470 9.200 1.00 90.56 349 LYS A C 1
ATOM 2728 O O . LYS A 1 349 ? -1.722 37.605 10.183 1.00 90.56 349 LYS A O 1
ATOM 2733 N N . PRO A 1 350 ? -1.518 37.480 7.950 1.00 91.31 350 PRO A N 1
ATOM 2734 C CA . PRO A 1 350 ? -2.953 37.667 7.719 1.00 91.31 350 PRO A CA 1
ATOM 2735 C C . PRO A 1 350 ? -3.828 36.601 8.392 1.00 91.31 350 PRO A C 1
ATOM 2737 O O . PRO A 1 350 ? -4.913 36.910 8.865 1.00 91.31 350 PRO A O 1
ATOM 2740 N N . ILE A 1 351 ? -3.356 35.351 8.459 1.00 91.62 351 ILE A N 1
ATOM 2741 C CA . ILE A 1 351 ? -4.071 34.257 9.130 1.00 91.62 351 ILE A CA 1
ATOM 2742 C C . ILE A 1 351 ? -3.945 34.405 10.648 1.00 91.62 351 ILE A C 1
ATOM 2744 O O . ILE A 1 351 ? -4.928 34.230 11.355 1.00 91.62 351 ILE A O 1
ATOM 2748 N N . ALA A 1 352 ? -2.768 34.782 11.153 1.00 92.69 352 ALA A N 1
ATOM 2749 C CA . ALA A 1 352 ? -2.576 35.050 12.578 1.00 92.69 352 ALA A CA 1
ATOM 2750 C C . ALA A 1 352 ? -3.467 36.203 13.076 1.00 92.69 352 ALA A C 1
ATOM 2752 O O . ALA A 1 352 ? -3.974 36.149 14.192 1.00 92.69 352 ALA A O 1
ATOM 2753 N N . ASP A 1 353 ? -3.678 37.230 12.249 1.00 92.88 353 ASP A N 1
ATOM 2754 C CA . ASP A 1 353 ? -4.594 38.330 12.546 1.00 92.88 353 ASP A CA 1
ATOM 2755 C C . ASP A 1 353 ? -6.049 37.817 12.619 1.00 92.88 353 ASP A C 1
ATOM 2757 O O . ASP A 1 353 ? -6.722 38.070 13.615 1.00 92.88 353 ASP A O 1
ATOM 2761 N N . LEU A 1 354 ? -6.491 36.994 11.653 1.00 91.81 354 LEU A N 1
ATOM 2762 C CA . LEU A 1 354 ? -7.815 36.346 11.684 1.00 91.81 354 LEU A CA 1
ATOM 2763 C C . LEU A 1 354 ? -8.024 35.474 12.930 1.00 91.81 354 LEU A C 1
ATOM 2765 O O . LEU A 1 354 ? -9.079 35.548 13.545 1.00 91.81 354 LEU A O 1
ATOM 2769 N N . VAL A 1 355 ? -7.023 34.684 13.328 1.00 93.00 355 VAL A N 1
ATOM 2770 C CA . VAL A 1 355 ? -7.087 33.838 14.536 1.00 93.00 355 VAL A CA 1
ATOM 2771 C C . VAL A 1 355 ? -7.310 34.670 15.803 1.00 93.00 355 VAL A C 1
ATOM 2773 O O . VAL A 1 355 ? -7.996 34.223 16.716 1.00 93.00 355 VAL A O 1
ATOM 2776 N N . ARG A 1 356 ? -6.751 35.886 15.882 1.00 92.44 356 ARG A N 1
ATOM 2777 C CA . ARG A 1 356 ? -6.951 36.769 17.046 1.00 92.44 356 ARG A CA 1
ATOM 2778 C C . ARG A 1 356 ? -8.326 37.429 17.068 1.00 92.44 356 ARG A C 1
ATOM 2780 O O . ARG A 1 356 ? -8.834 37.702 18.153 1.00 92.44 356 ARG A O 1
ATOM 2787 N N . ASP A 1 357 ? -8.882 37.707 15.894 1.00 93.81 357 ASP A N 1
ATOM 2788 C CA . ASP A 1 357 ? -10.118 38.475 15.746 1.00 93.81 357 ASP A CA 1
ATOM 2789 C C . ASP A 1 357 ? -11.374 37.579 15.683 1.00 93.81 357 ASP A C 1
ATOM 2791 O O . ASP A 1 357 ? -12.463 38.032 16.041 1.00 93.81 357 ASP A O 1
ATOM 2795 N N . ASP A 1 358 ? -11.240 36.314 15.264 1.00 94.19 358 ASP A N 1
ATOM 2796 C CA . ASP A 1 358 ? -12.345 35.377 15.033 1.00 94.19 358 ASP A CA 1
ATOM 2797 C C . ASP A 1 358 ? -12.129 34.035 15.771 1.00 94.19 358 ASP A C 1
ATOM 2799 O O . ASP A 1 358 ? -11.305 33.211 15.353 1.00 94.19 358 ASP A O 1
ATOM 2803 N N . PRO A 1 359 ? -12.904 33.760 16.841 1.00 94.19 359 PRO A N 1
ATOM 2804 C CA . PRO A 1 359 ? -12.815 32.510 17.596 1.00 94.19 359 PRO A CA 1
ATOM 2805 C C . PRO A 1 359 ? -13.065 31.247 16.762 1.00 94.19 359 PRO A C 1
ATOM 2807 O O . PRO A 1 359 ? -12.567 30.179 17.114 1.00 94.19 359 PRO A O 1
ATOM 2810 N N . SER A 1 360 ? -13.828 31.338 15.666 1.00 93.56 360 SER A N 1
ATOM 2811 C CA . SER A 1 360 ? -14.066 30.183 14.793 1.00 93.56 360 SER A CA 1
ATOM 2812 C C . SER A 1 360 ? -12.790 29.767 14.054 1.00 93.56 360 SER A C 1
ATOM 2814 O O . SER A 1 360 ? -12.549 28.577 13.849 1.00 93.56 360 SER A O 1
ATOM 2816 N N . ILE A 1 361 ? -11.919 30.729 13.733 1.00 94.56 361 ILE A N 1
ATOM 2817 C CA . ILE A 1 361 ? -10.632 30.479 13.087 1.00 94.56 361 ILE A CA 1
ATOM 2818 C C . ILE A 1 361 ? -9.605 29.956 14.098 1.00 94.56 361 ILE A C 1
ATOM 2820 O O . ILE A 1 361 ? -8.800 29.092 13.755 1.00 94.56 361 ILE A O 1
ATOM 2824 N N . ASP A 1 362 ? -9.647 30.403 15.355 1.00 95.19 362 ASP A N 1
ATOM 2825 C CA . ASP A 1 362 ? -8.825 29.802 16.415 1.00 95.19 362 ASP A CA 1
ATOM 2826 C C . ASP A 1 362 ? -9.194 28.329 16.664 1.00 95.19 362 ASP A C 1
ATOM 2828 O O . ASP A 1 362 ? -8.313 27.470 16.750 1.00 95.19 362 ASP A O 1
ATOM 2832 N N . LEU A 1 363 ? -10.495 28.014 16.671 1.00 94.88 363 LEU A N 1
ATOM 2833 C CA . LEU A 1 363 ? -10.975 26.633 16.746 1.00 94.88 363 LEU A CA 1
ATOM 2834 C C . LEU A 1 363 ? -10.560 25.818 15.512 1.00 94.88 363 LEU A C 1
ATOM 2836 O O . LEU A 1 363 ? -10.142 24.672 15.649 1.00 94.88 363 LEU A O 1
ATOM 2840 N N . LEU A 1 364 ? -10.604 26.403 14.311 1.00 95.94 364 LEU A N 1
ATOM 2841 C CA . LEU A 1 364 ? -10.091 25.760 13.098 1.00 95.94 364 LEU A CA 1
ATOM 2842 C C . LEU A 1 364 ? -8.616 25.359 13.246 1.00 95.94 364 LEU A C 1
ATOM 2844 O O . LEU A 1 364 ? -8.246 24.267 12.813 1.00 95.94 364 LEU A O 1
ATOM 2848 N N . VAL A 1 365 ? -7.776 26.220 13.831 1.00 95.31 365 VAL A N 1
ATOM 2849 C CA . VAL A 1 365 ? -6.355 25.916 14.072 1.00 95.31 365 VAL A CA 1
ATOM 2850 C C . VAL A 1 365 ? -6.217 24.719 15.010 1.00 95.31 365 VAL A C 1
ATOM 2852 O O . VAL A 1 365 ? -5.518 23.772 14.658 1.00 95.31 365 VAL A O 1
ATOM 2855 N N . ASP A 1 366 ? -6.927 24.723 16.141 1.00 95.56 366 ASP A N 1
ATOM 2856 C CA . ASP A 1 366 ? -6.911 23.618 17.111 1.00 95.56 366 ASP A CA 1
ATOM 2857 C C . ASP A 1 366 ? -7.349 22.286 16.476 1.00 95.56 366 ASP A C 1
ATOM 2859 O O . ASP A 1 366 ? -6.639 21.281 16.542 1.00 95.56 366 ASP A O 1
ATOM 2863 N N . LEU A 1 367 ? -8.471 22.285 15.751 1.00 96.12 367 LEU A N 1
ATOM 2864 C CA . LEU A 1 367 ? -8.965 21.094 15.058 1.00 96.12 367 LEU A CA 1
ATOM 2865 C C . LEU A 1 367 ? -8.007 20.617 13.960 1.00 96.12 367 LEU A C 1
ATOM 2867 O O . LEU A 1 367 ? -7.808 19.417 13.782 1.00 96.12 367 LEU A O 1
ATOM 2871 N N . THR A 1 368 ? -7.380 21.544 13.234 1.00 96.12 368 THR A N 1
ATOM 2872 C CA . THR A 1 368 ? -6.380 21.214 12.210 1.00 96.12 368 THR A CA 1
ATOM 2873 C C . THR A 1 368 ? -5.165 20.521 12.827 1.00 96.12 368 THR A C 1
ATOM 2875 O O . THR A 1 368 ? -4.667 19.550 12.254 1.00 96.12 368 THR A O 1
ATOM 2878 N N . GLU A 1 369 ? -4.697 20.990 13.987 1.00 96.25 369 GLU A N 1
ATOM 2879 C CA . GLU A 1 369 ? -3.582 20.384 14.723 1.00 96.25 369 GLU A CA 1
ATOM 2880 C C . GLU A 1 369 ? -3.921 18.963 15.187 1.00 96.25 369 GLU A C 1
ATOM 2882 O O . GLU A 1 369 ? -3.119 18.048 14.981 1.00 96.25 369 GLU A O 1
ATOM 2887 N N . ARG A 1 370 ? -5.130 18.758 15.725 1.00 95.88 370 ARG A N 1
ATOM 2888 C CA . ARG A 1 370 ? -5.628 17.450 16.190 1.00 95.88 370 ARG A CA 1
ATOM 2889 C C . ARG A 1 370 ? -5.732 16.403 15.085 1.00 95.88 370 ARG A C 1
ATOM 2891 O O . ARG A 1 370 ? -5.568 15.215 15.347 1.00 95.88 370 ARG A O 1
ATOM 2898 N N . LEU A 1 371 ? -5.998 16.828 13.851 1.00 96.50 371 LEU A N 1
ATOM 2899 C CA . LEU A 1 371 ? -6.089 15.923 12.707 1.00 96.50 371 LEU A CA 1
ATOM 2900 C C . LEU A 1 371 ? -4.718 15.484 12.172 1.00 96.50 371 LEU A C 1
ATOM 2902 O O . LEU A 1 371 ? -4.685 14.592 11.328 1.00 96.50 371 LEU A O 1
ATOM 2906 N N . ASP A 1 372 ? -3.592 16.072 12.605 1.00 95.44 372 ASP A N 1
ATOM 2907 C CA . ASP A 1 372 ? -2.274 15.777 12.027 1.00 95.44 372 ASP A CA 1
ATOM 2908 C C . ASP A 1 372 ? -1.977 14.276 11.999 1.00 95.44 372 ASP A C 1
ATOM 2910 O O . ASP A 1 372 ? -1.984 13.593 13.021 1.00 95.44 372 ASP A O 1
ATOM 2914 N N . ARG A 1 373 ? -1.665 13.765 10.804 1.00 94.06 373 ARG A N 1
ATOM 2915 C CA . ARG A 1 373 ? -1.283 12.367 10.558 1.00 94.06 373 ARG A CA 1
ATOM 2916 C C . ARG A 1 373 ? -2.328 11.309 10.920 1.00 94.06 373 ARG A C 1
ATOM 2918 O O . ARG A 1 373 ? -2.027 10.128 10.744 1.00 94.06 373 ARG A O 1
ATOM 2925 N N . LEU A 1 374 ? -3.545 11.678 11.321 1.00 95.38 374 LEU A N 1
ATOM 2926 C CA . LEU A 1 374 ? -4.621 10.699 11.455 1.00 95.38 374 LEU A CA 1
ATOM 2927 C C . LEU A 1 374 ? -4.931 10.066 10.083 1.00 95.38 374 LEU A C 1
ATOM 2929 O O . LEU A 1 374 ? -4.859 10.764 9.060 1.00 95.38 374 LEU A O 1
ATOM 2933 N N . PRO A 1 375 ? -5.254 8.761 10.017 1.00 93.50 375 PRO A N 1
ATOM 2934 C CA . PRO A 1 375 ? -5.699 8.125 8.780 1.00 93.50 375 PRO A CA 1
ATOM 2935 C C . PRO A 1 375 ? -6.955 8.810 8.228 1.00 93.50 375 PRO A C 1
ATOM 2937 O O . PRO A 1 375 ? -7.887 9.103 8.973 1.00 93.50 375 PRO A O 1
ATOM 2940 N N . ARG A 1 376 ? -6.985 9.066 6.916 1.00 91.69 376 ARG A N 1
ATOM 2941 C CA . ARG A 1 376 ? -8.108 9.730 6.234 1.00 91.69 376 ARG A CA 1
ATOM 2942 C C . ARG A 1 376 ? -8.818 8.807 5.253 1.00 91.69 376 ARG A C 1
ATOM 2944 O O . ARG A 1 376 ? -10.036 8.709 5.280 1.00 91.69 376 ARG A O 1
ATOM 2951 N N . HIS A 1 377 ? -8.074 8.185 4.340 1.00 89.69 377 HIS A N 1
ATOM 2952 C CA . HIS A 1 377 ? -8.637 7.255 3.357 1.00 89.69 377 HIS A CA 1
ATOM 2953 C C . HIS A 1 377 ? -7.563 6.350 2.749 1.00 89.69 377 HIS A C 1
ATOM 2955 O O . HIS A 1 377 ? -6.385 6.708 2.663 1.00 89.69 377 HIS A O 1
ATOM 2961 N N . ILE A 1 378 ? -8.004 5.195 2.261 1.00 91.94 378 ILE A N 1
ATOM 2962 C CA . ILE A 1 378 ? -7.179 4.244 1.520 1.00 91.94 378 ILE A CA 1
ATOM 2963 C C . ILE A 1 378 ? -7.241 4.606 0.036 1.00 91.94 378 ILE A C 1
ATOM 2965 O O . ILE A 1 378 ? -8.331 4.721 -0.526 1.00 91.94 378 ILE A O 1
ATOM 2969 N N . SER A 1 379 ? -6.083 4.758 -0.604 1.00 91.62 379 SER A N 1
ATOM 2970 C CA . SER A 1 379 ? -5.987 4.930 -2.059 1.00 91.62 379 SER A CA 1
ATOM 2971 C C . SER A 1 379 ? -5.192 3.796 -2.686 1.00 91.62 379 SER A C 1
ATOM 2973 O O . SER A 1 379 ? -4.379 3.156 -2.026 1.00 91.62 379 SER A O 1
ATOM 2975 N N . MET A 1 380 ? -5.395 3.570 -3.981 1.00 91.31 380 MET A N 1
ATOM 2976 C CA . MET A 1 380 ? -4.562 2.652 -4.754 1.00 91.31 380 MET A CA 1
ATOM 2977 C C . MET A 1 380 ? -3.132 3.183 -4.848 1.00 91.31 380 MET A C 1
ATOM 2979 O O . MET A 1 380 ? -2.924 4.337 -5.227 1.00 91.31 380 MET A O 1
ATOM 2983 N N . HIS A 1 381 ? -2.153 2.329 -4.545 1.00 91.12 381 HIS A N 1
ATOM 2984 C CA . HIS A 1 381 ? -0.753 2.633 -4.799 1.00 91.12 381 HIS A CA 1
ATOM 2985 C C . HIS A 1 381 ? -0.538 2.761 -6.314 1.00 91.12 381 HIS A C 1
ATOM 2987 O O . HIS A 1 381 ? -0.978 1.891 -7.067 1.00 91.12 381 HIS A O 1
ATOM 2993 N N . PRO A 1 382 ? 0.151 3.807 -6.803 1.00 82.75 382 PRO A N 1
ATOM 2994 C CA . PRO A 1 382 ? 0.269 4.065 -8.239 1.00 82.75 382 PRO A CA 1
ATOM 2995 C C . PRO A 1 382 ? 1.034 2.981 -9.010 1.00 82.75 382 PRO A C 1
ATOM 2997 O O . PRO A 1 382 ? 0.992 2.986 -10.241 1.00 82.75 382 PRO A O 1
ATOM 3000 N N . CYS A 1 383 ? 1.749 2.095 -8.316 1.00 83.25 383 CYS A N 1
ATOM 3001 C CA . CYS A 1 383 ? 2.678 1.157 -8.941 1.00 83.25 383 CYS A CA 1
ATOM 3002 C C . CYS A 1 383 ? 2.492 -0.296 -8.499 1.00 83.25 383 CYS A C 1
ATOM 3004 O O . CYS A 1 383 ? 2.875 -1.201 -9.230 1.00 83.25 383 CYS A O 1
ATOM 3006 N N . GLY A 1 384 ? 1.943 -0.532 -7.309 1.00 89.06 384 GLY A N 1
ATOM 3007 C CA . GLY A 1 384 ? 2.202 -1.777 -6.592 1.00 89.06 384 GLY A CA 1
ATOM 3008 C C . GLY A 1 384 ? 1.189 -2.859 -6.922 1.00 89.06 384 GLY A C 1
ATOM 3009 O O . GLY A 1 384 ? -0.018 -2.647 -6.791 1.00 89.06 384 GLY A O 1
ATOM 3010 N N . VAL A 1 385 ? 1.692 -4.029 -7.295 1.00 94.31 385 VAL A N 1
ATOM 3011 C CA . VAL A 1 385 ? 0.933 -5.276 -7.375 1.00 94.31 385 VAL A CA 1
ATOM 3012 C C . VAL A 1 385 ? 1.503 -6.236 -6.345 1.00 94.31 385 VAL A C 1
ATOM 3014 O O . VAL A 1 385 ? 2.717 -6.379 -6.223 1.00 94.31 385 VAL A O 1
ATOM 3017 N N . ILE A 1 386 ? 0.623 -6.887 -5.602 1.00 94.88 386 ILE A N 1
ATOM 3018 C CA . ILE A 1 386 ? 0.970 -7.939 -4.661 1.00 94.88 386 ILE A CA 1
ATOM 3019 C C . ILE A 1 386 ? 0.705 -9.272 -5.349 1.00 94.88 386 ILE A C 1
ATOM 3021 O O . ILE A 1 386 ? -0.387 -9.490 -5.875 1.00 94.88 386 ILE A O 1
ATOM 3025 N N . LEU A 1 387 ? 1.697 -10.154 -5.335 1.00 94.38 387 LEU A N 1
ATOM 3026 C CA . LEU A 1 387 ? 1.593 -11.538 -5.780 1.00 94.38 387 LEU A CA 1
ATOM 3027 C C . LEU A 1 387 ? 1.772 -12.446 -4.561 1.00 94.38 387 LEU A C 1
ATOM 3029 O O . LEU A 1 387 ? 2.720 -12.290 -3.798 1.00 94.38 387 LEU A O 1
ATOM 3033 N N . GLY A 1 388 ? 0.864 -13.392 -4.376 1.00 93.81 388 GLY A N 1
ATOM 3034 C CA . GLY A 1 388 ? 0.902 -14.362 -3.287 1.00 93.81 388 GLY A CA 1
ATOM 3035 C C . GLY A 1 388 ? 0.574 -15.770 -3.768 1.00 93.81 388 GLY A C 1
ATOM 3036 O O . GLY A 1 388 ? 0.422 -16.023 -4.965 1.00 93.81 388 GLY A O 1
ATOM 3037 N N . ASP A 1 389 ? 0.466 -16.687 -2.818 1.00 93.50 389 ASP A N 1
ATOM 3038 C CA . ASP A 1 389 ? -0.112 -18.012 -3.036 1.00 93.50 389 ASP A CA 1
ATOM 3039 C C . ASP A 1 389 ? -1.653 -17.954 -3.011 1.00 93.50 389 ASP A C 1
ATOM 3041 O O . ASP A 1 389 ? -2.264 -16.879 -2.972 1.00 93.50 389 ASP A O 1
ATOM 3045 N N . SER A 1 390 ? -2.302 -19.121 -3.069 1.00 93.19 390 SER A N 1
ATOM 3046 C CA . SER A 1 390 ? -3.762 -19.244 -3.035 1.00 93.19 390 SER A CA 1
ATOM 3047 C C . SER A 1 390 ? -4.443 -18.638 -1.810 1.00 93.19 390 SER A C 1
ATOM 3049 O O . SER A 1 390 ? -5.653 -18.403 -1.883 1.00 93.19 390 SER A O 1
ATOM 3051 N N . ASP A 1 391 ? -3.698 -18.405 -0.729 1.00 91.06 391 ASP A N 1
ATOM 3052 C CA . ASP A 1 391 ? -4.213 -18.026 0.587 1.00 91.06 391 ASP A CA 1
ATOM 3053 C C . ASP A 1 391 ? -4.074 -16.513 0.836 1.00 91.06 391 ASP A C 1
ATOM 3055 O O . ASP A 1 391 ? -4.381 -16.009 1.921 1.00 91.06 391 ASP A O 1
ATOM 3059 N N . LEU A 1 392 ? -3.674 -15.748 -0.190 1.00 93.00 392 LEU A N 1
ATOM 3060 C CA . LEU A 1 392 ? -3.545 -14.291 -0.130 1.00 93.00 392 LEU A CA 1
ATOM 3061 C C . LEU A 1 392 ? -4.808 -13.618 0.430 1.00 93.00 392 LEU A C 1
ATOM 3063 O O . LEU A 1 392 ? -4.716 -12.785 1.325 1.00 93.00 392 LEU A O 1
ATOM 3067 N N . LEU A 1 393 ? -5.998 -13.995 -0.048 1.00 92.56 393 LEU A N 1
ATOM 3068 C CA . LEU A 1 393 ? -7.258 -13.394 0.422 1.00 92.56 393 LEU A CA 1
ATOM 3069 C C . LEU A 1 393 ? -7.681 -13.858 1.825 1.00 92.56 393 LEU A C 1
ATOM 3071 O O . LEU A 1 393 ? -8.552 -13.240 2.433 1.00 92.56 393 LEU A O 1
ATOM 3075 N N . SER A 1 394 ? -7.087 -14.934 2.343 1.00 89.19 394 SER A N 1
ATOM 3076 C CA . SER A 1 394 ? -7.289 -15.385 3.725 1.00 89.19 394 SER A CA 1
ATOM 3077 C C . SER A 1 394 ? -6.409 -14.625 4.715 1.00 89.19 394 SER A C 1
ATOM 30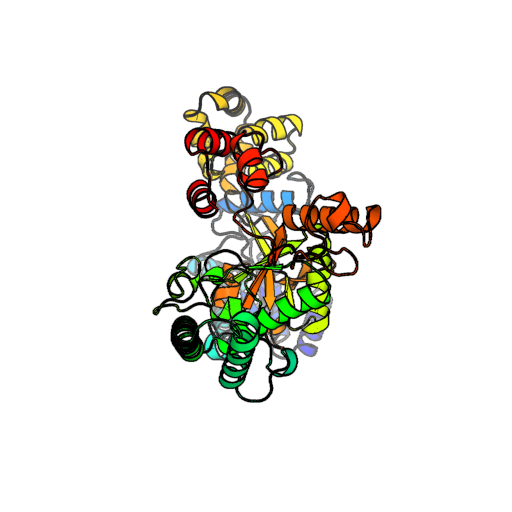79 O O . SER A 1 394 ? -6.708 -14.611 5.905 1.00 89.19 394 SER A O 1
ATOM 3081 N N . THR A 1 395 ? -5.345 -13.987 4.228 1.00 87.69 395 THR A N 1
ATOM 3082 C CA . THR A 1 395 ? -4.350 -13.291 5.053 1.00 87.69 395 THR A CA 1
ATOM 3083 C C . THR A 1 395 ? -4.347 -11.779 4.850 1.00 87.69 395 THR A C 1
ATOM 3085 O O . THR A 1 395 ? -3.848 -11.058 5.707 1.00 87.69 395 THR A O 1
ATOM 3088 N N . SER A 1 396 ? -4.937 -11.283 3.760 1.00 90.75 396 SER A N 1
ATOM 3089 C CA . SER A 1 396 ? -5.037 -9.862 3.445 1.00 90.75 396 SER A CA 1
ATOM 3090 C C . SER A 1 396 ? -6.488 -9.463 3.148 1.00 90.75 396 SER A C 1
ATOM 3092 O O . SER A 1 396 ? -7.077 -9.960 2.181 1.00 90.75 396 SER A O 1
ATOM 3094 N N . PRO A 1 397 ? -7.089 -8.555 3.943 1.00 93.00 397 PRO A N 1
ATOM 3095 C CA . PRO A 1 397 ? -8.395 -8.003 3.620 1.00 93.00 397 PRO A CA 1
ATOM 3096 C C . PRO A 1 397 ? -8.299 -7.136 2.364 1.00 93.00 397 PRO A C 1
ATOM 3098 O O . PRO A 1 397 ? -7.355 -6.364 2.189 1.00 93.00 397 PRO A O 1
ATOM 3101 N N . VAL A 1 398 ? -9.308 -7.230 1.500 1.00 94.50 398 VAL A N 1
ATOM 3102 C CA . VAL A 1 398 ? -9.350 -6.500 0.228 1.00 94.50 398 VAL A CA 1
ATOM 3103 C C . VAL A 1 398 ? -10.598 -5.637 0.100 1.00 94.50 398 VAL A C 1
ATOM 3105 O O . VAL A 1 398 ? -11.651 -5.930 0.661 1.00 94.50 398 VAL A O 1
ATOM 3108 N N . GLN A 1 399 ? -10.489 -4.580 -0.696 1.00 93.94 399 GLN A N 1
ATOM 3109 C CA . GLN A 1 399 ? -11.602 -3.763 -1.167 1.00 93.94 399 GLN A CA 1
ATOM 3110 C C . GLN A 1 399 ? -11.467 -3.515 -2.679 1.00 93.94 399 GLN A C 1
ATOM 3112 O O . GLN A 1 399 ? -10.364 -3.630 -3.218 1.00 93.94 399 GLN A O 1
ATOM 3117 N N . PRO A 1 400 ? -12.552 -3.203 -3.407 1.00 93.69 400 PRO A N 1
ATOM 3118 C CA . PRO A 1 400 ? -12.443 -2.882 -4.826 1.00 93.69 400 PRO A CA 1
ATOM 3119 C C . PRO A 1 400 ? -11.638 -1.592 -5.037 1.00 93.69 400 PRO A C 1
ATOM 3121 O O . PRO A 1 400 ? -11.868 -0.582 -4.371 1.00 93.69 400 PRO A O 1
ATOM 3124 N N . SER A 1 401 ? -10.710 -1.612 -5.993 1.00 92.38 401 SER A N 1
ATOM 3125 C CA . SER A 1 401 ? -10.046 -0.402 -6.479 1.00 92.38 401 SER A CA 1
ATOM 3126 C C . SER A 1 401 ? -10.976 0.414 -7.381 1.00 92.38 401 SER A C 1
ATOM 3128 O O . SER A 1 401 ? -12.019 -0.065 -7.831 1.00 92.38 401 SER A O 1
ATOM 3130 N N . GLY A 1 402 ? -10.557 1.630 -7.747 1.00 88.12 402 GLY A N 1
ATOM 3131 C CA . GLY A 1 402 ? -11.253 2.427 -8.766 1.00 88.12 402 GLY A CA 1
ATOM 3132 C C . GLY A 1 402 ? -11.338 1.751 -10.146 1.00 88.12 402 GLY A C 1
ATOM 3133 O O . GLY A 1 402 ? -12.136 2.170 -10.977 1.00 88.12 402 GLY A O 1
ATOM 3134 N N . MET A 1 403 ? -10.550 0.695 -10.386 1.00 88.69 403 MET A N 1
ATOM 3135 C CA . MET A 1 403 ? -10.591 -0.130 -11.600 1.00 88.69 403 MET A CA 1
ATOM 3136 C C . MET A 1 403 ? -11.447 -1.401 -11.444 1.00 88.69 403 MET A C 1
ATOM 3138 O O . MET A 1 403 ? -11.506 -2.214 -12.362 1.00 88.69 403 MET A O 1
ATOM 3142 N N . GLY A 1 404 ? -12.066 -1.623 -10.280 1.00 91.25 404 GLY A N 1
ATOM 3143 C CA . GLY A 1 404 ? -12.824 -2.842 -9.978 1.00 91.25 404 GLY A CA 1
ATOM 3144 C C . GLY A 1 404 ? -11.964 -4.078 -9.684 1.00 91.25 404 GLY A C 1
ATOM 3145 O O . GLY A 1 404 ? -12.508 -5.163 -9.500 1.00 91.25 404 GLY A O 1
ATOM 3146 N N . LEU A 1 405 ? -10.637 -3.931 -9.619 1.00 93.19 405 LEU A N 1
ATOM 3147 C CA . LEU A 1 405 ? -9.717 -5.003 -9.230 1.00 93.19 405 LEU A CA 1
ATOM 3148 C C . LEU A 1 405 ? -9.580 -5.072 -7.697 1.00 93.19 405 LEU A C 1
ATOM 3150 O O . LEU A 1 405 ? -9.596 -4.019 -7.054 1.00 93.19 405 LEU A O 1
ATOM 3154 N N . PRO A 1 406 ? -9.409 -6.267 -7.099 1.00 94.94 406 PRO A N 1
ATOM 3155 C CA . PRO A 1 406 ? -9.106 -6.408 -5.677 1.00 94.94 406 PRO A CA 1
ATOM 3156 C C . PRO A 1 406 ? -7.867 -5.606 -5.272 1.00 94.94 406 PRO A C 1
ATOM 3158 O O . PRO A 1 406 ? -6.807 -5.737 -5.884 1.00 94.94 406 PRO A O 1
ATOM 3161 N N . MET A 1 407 ? -7.990 -4.794 -4.228 1.00 95.25 407 MET A N 1
ATOM 3162 C CA . MET A 1 407 ? -6.909 -4.012 -3.638 1.00 95.25 407 MET A CA 1
ATOM 3163 C C . MET A 1 407 ? -6.795 -4.364 -2.162 1.00 95.25 407 MET A C 1
ATOM 3165 O O . MET A 1 407 ? -7.777 -4.255 -1.430 1.00 95.25 407 MET A O 1
ATOM 3169 N N . SER A 1 408 ? -5.608 -4.783 -1.741 1.00 95.19 408 SER A N 1
ATOM 3170 C CA . SER A 1 408 ? -5.294 -5.037 -0.337 1.00 95.19 408 SER A CA 1
ATOM 3171 C C . SER A 1 408 ? -5.512 -3.775 0.495 1.00 95.19 408 SER A C 1
ATOM 3173 O O . SER A 1 408 ? -5.183 -2.688 0.034 1.00 95.19 408 SER A O 1
ATOM 3175 N N . GLN A 1 409 ? -6.053 -3.895 1.707 1.00 94.56 409 GLN A N 1
ATOM 3176 C CA . GLN A 1 409 ? -6.099 -2.780 2.664 1.00 94.56 409 GLN A CA 1
ATOM 3177 C C . GLN A 1 409 ? -4.765 -2.581 3.399 1.00 94.56 409 GLN A C 1
ATOM 3179 O O . GLN A 1 409 ? -4.587 -1.559 4.059 1.00 94.56 409 GLN A O 1
ATOM 3184 N N . PHE A 1 410 ? -3.838 -3.530 3.260 1.00 92.69 410 PHE A N 1
ATOM 3185 C CA . PHE A 1 410 ? -2.464 -3.396 3.726 1.00 92.69 410 PHE A CA 1
ATOM 3186 C C . PHE A 1 410 ? -1.682 -2.445 2.824 1.00 92.69 410 PHE A C 1
ATOM 3188 O O . PHE A 1 410 ? -1.864 -2.438 1.595 1.00 92.69 410 PHE A O 1
ATOM 3195 N N . ASP A 1 411 ? -0.835 -1.631 3.447 1.00 90.94 411 ASP A N 1
ATOM 3196 C CA . ASP A 1 411 ? 0.118 -0.783 2.741 1.00 90.94 411 ASP A CA 1
ATOM 3197 C C . ASP A 1 411 ? 1.459 -1.494 2.520 1.00 90.94 411 ASP A C 1
ATOM 3199 O O . ASP A 1 411 ? 1.553 -2.715 2.633 1.00 90.94 411 ASP A O 1
ATOM 3203 N N . LYS A 1 412 ? 2.491 -0.743 2.114 1.00 87.12 412 LYS A N 1
ATOM 3204 C CA . LYS A 1 412 ? 3.816 -1.305 1.834 1.00 87.12 412 LYS A CA 1
ATOM 3205 C C . LYS A 1 412 ? 4.425 -1.984 3.070 1.00 87.12 412 LYS A C 1
ATOM 3207 O O . LYS A 1 412 ? 5.057 -3.023 2.917 1.00 87.12 412 LYS A O 1
ATOM 3212 N N . ASP A 1 413 ? 4.266 -1.397 4.248 1.00 87.56 413 ASP A N 1
ATOM 3213 C CA . ASP A 1 413 ? 4.959 -1.863 5.447 1.00 87.56 413 ASP A CA 1
ATOM 3214 C C . ASP A 1 413 ? 4.286 -3.139 5.979 1.00 87.56 413 ASP A C 1
ATOM 3216 O O . ASP A 1 413 ? 4.955 -4.117 6.317 1.00 87.56 413 ASP A O 1
ATOM 3220 N N . ASP A 1 414 ? 2.954 -3.172 5.938 1.00 90.31 414 ASP A N 1
ATOM 3221 C CA . ASP A 1 414 ? 2.150 -4.331 6.327 1.00 90.31 414 ASP A CA 1
ATOM 3222 C C . ASP A 1 414 ? 2.454 -5.580 5.470 1.00 90.31 414 ASP A C 1
ATOM 3224 O O . ASP A 1 414 ? 2.535 -6.702 5.979 1.00 90.31 414 ASP A O 1
ATOM 3228 N N . ILE A 1 415 ? 2.622 -5.416 4.149 1.00 89.50 415 ILE A N 1
ATOM 3229 C CA . ILE A 1 415 ? 2.830 -6.559 3.243 1.00 89.50 415 ILE A CA 1
ATOM 3230 C C . ILE A 1 415 ? 4.213 -7.201 3.398 1.00 89.50 415 ILE A C 1
ATOM 3232 O O . ILE A 1 415 ? 4.338 -8.412 3.191 1.00 89.50 415 ILE A O 1
ATOM 3236 N N . ASP A 1 416 ? 5.223 -6.417 3.786 1.00 86.00 416 ASP A N 1
ATOM 3237 C CA . ASP A 1 416 ? 6.582 -6.902 4.038 1.00 86.00 416 ASP A CA 1
ATOM 3238 C C . ASP A 1 416 ? 6.578 -7.852 5.243 1.00 86.00 416 ASP A C 1
ATOM 3240 O O . ASP A 1 416 ? 7.130 -8.956 5.191 1.00 86.00 416 ASP A O 1
ATOM 3244 N N . ASP A 1 417 ? 5.881 -7.460 6.309 1.00 87.88 417 ASP A N 1
ATOM 3245 C CA . ASP A 1 417 ? 5.711 -8.256 7.522 1.00 87.88 417 ASP A CA 1
ATOM 3246 C C . ASP A 1 417 ? 4.836 -9.501 7.288 1.00 87.88 417 ASP A C 1
ATOM 3248 O O . ASP A 1 417 ? 5.117 -10.585 7.814 1.00 87.88 417 ASP A O 1
ATOM 3252 N N . MET A 1 418 ? 3.845 -9.400 6.400 1.00 88.88 418 MET A N 1
ATOM 3253 C CA . MET A 1 418 ? 3.078 -10.550 5.918 1.00 88.88 418 MET A CA 1
ATOM 3254 C C . MET A 1 418 ? 3.867 -11.465 4.970 1.00 88.88 418 MET A C 1
ATOM 3256 O O . MET A 1 418 ? 3.379 -12.548 4.638 1.00 88.88 418 MET A O 1
ATOM 3260 N N . GLY A 1 419 ? 5.081 -11.087 4.557 1.00 87.88 419 GLY A N 1
ATOM 3261 C CA . GLY A 1 419 ? 5.930 -11.871 3.660 1.00 87.88 419 GLY A CA 1
ATOM 3262 C C . GLY A 1 419 ? 5.395 -11.963 2.229 1.00 87.88 419 GLY A C 1
ATOM 3263 O O . GLY A 1 419 ? 5.706 -12.917 1.518 1.00 87.88 419 GLY A O 1
ATOM 3264 N N . LEU A 1 420 ? 4.564 -11.014 1.804 1.00 90.12 420 LEU A N 1
ATOM 3265 C CA . LEU A 1 420 ? 3.968 -11.001 0.471 1.00 90.12 420 LEU A CA 1
ATOM 3266 C C . LEU A 1 420 ? 4.944 -10.419 -0.559 1.00 90.12 420 LEU A C 1
ATOM 3268 O O . LEU A 1 420 ? 5.727 -9.518 -0.263 1.00 90.12 420 LEU A O 1
ATOM 3272 N N . LEU A 1 421 ? 4.888 -10.916 -1.797 1.00 90.00 421 LEU A N 1
ATOM 3273 C CA . LEU A 1 421 ? 5.709 -10.381 -2.879 1.00 90.00 421 LEU A CA 1
ATOM 3274 C C . LEU A 1 421 ? 5.089 -9.102 -3.439 1.00 90.00 421 LEU A C 1
ATOM 3276 O O . LEU A 1 421 ? 4.024 -9.129 -4.053 1.00 90.00 421 LEU A O 1
ATOM 3280 N N . LYS A 1 422 ? 5.812 -7.993 -3.301 1.00 91.06 422 LYS A N 1
ATOM 3281 C CA . LYS A 1 422 ? 5.526 -6.734 -3.983 1.00 91.06 422 LYS A CA 1
ATOM 3282 C C . LYS A 1 422 ? 6.267 -6.641 -5.320 1.00 91.06 422 LYS A C 1
ATOM 3284 O O . LYS A 1 422 ? 7.488 -6.762 -5.368 1.00 91.06 422 LYS A O 1
ATOM 3289 N N . LEU A 1 423 ? 5.541 -6.344 -6.392 1.00 92.25 423 LEU A N 1
ATOM 3290 C CA . LEU A 1 423 ? 6.104 -5.967 -7.686 1.00 92.25 423 LEU A CA 1
ATOM 3291 C C . LEU A 1 423 ? 5.592 -4.580 -8.079 1.00 92.25 423 LEU A C 1
ATOM 3293 O O . LEU A 1 423 ? 4.388 -4.390 -8.271 1.00 92.25 423 LEU A O 1
ATOM 3297 N N . ASP A 1 424 ? 6.498 -3.614 -8.218 1.00 93.31 424 ASP A N 1
ATOM 3298 C CA . ASP A 1 424 ? 6.137 -2.281 -8.694 1.00 93.31 424 ASP A CA 1
ATOM 3299 C C . ASP A 1 424 ? 6.160 -2.252 -10.226 1.00 93.31 424 ASP A C 1
ATOM 3301 O O . ASP A 1 424 ? 7.201 -2.389 -10.859 1.00 93.31 424 ASP A O 1
ATOM 3305 N N . ILE A 1 425 ? 4.988 -2.055 -10.826 1.00 94.88 425 ILE A N 1
ATOM 3306 C CA . ILE A 1 425 ? 4.793 -1.837 -12.260 1.00 94.88 425 ILE A CA 1
ATOM 3307 C C . ILE A 1 425 ? 4.416 -0.367 -12.445 1.00 94.88 425 ILE A C 1
ATOM 3309 O O . ILE A 1 425 ? 3.278 0.052 -12.199 1.00 94.88 425 ILE A O 1
ATOM 3313 N N . LEU A 1 426 ? 5.391 0.434 -12.852 1.00 93.44 426 LEU A N 1
ATOM 3314 C CA . LEU A 1 426 ? 5.300 1.884 -12.901 1.00 93.44 426 LEU A CA 1
ATOM 3315 C C . LEU A 1 426 ? 4.927 2.373 -14.292 1.00 93.44 426 LEU A C 1
ATOM 3317 O O . LEU A 1 426 ? 5.604 2.107 -15.274 1.00 93.44 426 LEU A O 1
ATOM 3321 N N . GLY A 1 427 ? 3.867 3.168 -14.379 1.00 94.50 427 GLY A N 1
ATOM 3322 C CA . GLY A 1 427 ? 3.478 3.800 -15.634 1.00 94.50 427 GLY A CA 1
ATOM 3323 C C . GLY A 1 427 ? 4.341 5.024 -15.918 1.00 94.50 427 GLY A C 1
ATOM 3324 O O . GLY A 1 427 ? 4.077 6.093 -15.368 1.00 94.50 427 GLY A O 1
ATOM 3325 N N . VAL A 1 428 ? 5.316 4.903 -16.816 1.00 93.88 428 VAL A N 1
ATOM 3326 C CA . VAL A 1 428 ? 6.194 6.007 -17.219 1.00 93.88 428 VAL A CA 1
ATOM 3327 C C . VAL A 1 428 ? 5.700 6.622 -18.526 1.00 93.88 428 VAL A C 1
ATOM 3329 O O . VAL A 1 428 ? 5.530 5.944 -19.542 1.00 93.88 428 VAL A O 1
ATOM 3332 N N . ARG A 1 429 ? 5.463 7.941 -18.509 1.00 93.62 429 ARG A N 1
ATOM 3333 C CA . ARG A 1 429 ? 4.987 8.682 -19.691 1.00 93.62 429 ARG A CA 1
ATOM 3334 C C . ARG A 1 429 ? 5.980 8.620 -20.844 1.00 93.62 429 ARG A C 1
ATOM 3336 O O . ARG A 1 429 ? 5.557 8.431 -21.976 1.00 93.62 429 ARG A O 1
ATOM 3343 N N . MET A 1 430 ? 7.279 8.688 -20.551 1.00 91.69 430 MET A N 1
ATOM 3344 C CA . MET A 1 430 ? 8.312 8.607 -21.582 1.00 91.69 430 MET A CA 1
ATOM 3345 C C . MET A 1 430 ? 8.292 7.272 -22.335 1.00 91.69 430 MET A C 1
ATOM 3347 O O . MET A 1 430 ? 8.408 7.275 -23.555 1.00 91.69 430 MET A O 1
ATOM 3351 N N . GLN A 1 431 ? 8.049 6.146 -21.653 1.00 93.06 431 GLN A N 1
ATOM 3352 C CA . GLN A 1 431 ? 7.890 4.848 -22.324 1.00 93.06 431 GLN A CA 1
ATOM 3353 C C . GLN A 1 431 ? 6.727 4.877 -23.328 1.00 93.06 431 GLN A C 1
ATOM 3355 O O . GLN A 1 431 ? 6.859 4.365 -24.435 1.00 93.06 431 GLN A O 1
ATOM 3360 N N . SER A 1 432 ? 5.618 5.548 -22.982 1.00 95.25 432 SER A N 1
ATOM 3361 C CA . SER A 1 432 ? 4.477 5.736 -23.897 1.00 95.25 432 SER A CA 1
ATOM 3362 C C . SER A 1 432 ? 4.822 6.658 -25.066 1.00 95.25 432 SER A C 1
ATOM 3364 O O . SER A 1 432 ? 4.453 6.367 -26.197 1.00 95.25 432 SER A O 1
ATOM 3366 N N . THR A 1 433 ? 5.548 7.750 -24.810 1.00 95.06 433 THR A N 1
ATOM 3367 C CA . THR A 1 433 ? 6.014 8.671 -25.855 1.00 95.06 433 THR A CA 1
ATOM 3368 C C . THR A 1 433 ? 6.924 7.964 -26.855 1.00 95.06 433 THR A C 1
ATOM 3370 O O . THR A 1 433 ? 6.740 8.129 -28.056 1.00 95.06 433 THR A O 1
ATOM 3373 N N . MET A 1 434 ? 7.875 7.155 -26.377 1.00 93.50 434 MET A N 1
ATOM 3374 C CA . MET A 1 434 ? 8.769 6.380 -27.239 1.00 93.50 434 MET A CA 1
ATOM 3375 C C . MET A 1 434 ? 7.993 5.353 -28.063 1.00 93.50 434 MET A C 1
ATOM 3377 O O . MET A 1 434 ? 8.145 5.332 -29.279 1.00 93.50 434 MET A O 1
ATOM 3381 N N . ALA A 1 435 ? 7.120 4.557 -27.435 1.00 93.75 435 ALA A N 1
ATOM 3382 C CA . ALA A 1 435 ? 6.285 3.589 -28.149 1.00 93.75 435 ALA A CA 1
ATOM 3383 C C . ALA A 1 435 ? 5.444 4.265 -29.247 1.00 93.75 435 ALA A C 1
ATOM 3385 O O . ALA A 1 435 ? 5.485 3.850 -30.403 1.00 93.75 435 ALA A O 1
ATOM 3386 N N . TYR A 1 436 ? 4.779 5.375 -28.910 1.00 95.50 436 TYR A N 1
ATOM 3387 C CA . TYR A 1 436 ? 4.009 6.172 -29.864 1.00 95.50 436 TYR A CA 1
ATOM 3388 C C . TYR A 1 436 ? 4.874 6.704 -31.015 1.00 95.50 436 TYR A C 1
ATOM 3390 O O . TYR A 1 436 ? 4.468 6.632 -32.171 1.00 95.50 436 TYR A O 1
ATOM 3398 N N . ALA A 1 437 ? 6.074 7.218 -30.727 1.00 95.00 437 ALA A N 1
ATOM 3399 C CA . ALA A 1 437 ? 6.979 7.724 -31.755 1.00 95.00 437 ALA A CA 1
ATOM 3400 C C . ALA A 1 437 ? 7.398 6.622 -32.743 1.00 95.00 437 ALA A C 1
ATOM 3402 O O . ALA A 1 437 ? 7.362 6.848 -33.952 1.00 95.00 437 ALA A O 1
ATOM 3403 N N . LEU A 1 438 ? 7.740 5.426 -32.253 1.00 93.38 438 LEU A N 1
ATOM 3404 C CA . LEU A 1 438 ? 8.099 4.288 -33.108 1.00 93.38 438 LEU A CA 1
ATOM 3405 C C . LEU A 1 438 ? 6.920 3.826 -33.969 1.00 93.38 438 LEU A C 1
ATOM 3407 O O . LEU A 1 438 ? 7.092 3.576 -35.164 1.00 93.38 438 LEU A O 1
ATOM 3411 N N . ASP A 1 439 ? 5.727 3.738 -33.377 1.00 94.12 439 ASP A N 1
ATOM 3412 C CA . ASP A 1 439 ? 4.516 3.354 -34.098 1.00 94.12 439 ASP A CA 1
ATOM 3413 C C . ASP A 1 439 ? 4.166 4.378 -35.181 1.00 94.12 439 ASP A C 1
ATOM 3415 O O . ASP A 1 439 ? 3.817 3.989 -36.294 1.00 94.12 439 ASP A O 1
ATOM 3419 N N . GLU A 1 440 ? 4.329 5.677 -34.916 1.00 96.94 440 GLU A N 1
ATOM 3420 C CA . GLU A 1 440 ? 4.106 6.725 -35.913 1.00 96.94 440 GLU A CA 1
ATOM 3421 C C . GLU A 1 440 ? 5.150 6.701 -37.035 1.00 96.94 440 GLU A C 1
ATOM 3423 O O . GLU A 1 440 ? 4.782 6.826 -38.207 1.00 96.94 440 GLU A O 1
ATOM 3428 N N . ILE A 1 441 ? 6.430 6.480 -36.714 1.00 94.75 441 ILE A N 1
ATOM 3429 C CA . ILE A 1 441 ? 7.487 6.292 -37.721 1.00 94.75 441 ILE A CA 1
ATOM 3430 C C . ILE A 1 441 ? 7.113 5.128 -38.644 1.00 94.75 441 ILE A C 1
ATOM 3432 O O . ILE A 1 441 ? 7.099 5.285 -39.869 1.00 94.75 441 ILE A O 1
ATOM 3436 N N . HIS A 1 442 ? 6.731 3.984 -38.072 1.00 93.81 442 HIS A N 1
ATOM 3437 C CA . HIS A 1 442 ? 6.318 2.817 -38.844 1.00 93.81 442 HIS A CA 1
ATOM 3438 C C . HIS A 1 442 ? 5.012 3.060 -39.620 1.00 93.81 442 HIS A C 1
ATOM 3440 O O . HIS A 1 442 ? 4.908 2.670 -40.781 1.00 93.81 442 HIS A O 1
ATOM 3446 N N . ARG A 1 443 ? 4.023 3.753 -39.045 1.00 96.25 443 ARG A N 1
ATOM 3447 C CA . ARG A 1 443 ? 2.752 4.079 -39.714 1.00 96.25 443 ARG A CA 1
ATOM 3448 C C . ARG A 1 443 ? 2.957 4.972 -40.939 1.00 96.25 443 ARG A C 1
ATOM 3450 O O . ARG A 1 443 ? 2.263 4.801 -41.940 1.00 96.25 443 ARG A O 1
ATOM 3457 N N . ILE A 1 444 ? 3.870 5.940 -40.856 1.00 96.81 444 ILE A N 1
ATOM 3458 C CA . ILE A 1 4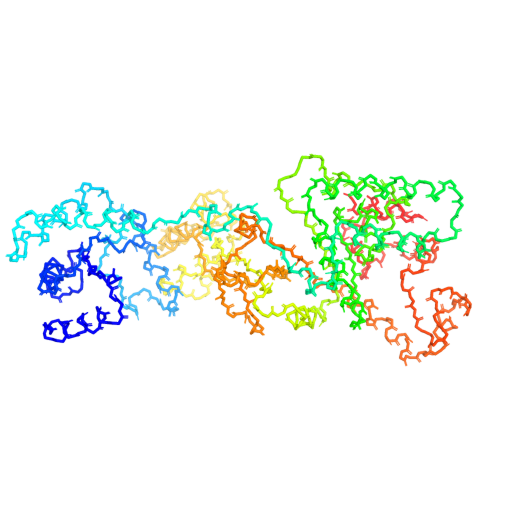44 ? 4.130 6.913 -41.926 1.00 96.81 444 ILE A CA 1
ATOM 3459 C C . ILE A 1 444 ? 5.060 6.325 -42.994 1.00 96.81 444 ILE A C 1
ATOM 3461 O O . ILE A 1 444 ? 4.819 6.515 -44.189 1.00 96.81 444 ILE A O 1
ATOM 3465 N N . HIS A 1 445 ? 6.122 5.625 -42.586 1.00 94.69 445 HIS A N 1
ATOM 3466 C CA . HIS A 1 445 ? 7.198 5.209 -43.489 1.00 94.69 445 HIS A CA 1
ATOM 3467 C C . HIS A 1 445 ? 7.197 3.710 -43.820 1.00 94.69 445 HIS A C 1
ATOM 3469 O O . HIS A 1 445 ? 7.757 3.321 -44.850 1.00 94.69 445 HIS A O 1
ATOM 3475 N N . GLY A 1 446 ? 6.549 2.869 -43.012 1.00 93.44 446 GLY A N 1
ATOM 3476 C CA . GLY A 1 446 ? 6.497 1.417 -43.189 1.00 93.44 446 GLY A CA 1
ATOM 3477 C C . GLY A 1 446 ? 7.893 0.820 -43.348 1.00 93.44 446 GLY A C 1
ATOM 3478 O O . GLY A 1 446 ? 8.824 1.184 -42.640 1.00 93.44 446 GLY A O 1
ATOM 3479 N N . THR A 1 447 ? 8.090 -0.013 -44.368 1.00 93.31 447 THR A N 1
ATOM 3480 C CA . THR A 1 447 ? 9.399 -0.623 -44.672 1.00 93.31 447 THR A CA 1
ATOM 3481 C C . THR A 1 447 ? 10.481 0.379 -45.100 1.00 93.31 447 THR A C 1
ATOM 3483 O O . THR A 1 447 ? 11.614 -0.016 -45.362 1.00 93.31 447 THR A O 1
ATOM 3486 N N . ARG A 1 448 ? 10.153 1.672 -45.235 1.00 92.31 448 ARG A N 1
ATOM 3487 C CA . ARG A 1 448 ? 11.089 2.738 -45.623 1.00 92.31 448 ARG A CA 1
ATOM 3488 C C . ARG A 1 448 ? 11.584 3.569 -44.437 1.00 92.31 448 ARG A C 1
ATOM 3490 O O . ARG A 1 448 ? 12.265 4.560 -44.690 1.00 92.31 448 ARG A O 1
ATOM 3497 N N . SER A 1 449 ? 11.282 3.191 -43.190 1.00 92.06 449 SER A N 1
ATOM 3498 C CA . SER A 1 449 ? 11.709 3.927 -41.985 1.00 92.06 449 SER A CA 1
ATOM 3499 C C . SER A 1 449 ? 13.207 4.234 -41.973 1.00 92.06 449 SER A C 1
ATOM 3501 O O . SER A 1 449 ? 13.571 5.391 -41.788 1.00 92.06 449 SER A O 1
ATOM 3503 N N . ALA A 1 450 ? 14.066 3.248 -42.270 1.00 88.62 450 ALA A N 1
ATOM 3504 C CA . ALA A 1 450 ? 15.519 3.452 -42.305 1.00 88.62 450 ALA A CA 1
ATOM 3505 C C . ALA A 1 450 ? 15.928 4.562 -43.288 1.00 88.62 450 ALA A C 1
ATOM 3507 O O . ALA A 1 450 ? 16.616 5.513 -42.932 1.00 88.62 450 ALA A O 1
ATOM 3508 N N . VAL A 1 451 ? 15.413 4.487 -44.520 1.00 90.50 451 VAL A N 1
ATOM 3509 C CA . VAL A 1 451 ? 15.701 5.468 -45.577 1.00 90.50 451 VAL A CA 1
ATOM 3510 C C . VAL A 1 451 ? 15.172 6.855 -45.210 1.00 90.50 451 VAL A C 1
ATOM 3512 O O . VAL A 1 451 ? 15.835 7.850 -45.482 1.00 90.50 451 VAL A O 1
ATOM 3515 N N . ALA A 1 452 ? 13.978 6.931 -44.618 1.00 90.06 452 ALA A N 1
ATOM 3516 C CA . ALA A 1 452 ? 13.379 8.196 -44.204 1.00 90.06 452 ALA A CA 1
ATOM 3517 C C . ALA A 1 452 ? 14.153 8.863 -43.057 1.00 90.06 452 ALA A C 1
ATOM 3519 O O . ALA A 1 452 ? 14.277 10.084 -43.053 1.00 90.06 452 ALA A O 1
ATOM 3520 N N . GLY A 1 453 ? 14.688 8.065 -42.128 1.00 87.12 453 GLY A N 1
ATOM 3521 C CA . GLY A 1 453 ? 15.525 8.524 -41.020 1.00 87.12 453 GLY A CA 1
ATOM 3522 C C . GLY A 1 453 ? 16.998 8.735 -41.378 1.00 87.12 453 GLY A C 1
ATOM 3523 O O . GLY A 1 453 ? 17.765 9.122 -40.510 1.00 87.12 453 GLY A O 1
ATOM 3524 N N . GLY A 1 454 ? 17.411 8.470 -42.623 1.00 88.25 454 GLY A N 1
ATOM 3525 C CA . GLY A 1 454 ? 18.810 8.608 -43.041 1.00 88.25 454 GLY A CA 1
ATOM 3526 C C . GLY A 1 454 ? 19.759 7.554 -42.460 1.00 88.25 454 GLY A C 1
ATOM 3527 O O . GLY A 1 454 ? 20.971 7.704 -42.590 1.00 88.25 454 GLY A O 1
ATOM 3528 N N . VAL A 1 455 ? 19.235 6.481 -41.863 1.00 87.31 455 VAL A N 1
ATOM 3529 C CA . VAL A 1 455 ? 20.040 5.401 -41.277 1.00 87.31 455 VAL A CA 1
ATOM 3530 C C . VAL A 1 455 ? 20.264 4.264 -42.286 1.00 87.31 455 VAL A C 1
ATOM 3532 O O . VAL A 1 455 ? 19.456 4.082 -43.208 1.00 87.31 455 VAL A O 1
ATOM 3535 N N . PRO A 1 456 ? 21.352 3.480 -42.155 1.00 85.50 456 PRO A N 1
ATOM 3536 C CA . PRO A 1 456 ? 21.618 2.354 -43.045 1.00 85.50 456 PRO A CA 1
ATOM 3537 C C . PRO A 1 456 ? 20.449 1.361 -43.090 1.00 85.50 456 PRO A C 1
ATOM 3539 O O . PRO A 1 456 ? 19.861 1.018 -42.068 1.00 85.50 456 PRO A O 1
ATOM 3542 N N . VAL A 1 457 ? 20.106 0.872 -44.285 1.00 82.38 457 VAL A N 1
ATOM 3543 C CA . VAL A 1 457 ? 18.992 -0.084 -44.475 1.00 82.38 457 VAL A CA 1
ATOM 3544 C C . VAL A 1 457 ? 19.284 -1.440 -43.818 1.00 82.38 457 VAL A C 1
ATOM 3546 O O . VAL A 1 457 ? 18.368 -2.201 -43.524 1.00 82.38 457 VAL A O 1
ATOM 3549 N N . ASP A 1 458 ? 20.559 -1.739 -43.593 1.00 85.06 458 ASP A N 1
ATOM 3550 C CA . ASP A 1 458 ? 21.079 -2.912 -42.898 1.00 85.06 458 ASP A CA 1
ATOM 3551 C C . ASP A 1 458 ? 21.447 -2.634 -41.429 1.00 85.06 458 ASP A C 1
ATOM 3553 O O . ASP A 1 458 ? 22.094 -3.470 -40.793 1.00 85.06 458 ASP A O 1
ATOM 3557 N N . ALA A 1 459 ? 21.032 -1.485 -40.876 1.00 87.75 459 ALA A N 1
ATOM 3558 C CA . ALA A 1 459 ? 21.162 -1.208 -39.451 1.00 87.75 459 ALA A CA 1
ATOM 3559 C C . ALA A 1 459 ? 20.483 -2.320 -38.638 1.00 87.75 459 ALA A C 1
ATOM 3561 O O . ALA A 1 459 ? 19.329 -2.671 -38.886 1.00 87.75 459 ALA A O 1
ATOM 3562 N N . ARG A 1 460 ? 21.209 -2.880 -37.663 1.00 88.19 460 ARG A N 1
ATOM 3563 C CA . ARG A 1 460 ? 20.760 -4.053 -36.889 1.00 88.19 460 ARG A CA 1
ATOM 3564 C C . ARG A 1 460 ? 19.443 -3.800 -36.154 1.00 88.19 460 ARG A C 1
ATOM 3566 O O . ARG A 1 460 ? 18.556 -4.643 -36.206 1.00 88.19 460 ARG A O 1
ATOM 3573 N N . TYR A 1 461 ? 19.295 -2.586 -35.632 1.00 90.50 461 TYR A N 1
ATOM 3574 C CA . TYR A 1 461 ? 18.123 -2.109 -34.908 1.00 90.50 461 TYR A CA 1
ATOM 3575 C C . TYR A 1 461 ? 16.924 -1.742 -35.802 1.00 90.50 461 TYR A C 1
ATOM 3577 O O . TYR A 1 461 ? 15.938 -1.207 -35.302 1.00 90.50 461 TYR A O 1
ATOM 3585 N N . VAL A 1 462 ? 16.970 -1.982 -37.120 1.00 91.88 462 VAL A N 1
ATOM 3586 C CA . VAL A 1 462 ? 15.813 -1.792 -38.010 1.00 91.88 462 VAL A CA 1
ATOM 3587 C C . VAL A 1 462 ? 15.410 -3.120 -38.640 1.00 91.88 462 VAL A C 1
ATOM 3589 O O . VAL A 1 462 ? 16.113 -3.701 -39.467 1.00 91.88 462 VAL A O 1
ATOM 3592 N N . HIS A 1 463 ? 14.221 -3.597 -38.287 1.00 90.62 463 HIS A N 1
ATOM 3593 C CA . HIS A 1 463 ? 13.655 -4.807 -38.861 1.00 90.62 463 HIS A CA 1
ATOM 3594 C C . HIS A 1 463 ? 13.274 -4.615 -40.335 1.00 90.62 463 HIS A C 1
ATOM 3596 O O . HIS A 1 463 ? 13.049 -3.509 -40.826 1.00 90.62 463 HIS A O 1
ATOM 3602 N N . ARG A 1 464 ? 13.132 -5.731 -41.064 1.00 88.12 464 ARG A N 1
ATOM 3603 C CA . ARG A 1 464 ? 12.782 -5.730 -42.500 1.00 88.12 464 ARG A CA 1
ATOM 3604 C C . ARG A 1 464 ? 11.437 -5.072 -42.811 1.00 88.12 464 ARG A C 1
ATOM 3606 O O . ARG A 1 464 ? 11.228 -4.606 -43.928 1.00 88.12 464 ARG A O 1
ATOM 3613 N N . ASP A 1 465 ? 10.518 -5.074 -41.855 1.00 90.25 465 ASP A N 1
ATOM 3614 C CA . ASP A 1 465 ? 9.223 -4.401 -41.951 1.00 90.25 465 ASP A CA 1
ATOM 3615 C C . ASP A 1 465 ? 9.303 -2.900 -41.601 1.00 90.25 465 ASP A C 1
ATOM 3617 O O . ASP A 1 465 ? 8.314 -2.183 -41.733 1.00 90.25 465 ASP A O 1
ATOM 3621 N N . GLY A 1 466 ? 10.484 -2.405 -41.222 1.00 90.00 466 GLY A N 1
ATOM 3622 C CA . GLY A 1 466 ? 10.757 -1.017 -40.869 1.00 90.00 466 GLY A CA 1
ATOM 3623 C C . GLY A 1 466 ? 10.421 -0.647 -39.426 1.00 90.00 466 GLY A C 1
ATOM 3624 O O . GLY A 1 466 ? 10.379 0.546 -39.119 1.00 90.00 466 GLY A O 1
ATOM 3625 N N . ARG A 1 467 ? 10.158 -1.625 -38.547 1.00 91.69 467 ARG A N 1
ATOM 3626 C CA . ARG A 1 467 ? 10.102 -1.396 -37.095 1.00 91.69 467 ARG A CA 1
ATOM 3627 C C . ARG A 1 467 ? 11.506 -1.170 -36.536 1.00 91.69 467 ARG A C 1
ATOM 3629 O O . ARG A 1 467 ? 12.451 -1.821 -36.970 1.00 91.69 467 ARG A O 1
ATOM 3636 N N . ILE A 1 468 ? 11.619 -0.253 -35.582 1.00 91.75 468 ILE A N 1
ATOM 3637 C CA . ILE A 1 468 ? 12.879 0.101 -34.921 1.00 91.75 468 ILE A CA 1
ATOM 3638 C C . ILE A 1 468 ? 12.926 -0.595 -33.557 1.00 91.75 468 ILE A C 1
ATOM 3640 O O . ILE A 1 468 ? 11.987 -0.451 -32.772 1.00 91.75 468 ILE A O 1
ATOM 3644 N N . GLU A 1 469 ? 14.005 -1.324 -33.286 1.00 89.25 469 GLU A N 1
ATOM 3645 C CA . GLU A 1 469 ? 14.308 -1.931 -31.990 1.00 89.25 469 GLU A CA 1
ATOM 3646 C C . GLU A 1 469 ? 15.185 -0.976 -31.173 1.00 89.25 469 GLU A C 1
ATOM 3648 O O . GLU A 1 469 ? 16.372 -0.816 -31.446 1.00 89.25 469 GLU A O 1
ATOM 3653 N N . LEU A 1 470 ? 14.590 -0.298 -30.189 1.00 87.75 470 LEU A N 1
ATOM 3654 C CA . LEU A 1 470 ? 15.288 0.735 -29.413 1.00 87.75 470 LEU A CA 1
ATOM 3655 C C . LEU A 1 470 ? 16.471 0.177 -28.622 1.00 87.75 470 LEU A C 1
ATOM 3657 O O . LEU A 1 470 ? 17.476 0.866 -28.485 1.00 87.75 470 LEU A O 1
ATOM 3661 N N . ASP A 1 471 ? 16.356 -1.053 -28.123 1.00 83.19 471 ASP A N 1
ATOM 3662 C CA . ASP A 1 471 ? 17.366 -1.649 -27.243 1.00 83.19 471 ASP A CA 1
ATOM 3663 C C . ASP A 1 471 ? 18.639 -2.071 -28.016 1.00 83.19 471 ASP A C 1
ATOM 3665 O O . ASP A 1 471 ? 19.634 -2.454 -27.407 1.00 83.19 471 ASP A O 1
ATOM 3669 N N . GLU A 1 472 ? 18.620 -2.000 -29.353 1.00 86.56 472 GLU A N 1
ATOM 3670 C CA . GLU A 1 472 ? 19.770 -2.270 -30.228 1.00 86.56 472 GLU A CA 1
ATOM 3671 C C . GLU A 1 472 ? 20.403 -0.992 -30.818 1.00 86.56 472 GLU A C 1
ATOM 3673 O O . GLU A 1 472 ? 21.339 -1.079 -31.623 1.00 86.56 472 GLU A O 1
ATOM 3678 N N . ILE A 1 473 ? 19.898 0.197 -30.463 1.00 89.50 473 ILE A N 1
ATOM 3679 C CA . ILE A 1 473 ? 20.462 1.468 -30.933 1.00 89.50 473 ILE A CA 1
ATOM 3680 C C . ILE A 1 473 ? 21.842 1.693 -30.287 1.00 89.50 473 ILE A C 1
ATOM 3682 O O . ILE A 1 473 ? 21.965 1.567 -29.070 1.00 89.50 473 ILE A O 1
ATOM 3686 N N . PRO A 1 474 ? 22.883 2.054 -31.066 1.00 88.94 474 PRO A N 1
ATOM 3687 C CA . PRO A 1 474 ? 24.199 2.377 -30.518 1.00 88.94 474 PRO A CA 1
ATOM 3688 C C . PRO A 1 474 ? 24.162 3.565 -29.548 1.00 88.94 474 PRO A C 1
ATOM 3690 O O . PRO A 1 474 ? 23.472 4.554 -29.789 1.00 88.94 474 PRO A O 1
ATOM 3693 N N . HIS A 1 475 ? 24.941 3.488 -28.470 1.00 90.50 475 HIS A N 1
ATOM 3694 C CA . HIS A 1 475 ? 25.005 4.531 -27.438 1.00 90.50 475 HIS A CA 1
ATOM 3695 C C . HIS A 1 475 ? 26.012 5.659 -27.747 1.00 90.50 475 HIS A C 1
ATOM 3697 O O . HIS A 1 475 ? 26.201 6.545 -26.919 1.00 90.50 475 HIS A O 1
ATOM 3703 N N . ASP A 1 476 ? 26.661 5.635 -28.914 1.00 90.88 476 ASP A N 1
ATOM 3704 C CA . ASP A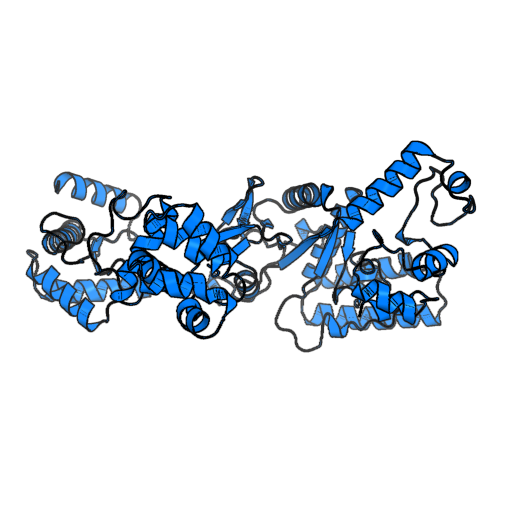 1 476 ? 27.731 6.547 -29.345 1.00 90.88 476 ASP A CA 1
ATOM 3705 C C . ASP A 1 476 ? 27.332 7.439 -30.542 1.00 90.88 476 ASP A C 1
ATOM 3707 O O . ASP A 1 476 ? 28.182 7.919 -31.294 1.00 90.88 476 ASP A O 1
ATOM 3711 N N . ASP A 1 477 ? 26.030 7.681 -30.731 1.00 91.81 477 ASP A N 1
ATOM 3712 C CA . ASP A 1 477 ? 25.516 8.512 -31.824 1.00 91.81 477 ASP A CA 1
ATOM 3713 C C . ASP A 1 477 ? 25.832 10.009 -31.631 1.00 91.81 477 ASP A C 1
ATOM 3715 O O . ASP A 1 477 ? 25.205 10.721 -30.842 1.00 91.81 477 ASP A O 1
ATOM 3719 N N . GLU A 1 478 ? 26.806 10.510 -32.390 1.00 93.56 478 GLU A N 1
ATOM 3720 C CA . GLU A 1 478 ? 27.292 11.892 -32.288 1.00 93.56 478 GLU A CA 1
ATOM 3721 C C . GLU A 1 478 ? 26.218 12.944 -32.622 1.00 93.56 478 GLU A C 1
ATOM 3723 O O . GLU A 1 478 ? 26.215 14.014 -32.013 1.00 93.56 478 GLU A O 1
ATOM 3728 N N . GLU A 1 479 ? 25.277 12.678 -33.537 1.00 93.00 479 GLU A N 1
ATOM 3729 C CA . GLU A 1 479 ? 24.186 13.629 -33.821 1.00 93.00 479 GLU A CA 1
ATOM 3730 C C . GLU A 1 479 ? 23.276 13.821 -32.595 1.00 93.00 479 GLU A C 1
ATOM 3732 O O . GLU A 1 479 ? 22.893 14.951 -32.265 1.00 93.00 479 GLU A O 1
ATOM 3737 N N . THR A 1 480 ? 22.998 12.741 -31.860 1.00 93.94 480 THR A N 1
ATOM 3738 C CA . THR A 1 480 ? 22.265 12.776 -30.590 1.00 93.94 480 THR A CA 1
ATOM 3739 C C . THR A 1 480 ? 23.019 13.585 -29.533 1.00 93.94 480 THR A C 1
ATOM 3741 O O . THR A 1 480 ? 22.435 14.487 -28.921 1.00 93.94 480 THR A O 1
ATOM 3744 N N . PHE A 1 481 ? 24.323 13.353 -29.346 1.00 95.94 481 PHE A N 1
ATOM 3745 C CA . PHE A 1 481 ? 25.106 14.132 -28.380 1.00 95.94 481 PHE A CA 1
ATOM 3746 C C . PHE A 1 481 ? 25.236 15.609 -28.773 1.00 95.94 481 PHE A C 1
ATOM 3748 O O . PHE A 1 481 ? 25.149 16.483 -27.907 1.00 95.94 481 PHE A O 1
ATOM 3755 N N . GLN A 1 482 ? 25.362 15.931 -30.066 1.00 95.75 482 GLN A N 1
ATOM 3756 C CA . GLN A 1 482 ? 25.330 17.319 -30.539 1.00 95.75 482 GLN A CA 1
ATOM 3757 C C . GLN A 1 482 ? 24.025 18.011 -30.154 1.00 95.75 482 GLN A C 1
ATOM 3759 O O . GLN A 1 482 ? 24.062 19.139 -29.655 1.00 95.75 482 GLN A O 1
ATOM 3764 N N . ALA A 1 483 ? 22.885 17.338 -30.335 1.00 95.88 483 ALA A N 1
ATOM 3765 C CA . ALA A 1 483 ? 21.586 17.868 -29.940 1.00 95.88 483 ALA A CA 1
ATOM 3766 C C . ALA A 1 483 ? 21.512 18.119 -28.424 1.00 95.88 483 ALA A C 1
ATOM 3768 O O . ALA A 1 483 ? 21.084 19.200 -28.008 1.00 95.88 483 ALA A O 1
ATOM 3769 N N . ILE A 1 484 ? 21.992 17.181 -27.600 1.00 96.62 484 ILE A N 1
ATOM 3770 C CA . ILE A 1 484 ? 22.037 17.323 -26.135 1.00 96.62 484 ILE A CA 1
ATOM 3771 C C . ILE A 1 484 ? 22.912 18.516 -25.722 1.00 96.62 484 ILE A C 1
ATOM 3773 O O . ILE A 1 484 ? 22.468 19.374 -24.950 1.00 96.62 484 ILE A O 1
ATOM 3777 N N . ARG A 1 485 ? 24.117 18.646 -26.294 1.00 96.19 485 ARG A N 1
ATOM 3778 C CA . ARG A 1 485 ? 25.069 19.733 -25.996 1.00 96.19 485 ARG A CA 1
ATOM 3779 C C . ARG A 1 485 ? 24.531 21.133 -26.306 1.00 96.19 485 ARG A C 1
ATOM 3781 O O . ARG A 1 485 ? 25.019 22.102 -25.723 1.00 96.19 485 ARG A O 1
ATOM 3788 N N . THR A 1 486 ? 23.490 21.262 -27.140 1.00 96.19 486 THR A N 1
ATOM 3789 C CA . THR A 1 486 ? 22.801 22.550 -27.364 1.00 96.19 486 THR A CA 1
ATOM 3790 C C . THR A 1 486 ? 22.056 23.077 -26.137 1.00 96.19 486 THR A C 1
ATOM 3792 O O . THR A 1 486 ? 21.660 24.242 -26.129 1.00 96.19 486 THR A O 1
ATOM 3795 N N . THR A 1 487 ? 21.831 22.249 -25.109 1.00 95.12 487 THR A N 1
ATOM 3796 C CA . THR A 1 487 ? 20.986 22.532 -23.930 1.00 95.12 487 THR A CA 1
ATOM 3797 C C . THR A 1 487 ? 19.498 22.750 -24.245 1.00 95.12 487 THR A C 1
ATOM 3799 O O . THR A 1 487 ? 18.713 23.098 -23.356 1.00 95.12 487 THR A O 1
ATOM 3802 N N . HIS A 1 488 ? 19.063 22.536 -25.492 1.00 95.56 488 HIS A N 1
ATOM 3803 C CA . HIS A 1 488 ? 17.652 22.549 -25.895 1.00 95.56 488 HIS A CA 1
ATOM 3804 C C . HIS A 1 488 ? 16.988 21.188 -25.650 1.00 95.56 488 HIS A C 1
ATOM 3806 O O . HIS A 1 488 ? 16.367 20.605 -26.531 1.00 95.56 488 HIS A O 1
ATOM 3812 N N . THR A 1 489 ? 17.107 20.693 -24.423 1.00 94.69 489 THR A N 1
ATOM 3813 C CA . THR A 1 489 ? 16.734 19.331 -24.022 1.00 94.69 489 THR A CA 1
ATOM 3814 C C . THR A 1 489 ? 15.292 19.212 -23.522 1.00 94.69 489 THR A C 1
ATOM 3816 O O . THR A 1 489 ? 14.951 18.265 -22.824 1.00 94.69 489 THR A O 1
ATOM 3819 N N . LEU A 1 490 ? 14.411 20.168 -23.839 1.00 93.31 490 LEU A N 1
ATOM 3820 C CA . LEU A 1 490 ? 12.996 20.055 -23.471 1.00 93.31 490 LEU A CA 1
ATOM 3821 C C . LEU A 1 490 ? 12.381 18.842 -24.187 1.00 93.31 490 LEU A C 1
ATOM 3823 O O . LEU A 1 490 ? 12.432 18.768 -25.412 1.00 93.31 490 LEU A O 1
ATOM 3827 N N . GLY A 1 491 ? 11.793 17.911 -23.432 1.00 90.00 491 GLY A N 1
ATOM 3828 C CA . GLY A 1 491 ? 11.316 16.628 -23.952 1.00 90.00 491 GLY A CA 1
ATOM 3829 C C . GLY A 1 491 ? 12.371 15.513 -24.020 1.00 90.00 491 GLY A C 1
ATOM 3830 O O . GLY A 1 491 ? 12.042 14.424 -24.485 1.00 90.00 491 GLY A O 1
ATOM 3831 N N . MET A 1 492 ? 13.607 15.746 -23.558 1.00 93.12 492 MET A N 1
ATOM 3832 C CA . MET A 1 492 ? 14.632 14.706 -23.388 1.00 93.12 492 MET A CA 1
ATOM 3833 C C . MET A 1 492 ? 14.673 14.257 -21.925 1.00 93.12 492 MET A C 1
ATOM 3835 O O . MET A 1 492 ? 15.155 14.981 -21.055 1.00 93.12 492 MET A O 1
ATOM 3839 N N . PHE A 1 493 ? 14.140 13.066 -21.652 1.00 91.31 493 PHE A N 1
ATOM 3840 C CA . PHE A 1 493 ? 13.891 12.566 -20.298 1.00 91.31 493 PHE A CA 1
ATOM 3841 C C . PHE A 1 493 ? 15.098 12.705 -19.351 1.00 91.31 493 PHE A C 1
ATOM 3843 O O . PHE A 1 493 ? 16.236 12.472 -19.736 1.00 91.31 493 PHE A O 1
ATOM 3850 N N . GLN A 1 494 ? 14.818 13.082 -18.097 1.00 91.56 494 GLN A N 1
ATOM 3851 C CA . GLN A 1 494 ? 15.770 13.365 -17.004 1.00 91.56 494 GLN A CA 1
ATOM 3852 C C . GLN A 1 494 ? 16.659 14.606 -17.164 1.00 91.56 494 GLN A C 1
ATOM 3854 O O . GLN A 1 494 ? 17.031 15.186 -16.146 1.00 91.56 494 GLN A O 1
ATOM 3859 N N . ILE A 1 495 ? 16.879 15.108 -18.379 1.00 94.50 495 ILE A N 1
ATOM 3860 C CA . ILE A 1 495 ? 17.773 16.246 -18.643 1.00 94.50 495 ILE A CA 1
ATOM 3861 C C . ILE A 1 495 ? 17.049 17.554 -19.020 1.00 94.50 495 ILE A C 1
ATOM 3863 O O . ILE A 1 495 ? 17.634 18.477 -19.583 1.00 94.50 495 ILE A O 1
ATOM 3867 N N . GLU A 1 496 ? 15.762 17.677 -18.684 1.00 94.00 496 GLU A N 1
ATOM 3868 C CA . GLU A 1 496 ? 14.904 18.812 -19.086 1.00 94.00 496 GLU A CA 1
ATOM 3869 C C . GLU A 1 496 ? 14.902 19.984 -18.090 1.00 94.00 496 GLU A C 1
ATOM 3871 O O . GLU A 1 496 ? 14.536 21.114 -18.434 1.00 94.00 496 GLU A O 1
ATOM 3876 N N . SER A 1 497 ? 15.232 19.715 -16.821 1.00 93.75 497 SER A N 1
ATOM 3877 C CA . SER A 1 497 ? 15.079 20.702 -15.745 1.00 93.75 497 SER A CA 1
ATOM 3878 C C . SER A 1 497 ? 16.058 21.873 -15.910 1.00 93.75 497 SER A C 1
ATOM 3880 O O . SER A 1 497 ? 17.146 21.679 -16.451 1.00 93.75 497 SER A O 1
ATOM 3882 N N . PRO A 1 498 ? 15.739 23.086 -15.411 1.00 93.69 498 PRO A N 1
ATOM 3883 C CA . PRO A 1 498 ? 16.652 24.225 -15.514 1.00 93.69 498 PRO A CA 1
ATOM 3884 C C . PRO A 1 498 ? 18.059 23.939 -14.969 1.00 93.69 498 PRO A C 1
ATOM 3886 O O . PRO A 1 498 ? 19.036 24.341 -15.591 1.00 93.69 498 PRO A O 1
ATOM 3889 N N . GLY A 1 499 ? 18.158 23.210 -13.850 1.00 93.62 499 GLY A N 1
ATOM 3890 C CA . GLY A 1 499 ? 19.445 22.829 -13.263 1.00 93.62 499 GLY A CA 1
ATOM 3891 C C . GLY A 1 499 ? 20.220 21.825 -14.119 1.00 93.62 499 GLY A C 1
ATOM 3892 O O . GLY A 1 499 ? 21.409 22.016 -14.339 1.00 93.62 499 GLY A O 1
ATOM 3893 N N . GLN A 1 500 ? 19.539 20.811 -14.662 1.00 94.25 500 GLN A N 1
ATOM 3894 C CA . GLN A 1 500 ? 20.167 19.810 -15.537 1.00 94.25 500 GLN A CA 1
ATOM 3895 C C . GLN A 1 500 ? 20.652 20.429 -16.855 1.00 94.25 500 GLN A C 1
ATOM 3897 O O . GLN A 1 500 ? 21.777 20.216 -17.291 1.00 94.25 500 GLN A O 1
ATOM 3902 N N . ARG A 1 501 ? 19.855 21.325 -17.442 1.00 94.56 501 ARG A N 1
ATOM 3903 C CA . ARG A 1 501 ? 20.242 22.082 -18.641 1.00 94.56 501 ARG A CA 1
ATOM 3904 C C . ARG A 1 501 ? 21.480 22.949 -18.424 1.00 94.56 501 ARG A C 1
ATOM 3906 O O . ARG A 1 501 ? 22.310 23.065 -19.323 1.00 94.56 501 ARG A O 1
ATOM 3913 N N . GLU A 1 502 ? 21.601 23.568 -17.250 1.00 94.81 502 GLU A N 1
ATOM 3914 C CA . GLU A 1 502 ? 22.802 24.317 -16.877 1.00 94.81 502 GLU A CA 1
ATOM 3915 C C . GLU A 1 502 ? 24.022 23.394 -16.741 1.00 94.81 502 GLU A C 1
ATOM 3917 O O . GLU A 1 502 ? 25.109 23.758 -17.196 1.00 94.81 502 GLU A O 1
ATOM 3922 N N . LEU A 1 503 ? 23.849 22.213 -16.138 1.00 94.56 503 LEU A N 1
ATOM 3923 C CA . LEU A 1 503 ? 24.925 21.244 -15.945 1.00 94.56 503 LEU A CA 1
ATOM 3924 C C . LEU A 1 503 ? 25.441 20.697 -17.282 1.00 94.56 503 LEU A C 1
ATOM 3926 O O . LEU A 1 503 ? 26.636 20.818 -17.541 1.00 94.56 503 LEU A O 1
ATOM 3930 N N . ILE A 1 504 ? 24.556 20.268 -18.185 1.00 95.69 504 ILE A N 1
ATOM 3931 C CA . ILE A 1 504 ? 24.900 19.860 -19.561 1.00 95.69 504 ILE A CA 1
ATOM 3932 C C . ILE A 1 504 ? 25.650 20.962 -20.311 1.00 95.69 504 ILE A C 1
ATOM 3934 O O . ILE A 1 504 ? 26.627 20.700 -21.015 1.00 95.69 504 ILE A O 1
ATOM 3938 N N . GLY A 1 505 ? 25.225 22.219 -20.153 1.00 93.62 505 GLY A N 1
ATOM 3939 C CA . GLY A 1 505 ? 25.901 23.361 -20.767 1.00 93.62 505 GLY A CA 1
ATOM 3940 C C . GLY A 1 505 ? 27.362 23.505 -20.328 1.00 93.62 505 GLY A C 1
ATOM 3941 O O . GLY A 1 505 ? 28.191 23.961 -21.112 1.00 93.62 505 GLY A O 1
ATOM 3942 N N . LYS A 1 506 ? 27.690 23.092 -19.098 1.00 94.75 506 LYS A N 1
ATOM 3943 C CA . LYS A 1 506 ? 29.054 23.122 -18.549 1.00 94.75 506 LYS A CA 1
ATOM 3944 C C . LYS A 1 506 ? 29.837 21.843 -18.836 1.00 94.75 506 LYS A C 1
ATOM 3946 O O . LYS A 1 506 ? 31.025 21.935 -19.122 1.00 94.75 506 LYS A O 1
ATOM 3951 N N . MET A 1 507 ? 29.186 20.687 -18.712 1.00 94.50 507 MET A N 1
ATOM 3952 C CA . MET A 1 507 ? 29.796 19.366 -18.867 1.00 94.50 507 MET A CA 1
ATOM 3953 C C . MET A 1 507 ? 30.103 19.062 -20.334 1.00 94.50 507 MET A C 1
ATOM 3955 O O . MET A 1 507 ? 31.175 18.550 -20.622 1.00 94.50 507 MET A O 1
ATOM 3959 N N . GLN A 1 508 ? 29.197 19.447 -21.243 1.00 95.31 508 GLN A N 1
ATOM 3960 C CA . GLN A 1 508 ? 29.268 19.143 -22.676 1.00 95.31 508 GLN A CA 1
ATOM 3961 C C . GLN A 1 508 ? 29.478 17.641 -22.938 1.00 95.31 508 GLN A C 1
ATOM 3963 O O . GLN A 1 508 ? 30.496 17.281 -23.524 1.00 95.31 508 GLN A O 1
ATOM 3968 N N . PRO A 1 509 ? 28.521 16.784 -22.527 1.00 94.75 509 PRO A N 1
ATOM 3969 C CA . PRO A 1 509 ? 28.676 15.332 -22.589 1.00 94.75 509 PRO A CA 1
ATOM 3970 C C . PRO A 1 509 ? 28.991 14.860 -24.012 1.00 94.75 509 PRO A C 1
ATOM 3972 O O . PRO A 1 509 ? 28.374 15.335 -24.977 1.00 94.75 509 PRO A O 1
ATOM 3975 N N . ASP A 1 510 ? 29.947 13.944 -24.142 1.00 93.44 510 ASP A N 1
ATOM 3976 C CA . ASP A 1 510 ? 30.380 13.374 -25.424 1.00 93.44 510 ASP A CA 1
ATOM 3977 C C . ASP A 1 510 ? 30.350 11.844 -25.479 1.00 93.44 510 ASP A C 1
ATOM 3979 O O . ASP A 1 510 ? 30.398 11.278 -26.572 1.00 93.44 510 ASP A O 1
ATOM 3983 N N . VAL A 1 511 ? 30.167 11.196 -24.330 1.00 92.88 511 VAL A N 1
ATOM 3984 C CA . VAL A 1 511 ? 29.948 9.755 -24.211 1.00 92.88 511 VAL A CA 1
ATOM 3985 C C . VAL A 1 511 ? 28.761 9.447 -23.299 1.00 92.88 511 VAL A C 1
ATOM 3987 O O . VAL A 1 511 ? 28.298 10.284 -22.520 1.00 92.88 511 VAL A O 1
ATOM 3990 N N . TYR A 1 512 ? 28.241 8.224 -23.390 1.00 90.75 512 TYR A N 1
ATOM 3991 C CA . TYR A 1 512 ? 27.060 7.797 -22.638 1.00 90.75 512 TYR A CA 1
ATOM 3992 C C . TYR A 1 512 ? 27.275 7.873 -21.117 1.00 90.75 512 TYR A C 1
ATOM 3994 O O . TYR A 1 512 ? 26.374 8.266 -20.373 1.00 90.75 512 TYR A O 1
ATOM 4002 N N . GLU A 1 513 ? 28.487 7.572 -20.651 1.00 90.94 513 GLU A N 1
ATOM 4003 C CA . GLU A 1 513 ? 28.879 7.627 -19.243 1.00 90.94 513 GLU A CA 1
ATOM 4004 C C . GLU A 1 513 ? 28.754 9.030 -18.637 1.00 90.94 513 GLU A C 1
ATOM 4006 O O . GLU A 1 513 ? 28.438 9.148 -17.450 1.00 90.94 513 GLU A O 1
ATOM 4011 N N . ASP A 1 514 ? 28.929 10.090 -19.431 1.00 92.88 514 ASP A N 1
ATOM 4012 C CA . ASP A 1 514 ? 28.760 11.463 -18.951 1.00 92.88 514 ASP A CA 1
ATOM 4013 C C . ASP A 1 514 ? 27.305 11.734 -18.563 1.00 92.88 514 ASP A C 1
ATOM 4015 O O . ASP A 1 514 ? 27.043 12.369 -17.545 1.00 92.88 514 ASP A O 1
ATOM 4019 N N . LEU A 1 515 ? 26.341 11.197 -19.321 1.00 92.19 515 LEU A N 1
ATOM 4020 C CA . LEU A 1 515 ? 24.913 11.327 -19.005 1.00 92.19 515 LEU A CA 1
ATOM 4021 C C . LEU A 1 515 ? 24.543 10.546 -17.741 1.00 92.19 515 LEU A C 1
ATOM 4023 O O . LEU A 1 515 ? 23.726 11.005 -16.942 1.00 92.19 515 LEU A O 1
ATOM 4027 N N . ILE A 1 516 ? 25.168 9.384 -17.527 1.00 89.50 516 ILE A N 1
ATOM 4028 C CA . ILE A 1 516 ? 25.018 8.637 -16.272 1.00 89.50 516 ILE A CA 1
ATOM 4029 C C . ILE A 1 516 ? 25.533 9.489 -15.103 1.00 89.50 516 ILE A C 1
ATOM 4031 O O . ILE A 1 516 ? 24.876 9.554 -14.061 1.00 89.50 516 ILE A O 1
ATOM 4035 N N . ALA A 1 517 ? 26.679 10.154 -15.270 1.00 88.94 517 ALA A N 1
ATOM 4036 C CA . ALA A 1 517 ? 27.273 11.013 -14.250 1.00 88.94 517 ALA A CA 1
ATOM 4037 C C . ALA A 1 517 ? 26.481 12.313 -14.000 1.00 88.94 517 ALA A C 1
ATOM 4039 O O . ALA A 1 517 ? 26.426 12.761 -12.861 1.00 88.94 517 ALA A O 1
ATOM 4040 N N . ASP A 1 518 ? 25.856 12.898 -15.025 1.00 88.44 518 ASP A N 1
ATOM 4041 C CA . ASP A 1 518 ? 25.037 14.124 -14.962 1.00 88.44 518 ASP A CA 1
ATOM 4042 C C . ASP A 1 518 ? 23.755 13.948 -14.130 1.00 88.44 518 ASP A C 1
ATOM 4044 O O . ASP A 1 518 ? 23.340 14.827 -13.366 1.00 88.44 518 ASP A O 1
ATOM 4048 N N . ILE A 1 519 ? 23.125 12.779 -14.261 1.00 88.19 519 ILE A N 1
ATOM 4049 C CA . ILE A 1 519 ? 21.856 12.458 -13.597 1.00 88.19 519 ILE A CA 1
ATOM 4050 C C . ILE A 1 519 ? 22.075 11.933 -12.164 1.00 88.19 519 ILE A C 1
ATOM 4052 O O . ILE A 1 519 ? 21.152 12.012 -11.344 1.00 88.19 519 ILE A O 1
ATOM 4056 N N . SER A 1 520 ? 23.264 11.390 -11.874 1.00 79.06 520 SER A N 1
ATOM 4057 C CA . SER A 1 520 ? 23.646 10.806 -10.574 1.00 79.06 520 SER A CA 1
ATOM 4058 C C . SER A 1 520 ? 23.957 11.862 -9.518 1.00 79.06 520 SER A C 1
ATOM 4060 O O . SER A 1 520 ? 23.521 11.656 -8.359 1.00 79.06 520 SER A O 1
#

Secondary structure (DSSP, 8-state):
--HHHHHHHHHHHHHHSTTT--EEEE---PSBTBTT-HHHHHHHHHHHHHHT--EEEE----BSSGGGHHHHHHHHHHHHT--TTSS---SSS--B---HHHHHHHHHHHHHHSSS-THHHHHHHHHHHHHHHHT---TTTTS-TTS-B---TTTTT--S-HHHHHHHHHHHHHHHHHTTS-HHHHHHHHHHHHHHHHHHHHHT-HHHHHHHHHHHHHHHHTT--EEEEGGGGG-HHHHHTTS--S-TTTTT--GGGTS-SS--SPPP-EEEEETTTHHHHHHHHHHHH-TTTEEEEEEEEEP-HHHHHHHHHHHTT--HHHHHHHHHH-TTS-GGGHHHHHHH-GGGHHHHHHHHH-HHHHHHHHHHHHTTT-EEEEEEEEEEEEE--TTHHHHS-EEE-TTSSEEES--HHHHHHTTBEEEEEEEEHHHHHHHHHHHHHHHHHGGGHHHHTT--TT-TTB-TTS-B-GGGS-TT-HHHHHHHHTT--TTSTTS-SHHHHHHHHHH---SHHHHHHHH-

Sequence (520 aa):
GDHALASRHLAEWARLLPGAVVVEVVCHFTEPGESGSLRHAARMLELAEAHRIPAVLTNAVRYLEPDDALTGDVLDSAGTLRPLGSFRPQPNGQAWLKTPAEMQGIAREVAGASSLDRRAGEALLRATEELADRCHLDPDADLAWRKPKLPEKSVIGVTGDPDEALWRKAEAGVTERFGHVDEAMRQRVLARMRTELTTITGFGFATYFLTVADVCALMRDMGVRNQARGSGAGSLVNYLLRISNVDPLEHDLLFERFLGKVRSTLPDIDIDVESARRHEVYHRVFEKYGSNRVTLLSMQNTYRARGAARDAGLALDLDEQQIDFIAKNIWRFNAREFRAVLETKPELKPIADLVRDDPSIDLLVDLTERLDRLPRHISMHPCGVILGDSDLLSTSPVQPSGMGLPMSQFDKDDIDDMGLLKLDILGVRMQSTMAYALDEIHRIHGTRSAVAGGVPVDARYVHRDGRIELDEIPHDDEETFQAIRTTHTLGMFQIESPGQRELIGKMQPDVYEDLIADIS

Foldseek 3Di:
DDLVVVLVVQVVVCVVPPPPDEQEAAAPCFDPPDPNRLLNSLVSLVSCVVVVHHYAYDHQADEADLVCLVLVQLLVCLVVVHARPPDDGDRHSRRHDDDPVVLLVSLQSSCVSHPHDSCSSVSRHVSNVVVVVVPDDDCCPRQVWLAAFFADCVLLVHDDDLLVVLLVLLVVLCCVPVVPPDPVVSVVLVVLLVVLSVLCVVLVCSRVLSVLLSLLVLCVVVVKDKAKDDLCLLHSSCCSSVVHLHHNVVVVRHNCRQPNPDDSFDGAIAMEIALVCLVVSVVSVCVRRPLLFKAFAKDFDADFLLNQLLSLCSNLVHDPVVSVVRSVQRRPDFLLCQVVCCVVPPSNVVLVVCCVVPVSSVSSSVSSNSRTRHGDDMAGDQFKMWGGYSCCCVNFPWDQHPVRGTHTPDHPVRCRRSNIDIYGYHNDNLSNVVVVVQVVLCVVQFQCSCVVVVHDNVQVQADNRGGGNPSSDDQQDQVVLVVQCVLPCCSPPQQNDPVSSVVSVVQSDRGNVSVVVSND

InterPro domains:
  IPR004805 Error-prone DNA polymerase/DNA polymerase III subunit alpha DnaE/PolC [PTHR32294] (6-519)
  IPR011708 Bacterial DNA polymerase III, alpha subunit, NTPase domain [PF07733] (165-427)
  IPR040982 DNA polymerase III alpha subunit finger domain [PF17657] (463-519)
  IPR041931 Bacterial DNA polymerase III alpha subunit, thumb domain [G3DSA:1.10.10.1600] (301-379)